Protein 4RI5 (pdb70)

Organism: Homo sapiens (NCBI:txid9606)

Structure (mmCIF, N/CA/C/O backbone):
data_4RI5
#
_entry.id   4RI5
#
_cell.length_a   95.162
_cell.length_b   96.071
_cell.length_c   141.722
_cell.angle_alpha   90.00
_cell.angle_beta   90.00
_cell.angle_gamma   90.00
#
_symmetry.space_group_name_H-M   'C 2 2 21'
#
loop_
_entity.id
_entity.type
_entity.pdbx_description
1 polymer 'Tyrosine-protein phosphatase non-receptor type 3'
2 non-polymer GLYCEROL
3 non-polymer oxido(dioxo)vanadium
4 water water
#
loop_
_atom_site.group_PDB
_atom_site.id
_atom_site.type_symbol
_atom_site.label_atom_id
_atom_site.label_alt_id
_atom_site.label_comp_id
_atom_site.label_asym_id
_atom_site.label_entity_id
_atom_site.label_seq_id
_atom_site.pdbx_PDB_ins_code
_atom_site.Cartn_x
_atom_site.Cartn_y
_atom_site.Cartn_z
_atom_site.occupancy
_atom_site.B_iso_or_equiv
_atom_site.auth_seq_id
_atom_site.auth_comp_id
_atom_site.auth_asym_id
_atom_site.auth_atom_id
_atom_site.pdbx_PDB_model_num
ATOM 1 N N . SER A 1 22 ? -24.788 11.215 -28.251 1.00 41.90 -2 SER A N 1
ATOM 2 C CA . SER A 1 22 ? -23.401 11.536 -28.563 1.00 34.30 -2 SER A CA 1
ATOM 3 C C . SER A 1 22 ? -22.505 11.011 -27.449 1.00 27.67 -2 SER A C 1
ATOM 4 O O . SER A 1 22 ? -22.991 10.729 -26.353 1.00 31.14 -2 SER A O 1
ATOM 11 N N . ASN A 1 23 ? -21.207 10.878 -27.716 1.00 24.10 -1 ASN A N 1
ATOM 12 C CA . ASN A 1 23 ? -20.271 10.414 -26.686 1.00 20.55 -1 ASN A CA 1
ATOM 13 C C . ASN A 1 23 ? -19.882 11.543 -25.733 1.00 21.89 -1 ASN A C 1
ATOM 14 O O . ASN A 1 23 ? -19.569 12.666 -26.157 1.00 24.01 -1 ASN A O 1
ATOM 25 N N . ALA A 1 24 ? -19.874 11.259 -24.432 1.00 17.99 0 ALA A N 1
ATOM 26 C CA . ALA A 1 24 ? -19.487 12.269 -23.453 1.00 18.78 0 ALA A CA 1
ATOM 27 C C . ALA A 1 24 ? -17.984 12.521 -23.468 1.00 17.75 0 ALA A C 1
ATOM 28 O O . ALA A 1 24 ? -17.525 13.599 -23.090 1.00 19.26 0 ALA A O 1
ATOM 35 N N . ASP A 1 25 ? -17.238 11.508 -23.901 1.00 19.03 628 ASP A N 1
ATOM 36 C CA . ASP A 1 25 ? -15.783 11.558 -24.040 1.00 18.89 628 ASP A CA 1
ATOM 37 C C . ASP A 1 25 ? -15.428 10.508 -25.072 1.00 17.84 628 ASP A C 1
ATOM 38 O O . ASP A 1 25 ? -16.249 9.682 -25.452 1.00 19.57 628 ASP A O 1
ATOM 47 N N . THR A 1 26 ? -14.188 10.536 -25.523 1.00 20.19 629 THR A N 1
ATOM 48 C CA . THR A 1 26 ? -13.684 9.453 -26.342 1.00 18.12 629 THR A CA 1
ATOM 49 C C . THR A 1 26 ? -13.525 8.245 -25.431 1.00 18.37 629 THR A C 1
ATOM 50 O O . THR A 1 26 ? -13.489 8.358 -24.205 1.00 17.83 629 THR A O 1
ATOM 61 N N . LEU A 1 27 ? -13.431 7.075 -26.034 1.00 16.49 630 LEU A N 1
ATOM 62 C CA . LEU A 1 27 ? -13.054 5.893 -25.271 1.00 18.36 630 LEU A CA 1
ATOM 63 C C . LEU A 1 27 ? -11.760 6.141 -24.480 1.00 15.59 630 LEU A C 1
ATOM 64 O O . LEU A 1 27 ? -11.696 5.881 -23.284 1.00 15.48 630 LEU A O 1
ATOM 80 N N . GLU A 1 28 ? -10.738 6.691 -25.160 1.00 17.09 631 GLU A N 1
ATOM 81 C CA . GLU A 1 28 ? -9.476 7.009 -24.513 1.00 17.67 631 GLU A CA 1
ATOM 82 C C . GLU A 1 28 ? -9.675 7.865 -23.260 1.00 16.83 631 GLU A C 1
ATOM 83 O O . GLU A 1 28 ? -9.110 7.594 -22.217 1.00 17.91 631 GLU A O 1
ATOM 95 N N . GLY A 1 29 ? -10.500 8.895 -23.374 1.00 17.46 632 GLY A N 1
ATOM 96 C CA . GLY A 1 29 ? -10.749 9.767 -22.248 1.00 17.26 632 GLY A CA 1
ATOM 97 C C . GLY A 1 29 ? -11.476 9.060 -21.109 1.00 16.11 632 GLY A C 1
ATOM 98 O O . GLY A 1 29 ? -11.165 9.266 -19.941 1.00 17.08 632 GLY A O 1
ATOM 102 N N . SER A 1 30 ? -12.447 8.210 -21.457 1.00 15.90 633 SER A N 1
ATOM 103 C CA . SER A 1 30 ? -13.181 7.458 -20.434 1.00 16.18 633 SER A CA 1
ATOM 104 C C . SER A 1 30 ? -12.257 6.506 -19.675 1.00 15.06 633 SER A C 1
ATOM 105 O O . SER A 1 30 ? -12.411 6.312 -18.473 1.00 14.55 633 SER A O 1
ATOM 113 N N . MET A 1 31 ? -11.241 5.986 -20.372 1.00 14.77 634 MET A N 1
ATOM 114 C CA . MET A 1 31 ? -10.276 5.104 -19.737 1.00 15.28 634 MET A CA 1
ATOM 115 C C . MET A 1 31 ? -9.282 5.855 -18.842 1.00 15.09 634 MET A C 1
ATOM 116 O O . MET A 1 31 ? -8.918 5.385 -17.769 1.00 15.09 634 MET A O 1
ATOM 130 N N . ALA A 1 32 ? -8.881 7.051 -19.257 1.00 15.78 635 ALA A N 1
ATOM 131 C CA . ALA A 1 32 ? -8.078 7.908 -18.380 1.00 17.66 635 ALA A CA 1
ATOM 132 C C . ALA A 1 32 ? -8.857 8.255 -17.115 1.00 15.40 635 ALA A C 1
ATOM 133 O O . ALA A 1 32 ? -8.334 8.222 -16.022 1.00 16.28 635 ALA A O 1
ATOM 140 N N . GLN A 1 33 ? -10.141 8.555 -17.280 1.00 15.78 636 GLN A N 1
ATOM 141 C CA . GLN A 1 33 ? -10.980 8.873 -16.142 1.00 15.45 636 GLN A CA 1
ATOM 142 C C . GLN A 1 33 ? -11.101 7.688 -15.193 1.00 14.63 636 GLN A C 1
ATOM 143 O O . GLN A 1 33 ? -10.989 7.835 -13.981 1.00 15.62 636 GLN A O 1
ATOM 157 N N . LEU A 1 34 ? -11.324 6.509 -15.756 1.00 14.76 637 LEU A N 1
ATOM 158 C CA . LEU A 1 34 ? -11.465 5.317 -14.940 1.00 14.71 637 LEU A CA 1
ATOM 159 C C . LEU A 1 34 ? -10.184 5.014 -14.161 1.00 15.53 637 LEU A C 1
ATOM 160 O O . LEU A 1 34 ? -10.222 4.734 -12.974 1.00 15.77 637 LEU A O 1
ATOM 176 N N . LYS A 1 35 ? -9.051 5.105 -14.847 1.00 16.51 638 LYS A N 1
ATOM 177 C CA . LYS A 1 35 ? -7.768 4.843 -14.192 1.00 16.56 638 LYS A CA 1
ATOM 178 C C . LYS A 1 35 ? -7.519 5.824 -13.056 1.00 18.07 638 LYS A C 1
ATOM 179 O O . LYS A 1 35 ? -7.136 5.434 -11.956 1.00 19.21 638 LYS A O 1
ATOM 198 N N . LYS A 1 36 ? -7.787 7.096 -13.318 1.00 17.48 639 LYS A N 1
ATOM 199 C CA . LYS A 1 36 ? -7.625 8.127 -12.289 1.00 20.14 639 LYS A CA 1
ATOM 200 C C . LYS A 1 36 ? -8.527 7.862 -11.085 1.00 18.67 639 LYS A C 1
ATOM 201 O O . LYS A 1 36 ? -8.119 8.021 -9.938 1.00 20.49 639 LYS A O 1
ATOM 220 N N . GLY A 1 37 ? -9.768 7.458 -11.349 1.00 17.98 640 GLY A N 1
ATOM 221 C CA . GLY A 1 37 ? -10.727 7.239 -10.285 1.00 19.67 640 GLY A CA 1
ATOM 222 C C . GLY A 1 37 ? -10.480 5.995 -9.457 1.00 18.53 640 GLY A C 1
ATOM 223 O O . GLY A 1 37 ? -10.856 5.912 -8.291 1.00 18.73 640 GLY A O 1
ATOM 227 N N . LEU A 1 38 ? -9.839 5.010 -10.072 1.00 18.74 641 LEU A N 1
ATOM 228 C CA . LEU A 1 38 ? -9.416 3.819 -9.346 1.00 19.02 641 LEU A CA 1
ATOM 229 C C . LEU A 1 38 ? -8.273 4.156 -8.396 1.00 22.13 641 LEU A C 1
ATOM 230 O O . LEU A 1 38 ? -8.205 3.635 -7.284 1.00 22.94 641 LEU A O 1
ATOM 246 N N . GLU A 1 39 ? -7.385 5.026 -8.846 1.00 20.55 642 GLU A N 1
ATOM 247 C CA . GLU A 1 39 ? -6.238 5.440 -8.031 1.00 24.66 642 GLU A CA 1
ATOM 248 C C . GLU A 1 39 ? -6.670 6.345 -6.879 1.00 26.47 642 GLU A C 1
ATOM 249 O O . GLU A 1 39 ? -6.162 6.226 -5.763 1.00 30.00 642 GLU A O 1
ATOM 261 N N . SER A 1 40 ? -7.625 7.231 -7.127 1.00 22.79 643 SER A N 1
ATOM 262 C CA . SER A 1 40 ? -8.038 8.189 -6.103 1.00 21.35 643 SER A CA 1
ATOM 263 C C . SER A 1 40 ? -9.069 7.650 -5.128 1.00 26.81 643 SER A C 1
ATOM 264 O O . SER A 1 40 ? -9.289 8.239 -4.071 1.00 29.20 643 SER A O 1
ATOM 272 N N . GLY A 1 41 ? -9.738 6.566 -5.504 1.00 23.53 644 GLY A N 1
ATOM 273 C CA . GLY A 1 41 ? -10.816 6.015 -4.707 1.00 23.72 644 GLY A CA 1
ATOM 274 C C . GLY A 1 41 ? -12.218 6.491 -5.063 1.00 20.01 644 GLY A C 1
ATOM 275 O O . GLY A 1 41 ? -13.183 5.950 -4.552 1.00 19.86 644 GLY A O 1
ATOM 279 N N . THR A 1 42 ? -12.353 7.474 -5.949 1.00 19.24 645 THR A N 1
ATOM 280 C CA . THR A 1 42 ? -13.676 8.015 -6.232 1.00 19.18 645 THR A CA 1
ATOM 281 C C . THR A 1 42 ? -14.575 7.027 -6.974 1.00 18.72 645 THR A C 1
ATOM 282 O O . THR A 1 42 ? -15.788 7.035 -6.793 1.00 20.71 645 THR A O 1
ATOM 293 N N . VAL A 1 43 ? -13.984 6.190 -7.821 1.00 17.37 646 VAL A N 1
ATOM 294 C CA . VAL A 1 43 ? -14.769 5.189 -8.550 1.00 17.22 646 VAL A CA 1
ATOM 295 C C . VAL A 1 43 ? -15.478 4.241 -7.585 1.00 17.11 646 VAL A C 1
ATOM 296 O O . VAL A 1 43 ? -16.680 3.984 -7.736 1.00 15.99 646 VAL A O 1
ATOM 309 N N . LEU A 1 44 ? -14.785 3.762 -6.555 1.00 16.80 647 LEU A N 1
ATOM 310 C CA . LEU A 1 44 ? -15.446 2.895 -5.593 1.00 17.21 647 LEU A CA 1
ATOM 311 C C . LEU A 1 44 ? -16.446 3.621 -4.706 1.00 17.65 647 LEU A C 1
ATOM 312 O O . LEU A 1 44 ? -17.463 3.065 -4.347 1.00 18.29 647 LEU A O 1
ATOM 328 N N . ILE A 1 45 ? -16.159 4.873 -4.368 1.00 17.69 648 ILE A N 1
ATOM 329 C CA A ILE A 1 45 ? -17.103 5.664 -3.591 0.78 18.60 648 ILE A CA 1
ATOM 330 C CA B ILE A 1 45 ? -17.102 5.708 -3.612 0.22 18.68 648 ILE A CA 1
ATOM 331 C C . ILE A 1 45 ? -18.432 5.793 -4.340 1.00 17.99 648 ILE A C 1
ATOM 332 O O . ILE A 1 45 ? -19.494 5.600 -3.760 1.00 18.72 648 ILE A O 1
ATOM 363 N N . GLN A 1 46 ? -18.363 6.099 -5.630 1.00 17.23 649 GLN A N 1
ATOM 364 C CA . GLN A 1 46 ? -19.572 6.240 -6.427 1.00 17.33 649 GLN A CA 1
ATOM 365 C C . GLN A 1 46 ? -20.345 4.923 -6.524 1.00 15.44 649 GLN A C 1
ATOM 366 O O . GLN A 1 46 ? -21.571 4.904 -6.445 1.00 17.41 649 GLN A O 1
ATOM 380 N N . PHE A 1 47 ? -19.622 3.810 -6.649 1.00 14.32 650 PHE A N 1
ATOM 381 C CA . PHE A 1 47 ? -20.260 2.517 -6.689 1.00 15.22 650 PHE A CA 1
ATOM 382 C C . PHE A 1 47 ? -21.036 2.280 -5.408 1.00 14.61 650 PHE A C 1
ATOM 383 O O . PHE A 1 47 ? -22.184 1.847 -5.436 1.00 16.09 650 PHE A O 1
ATOM 400 N N . GLU A 1 48 ? -20.419 2.559 -4.264 1.00 16.11 651 GLU A N 1
ATOM 401 C CA A GLU A 1 48 ? -21.007 2.321 -2.959 0.55 19.97 651 GLU A CA 1
ATOM 402 C CA B GLU A 1 48 ? -21.113 2.244 -3.020 0.45 20.03 651 GLU A CA 1
ATOM 403 C C . GLU A 1 48 ? -22.285 3.204 -2.767 1.00 19.10 651 GLU A C 1
ATOM 404 O O . GLU A 1 48 ? -23.237 2.833 -2.060 1.00 22.27 651 GLU A O 1
ATOM 427 N N . GLN A 1 49 ? -22.309 4.361 -3.424 1.00 19.17 652 GLN A N 1
ATOM 428 C CA . GLN A 1 49 ? -23.447 5.295 -3.394 1.00 21.31 652 GLN A CA 1
ATOM 429 C C . GLN A 1 49 ? -24.630 4.886 -4.284 1.00 22.25 652 GLN A C 1
ATOM 430 O O . GLN A 1 49 ? -25.755 5.350 -4.071 1.00 23.79 652 GLN A O 1
ATOM 444 N N . LEU A 1 50 ? -24.386 4.053 -5.305 1.00 17.44 653 LEU A N 1
ATOM 445 C CA . LEU A 1 50 ? -25.412 3.728 -6.296 1.00 18.11 653 LEU A CA 1
ATOM 446 C C . LEU A 1 50 ? -26.514 2.902 -5.665 1.00 17.43 653 LEU A C 1
ATOM 447 O O . LEU A 1 50 ? -26.249 2.004 -4.859 1.00 18.92 653 LEU A O 1
ATOM 463 N N . TYR A 1 51 ? -27.764 3.171 -6.031 1.00 16.41 654 TYR A N 1
ATOM 464 C CA . TYR A 1 51 ? -28.848 2.355 -5.526 1.00 16.79 654 TYR A CA 1
ATOM 465 C C . TYR A 1 51 ? -28.670 0.878 -5.864 1.00 16.53 654 TYR A C 1
ATOM 466 O O . TYR A 1 51 ? -28.125 0.521 -6.899 1.00 16.35 654 TYR A O 1
ATOM 484 N N . ARG A 1 52 ? -29.153 0.042 -4.968 1.00 17.27 655 ARG A N 1
ATOM 485 C CA . ARG A 1 52 ? -29.125 -1.393 -5.163 1.00 18.57 655 ARG A CA 1
ATOM 486 C C . ARG A 1 52 ? -30.361 -1.871 -5.914 1.00 16.28 655 ARG A C 1
ATOM 487 O O . ARG A 1 52 ? -30.279 -2.740 -6.773 1.00 16.49 655 ARG A O 1
ATOM 508 N N . LYS A 1 53 ? -31.495 -1.261 -5.602 1.00 16.53 656 LYS A N 1
ATOM 509 C CA . LYS A 1 53 ? -32.780 -1.590 -6.220 1.00 16.68 656 LYS A CA 1
ATOM 510 C C . LYS A 1 53 ? -33.319 -0.306 -6.787 1.00 18.60 656 LYS A C 1
ATOM 511 O O . LYS A 1 53 ? -33.237 0.739 -6.131 1.00 19.01 656 LYS A O 1
ATOM 530 N N . LYS A 1 54 ? -33.867 -0.354 -7.991 1.00 16.39 657 LYS A N 1
ATOM 531 C CA . LYS A 1 54 ? -34.442 0.840 -8.589 1.00 18.33 657 LYS A CA 1
ATOM 532 C C . LYS A 1 54 ? -35.735 1.172 -7.857 1.00 18.63 657 LYS A C 1
ATOM 533 O O . LYS A 1 54 ? -36.630 0.345 -7.827 1.00 19.30 657 LYS A O 1
ATOM 552 N N A PRO A 1 55 ? -35.930 2.354 -7.345 0.35 21.17 658 PRO A N 1
ATOM 553 N N B PRO A 1 55 ? -35.784 2.435 -7.367 0.65 20.18 658 PRO A N 1
ATOM 554 C CA A PRO A 1 55 ? -37.040 2.644 -6.425 0.35 21.73 658 PRO A CA 1
ATOM 555 C CA B PRO A 1 55 ? -36.988 3.086 -6.876 0.65 21.58 658 PRO A CA 1
ATOM 556 C C A PRO A 1 55 ? -38.548 2.169 -6.664 0.35 25.67 658 PRO A C 1
ATOM 557 C C B PRO A 1 55 ? -38.030 3.131 -7.957 0.65 20.10 658 PRO A C 1
ATOM 558 O O A PRO A 1 55 ? -39.199 1.551 -5.865 0.35 32.72 658 PRO A O 1
ATOM 559 O O B PRO A 1 55 ? -37.836 3.458 -9.114 0.65 25.31 658 PRO A O 1
ATOM 580 N N . GLY A 1 56 ? -39.170 2.655 -7.649 1.00 28.23 659 GLY A N 1
ATOM 581 C CA . GLY A 1 56 ? -40.334 2.576 -8.423 1.00 23.72 659 GLY A CA 1
ATOM 582 C C . GLY A 1 56 ? -40.529 1.329 -9.216 1.00 21.84 659 GLY A C 1
ATOM 583 O O . GLY A 1 56 ? -41.370 1.406 -10.058 1.00 20.83 659 GLY A O 1
ATOM 587 N N . LEU A 1 57 ? -39.779 0.226 -8.982 1.00 17.26 660 LEU A N 1
ATOM 588 C CA . LEU A 1 57 ? -40.174 -0.995 -9.605 1.00 17.42 660 LEU A CA 1
ATOM 589 C C . LEU A 1 57 ? -40.719 -1.933 -8.563 1.00 16.54 660 LEU A C 1
ATOM 590 O O . LEU A 1 57 ? -40.073 -2.196 -7.590 1.00 17.42 660 LEU A O 1
ATOM 606 N N . ALA A 1 58 ? -41.937 -2.384 -8.793 1.00 17.68 661 ALA A N 1
ATOM 607 C CA . ALA A 1 58 ? -42.614 -3.246 -7.847 1.00 18.55 661 ALA A CA 1
ATOM 608 C C . ALA A 1 58 ? -41.983 -4.633 -7.795 1.00 15.87 661 ALA A C 1
ATOM 609 O O . ALA A 1 58 ? -41.549 -5.168 -8.819 1.00 16.73 661 ALA A O 1
ATOM 616 N N . ILE A 1 59 ? -41.945 -5.201 -6.595 1.00 17.17 662 ILE A N 1
ATOM 617 C CA . ILE A 1 59 ? -41.563 -6.578 -6.358 1.00 17.09 662 ILE A CA 1
ATOM 618 C C . ILE A 1 59 ? -42.717 -7.168 -5.533 1.00 17.09 662 ILE A C 1
ATOM 619 O O . ILE A 1 59 ? -42.784 -6.973 -4.306 1.00 18.29 662 ILE A O 1
ATOM 635 N N . THR A 1 60 ? -43.634 -7.849 -6.212 1.00 16.43 663 THR A N 1
ATOM 636 C CA . THR A 1 60 ? -44.826 -8.425 -5.554 1.00 16.42 663 THR A CA 1
ATOM 637 C C . THR A 1 60 ? -44.972 -9.914 -5.807 1.00 17.16 663 THR A C 1
ATOM 638 O O . THR A 1 60 ? -45.129 -10.690 -4.860 1.00 17.73 663 THR A O 1
ATOM 649 N N . PHE A 1 61 ? -44.897 -10.358 -7.056 1.00 15.37 664 PHE A N 1
ATOM 650 C CA . PHE A 1 61 ? -45.073 -11.773 -7.326 1.00 15.27 664 PHE A CA 1
ATOM 651 C C . PHE A 1 61 ? -44.084 -12.634 -6.563 1.00 16.26 664 PHE A C 1
ATOM 652 O O . PHE A 1 61 ? -44.436 -13.690 -6.080 1.00 15.71 664 PHE A O 1
ATOM 669 N N . ALA A 1 62 ? -42.838 -12.177 -6.484 1.00 14.68 665 ALA A N 1
ATOM 670 C CA . ALA A 1 62 ? -41.790 -12.922 -5.819 1.00 15.31 665 ALA A CA 1
ATOM 671 C C . ALA A 1 62 ? -42.076 -13.179 -4.342 1.00 14.76 665 ALA A C 1
ATOM 672 O O . ALA A 1 62 ? -41.515 -14.105 -3.790 1.00 15.57 665 ALA A O 1
ATOM 679 N N . LYS A 1 63 ? -42.915 -12.347 -3.737 1.00 15.18 666 LYS A N 1
ATOM 680 C CA . LYS A 1 63 ? -43.229 -12.450 -2.319 1.00 15.37 666 LYS A CA 1
ATOM 681 C C . LYS A 1 63 ? -44.582 -13.109 -2.047 1.00 16.40 666 LYS A C 1
ATOM 682 O O . LYS A 1 63 ? -44.990 -13.226 -0.875 1.00 17.35 666 LYS A O 1
ATOM 701 N N . LEU A 1 64 ? -45.298 -13.528 -3.074 1.00 15.22 667 LEU A N 1
ATOM 702 C CA . LEU A 1 64 ? -46.566 -14.217 -2.821 1.00 16.23 667 LEU A CA 1
ATOM 703 C C . LEU A 1 64 ? -46.303 -15.476 -2.036 1.00 17.41 667 LEU A C 1
ATOM 704 O O . LEU A 1 64 ? -45.302 -16.133 -2.242 1.00 15.81 667 LEU A O 1
ATOM 720 N N . PRO A 1 65 ? -47.246 -15.853 -1.150 1.00 17.13 668 PRO A N 1
ATOM 721 C CA . PRO A 1 65 ? -47.008 -17.034 -0.317 1.00 18.45 668 PRO A CA 1
ATOM 722 C C . PRO A 1 65 ? -46.598 -18.280 -1.099 1.00 16.48 668 PRO A C 1
ATOM 723 O O . PRO A 1 65 ? -45.673 -18.977 -0.685 1.00 20.22 668 PRO A O 1
ATOM 734 N N . GLN A 1 66 ? -47.214 -18.522 -2.252 1.00 17.42 669 GLN A N 1
ATOM 735 C CA . GLN A 1 66 ? -46.921 -19.723 -3.001 1.00 17.83 669 GLN A CA 1
ATOM 736 C C . GLN A 1 66 ? -45.580 -19.649 -3.756 1.00 19.67 669 GLN A C 1
ATOM 737 O O . GLN A 1 66 ? -45.119 -20.645 -4.287 1.00 20.34 669 GLN A O 1
ATOM 751 N N . ASN A 1 67 ? -44.958 -18.475 -3.770 1.00 16.85 670 ASN A N 1
ATOM 752 C CA . ASN A 1 67 ? -43.676 -18.320 -4.462 1.00 15.30 670 ASN A CA 1
ATOM 753 C C . ASN A 1 67 ? -42.461 -18.212 -3.544 1.00 16.59 670 ASN A C 1
ATOM 754 O O . ASN A 1 67 ? -41.323 -18.305 -4.010 1.00 16.04 670 ASN A O 1
ATOM 765 N N . LEU A 1 68 ? -42.677 -18.053 -2.241 1.00 15.33 671 LEU A N 1
ATOM 766 C CA . LEU A 1 68 ? -41.577 -17.785 -1.322 1.00 15.06 671 LEU A CA 1
ATOM 767 C C . LEU A 1 68 ? -40.541 -18.893 -1.356 1.00 17.41 671 LEU A C 1
ATOM 768 O O . LEU A 1 68 ? -39.335 -18.607 -1.334 1.00 16.98 671 LEU A O 1
ATOM 784 N N . ASP A 1 69 ? -40.967 -20.140 -1.449 1.00 15.85 672 ASP A N 1
ATOM 785 C CA . ASP A 1 69 ? -40.019 -21.243 -1.392 1.00 17.13 672 ASP A CA 1
ATOM 786 C C . ASP A 1 69 ? -39.271 -21.444 -2.704 1.00 17.29 672 ASP A C 1
ATOM 787 O O . ASP A 1 69 ? -38.368 -22.276 -2.780 1.00 19.40 672 ASP A O 1
ATOM 796 N N . LYS A 1 70 ? -39.639 -20.673 -3.714 1.00 15.50 673 LYS A N 1
ATOM 797 C CA . LYS A 1 70 ? -38.964 -20.735 -5.006 1.00 16.37 673 LYS A CA 1
ATOM 798 C C . LYS A 1 70 ? -37.807 -19.739 -5.089 1.00 14.31 673 LYS A C 1
ATOM 799 O O . LYS A 1 70 ? -37.120 -19.684 -6.123 1.00 15.33 673 LYS A O 1
ATOM 818 N N . ASN A 1 71 ? -37.574 -18.974 -4.028 1.00 14.38 674 ASN A N 1
ATOM 819 C CA . ASN A 1 71 ? -36.433 -18.051 -3.945 1.00 14.81 674 ASN A CA 1
ATOM 820 C C . ASN A 1 71 ? -35.357 -18.670 -3.095 1.00 13.81 674 ASN A C 1
ATOM 821 O O . ASN A 1 71 ? -35.605 -19.040 -1.959 1.00 14.53 674 ASN A O 1
ATOM 832 N N . ARG A 1 72 ? -34.138 -18.751 -3.624 1.00 13.93 675 ARG A N 1
ATOM 833 C CA . ARG A 1 72 ? -33.041 -19.332 -2.886 1.00 13.15 675 ARG A CA 1
ATOM 834 C C . ARG A 1 72 ? -32.669 -18.409 -1.729 1.00 14.18 675 ARG A C 1
ATOM 835 O O . ARG A 1 72 ? -32.349 -18.886 -0.636 1.00 14.33 675 ARG A O 1
ATOM 856 N N . TYR A 1 73 ? -32.690 -17.099 -1.968 1.00 12.93 676 TYR A N 1
ATOM 857 C CA . TYR A 1 73 ? -32.356 -16.085 -0.972 1.00 13.79 676 TYR A CA 1
ATOM 858 C C . TYR A 1 73 ? -33.542 -15.175 -0.819 1.00 14.33 676 TYR A C 1
ATOM 859 O O . TYR A 1 73 ? -34.075 -14.657 -1.811 1.00 14.82 676 TYR A O 1
ATOM 877 N N . LYS A 1 74 ? -33.941 -14.975 0.433 1.00 13.86 677 LYS A N 1
ATOM 878 C CA . LYS A 1 74 ? -35.191 -14.318 0.710 1.00 15.22 677 LYS A CA 1
ATOM 879 C C . LYS A 1 74 ? -35.309 -12.936 0.086 1.00 13.99 677 LYS A C 1
ATOM 880 O O . LYS A 1 74 ? -36.410 -12.533 -0.321 1.00 16.37 677 LYS A O 1
ATOM 899 N N . ASP A 1 75 ? -34.203 -12.205 0.026 1.00 14.21 678 ASP A N 1
ATOM 900 C CA . ASP A 1 75 ? -34.256 -10.819 -0.436 1.00 17.99 678 ASP A CA 1
ATOM 901 C C . ASP A 1 75 ? -33.594 -10.579 -1.801 1.00 17.03 678 ASP A C 1
ATOM 902 O O . ASP A 1 75 ? -33.359 -9.430 -2.159 1.00 20.04 678 ASP A O 1
ATOM 911 N N . VAL A 1 76 ? -33.273 -11.641 -2.530 1.00 13.31 679 VAL A N 1
ATOM 912 C CA . VAL A 1 76 ? -32.775 -11.511 -3.903 1.00 12.58 679 VAL A CA 1
ATOM 913 C C . VAL A 1 76 ? -33.924 -11.931 -4.807 1.00 12.17 679 VAL A C 1
ATOM 914 O O . VAL A 1 76 ? -34.143 -13.111 -5.052 1.00 14.06 679 VAL A O 1
ATOM 927 N N . LEU A 1 77 ? -34.644 -10.927 -5.295 1.00 12.25 680 LEU A N 1
ATOM 928 C CA . LEU A 1 77 ? -35.935 -11.123 -5.929 1.00 12.33 680 LEU A CA 1
ATOM 929 C C . LEU A 1 77 ? -36.048 -10.353 -7.245 1.00 12.80 680 LEU A C 1
ATOM 930 O O . LEU A 1 77 ? -35.542 -9.233 -7.345 1.00 14.04 680 LEU A O 1
ATOM 946 N N . PRO A 1 78 ? -36.747 -10.921 -8.227 1.00 12.10 681 PRO A N 1
ATOM 947 C CA . PRO A 1 78 ? -36.935 -10.204 -9.496 1.00 12.99 681 PRO A CA 1
ATOM 948 C C . PRO A 1 78 ? -37.997 -9.123 -9.391 1.00 13.75 681 PRO A C 1
ATOM 949 O O . PRO A 1 78 ? -38.982 -9.251 -8.638 1.00 14.15 681 PRO A O 1
ATOM 960 N N . TYR A 1 79 ? -37.820 -8.052 -10.148 1.00 13.56 682 TYR A N 1
ATOM 961 C CA . TYR A 1 79 ? -38.871 -7.084 -10.359 1.00 14.47 682 TYR A CA 1
ATOM 962 C C . TYR A 1 79 ? -40.031 -7.727 -11.114 1.00 14.60 682 TYR A C 1
ATOM 963 O O . TYR A 1 79 ? -39.835 -8.583 -11.983 1.00 14.63 682 TYR A O 1
ATOM 981 N N . ASP A 1 80 ? -41.246 -7.257 -10.816 1.00 15.32 683 ASP A N 1
ATOM 982 C CA . ASP A 1 80 ? -42.423 -7.720 -11.543 1.00 14.82 683 ASP A CA 1
ATOM 983 C C . ASP A 1 80 ? -42.290 -7.516 -13.054 1.00 15.84 683 ASP A C 1
ATOM 984 O O . ASP A 1 80 ? -42.620 -8.400 -13.834 1.00 17.18 683 ASP A O 1
ATOM 993 N N . THR A 1 81 ? -41.804 -6.353 -13.450 1.00 15.90 684 THR A N 1
ATOM 994 C CA . THR A 1 81 ? -41.847 -6.012 -14.856 1.00 16.82 684 THR A CA 1
ATOM 995 C C . THR A 1 81 ? -40.891 -6.818 -15.713 1.00 18.33 684 THR A C 1
ATOM 996 O O . THR A 1 81 ? -41.180 -7.046 -16.886 1.00 20.21 684 THR A O 1
ATOM 1007 N N . THR A 1 82 ? -39.741 -7.224 -15.176 1.00 16.44 685 THR A N 1
ATOM 1008 C CA . THR A 1 82 ? -38.740 -7.903 -15.983 1.00 16.22 685 THR A CA 1
ATOM 1009 C C . THR A 1 82 ? -38.562 -9.369 -15.629 1.00 15.12 685 THR A C 1
ATOM 1010 O O . THR A 1 82 ? -37.633 -10.031 -16.099 1.00 14.80 685 THR A O 1
ATOM 1021 N N . ARG A 1 83 ? -39.430 -9.913 -14.774 1.00 15.41 686 ARG A N 1
ATOM 1022 C CA . ARG A 1 83 ? -39.301 -11.312 -14.432 1.00 14.63 686 ARG A CA 1
ATOM 1023 C C . ARG A 1 83 ? -39.650 -12.213 -15.612 1.00 14.90 686 ARG A C 1
ATOM 1024 O O . ARG A 1 83 ? -40.485 -11.854 -16.456 1.00 16.61 686 ARG A O 1
ATOM 1045 N N . VAL A 1 84 ? -39.042 -13.383 -15.658 1.00 14.97 687 VAL A N 1
ATOM 1046 C CA . VAL A 1 84 ? -39.348 -14.365 -16.687 1.00 16.01 687 VAL A CA 1
ATOM 1047 C C . VAL A 1 84 ? -40.629 -15.094 -16.299 1.00 16.90 687 VAL A C 1
ATOM 1048 O O . VAL A 1 84 ? -40.761 -15.569 -15.182 1.00 18.14 687 VAL A O 1
ATOM 1061 N N . LEU A 1 85 ? -41.571 -15.174 -17.233 1.00 17.95 688 LEU A N 1
ATOM 1062 C CA . LEU A 1 85 ? -42.847 -15.842 -16.969 1.00 19.69 688 LEU A CA 1
ATOM 1063 C C . LEU A 1 85 ? -42.829 -17.275 -17.447 1.00 21.91 688 LEU A C 1
ATOM 1064 O O . LEU A 1 85 ? -42.401 -17.554 -18.561 1.00 23.11 688 LEU A O 1
ATOM 1080 N N . LEU A 1 86 ? -43.300 -18.179 -16.598 1.00 21.94 689 LEU A N 1
ATOM 1081 C CA . LEU A 1 86 ? -43.554 -19.552 -16.978 1.00 22.54 689 LEU A CA 1
ATOM 1082 C C . LEU A 1 86 ? -44.989 -19.610 -17.480 1.00 26.90 689 LEU A C 1
ATOM 1083 O O . LEU A 1 86 ? -45.831 -18.818 -17.065 1.00 28.44 689 LEU A O 1
ATOM 1099 N N . GLN A 1 87 ? -45.269 -20.539 -18.377 1.00 31.49 690 GLN A N 1
ATOM 1100 C CA . GLN A 1 87 ? -46.619 -20.655 -18.900 1.00 37.13 690 GLN A CA 1
ATOM 1101 C C . GLN A 1 87 ? -47.523 -21.339 -17.887 1.00 37.40 690 GLN A C 1
ATOM 1102 O O . GLN A 1 87 ? -47.074 -22.122 -17.047 1.00 41.18 690 GLN A O 1
ATOM 1116 N N . GLY A 1 88 ? -48.805 -21.012 -17.958 1.00 46.02 691 GLY A N 1
ATOM 1117 C CA . GLY A 1 88 ? -49.805 -21.751 -17.224 1.00 49.55 691 GLY A CA 1
ATOM 1118 C C . GLY A 1 88 ? -49.995 -21.312 -15.792 1.00 50.68 691 GLY A C 1
ATOM 1119 O O . GLY A 1 88 ? -50.115 -20.118 -15.502 1.00 51.36 691 GLY A O 1
ATOM 1123 N N . ASN A 1 89 ? -50.015 -22.295 -14.898 1.00 48.52 692 ASN A N 1
ATOM 1124 C CA . ASN A 1 89 ? -50.548 -22.093 -13.562 1.00 55.65 692 ASN A CA 1
ATOM 1125 C C . ASN A 1 89 ? -49.605 -21.230 -12.734 1.00 47.14 692 ASN A C 1
ATOM 1126 O O . ASN A 1 89 ? -49.740 -20.007 -12.719 1.00 49.57 692 ASN A O 1
ATOM 1137 N N . GLU A 1 90 ? -48.647 -21.861 -12.067 1.00 48.44 693 GLU A N 1
ATOM 1138 C CA . GLU A 1 90 ? -47.626 -21.137 -11.344 1.00 42.40 693 GLU A CA 1
ATOM 1139 C C . GLU A 1 90 ? -46.682 -20.482 -12.358 1.00 28.14 693 GLU A C 1
ATOM 1140 O O . GLU A 1 90 ? -45.843 -21.165 -12.936 1.00 29.13 693 GLU A O 1
ATOM 1152 N N . ASP A 1 91 ? -46.824 -19.180 -12.589 1.00 23.95 694 ASP A N 1
ATOM 1153 C CA . ASP A 1 91 ? -45.982 -18.531 -13.600 1.00 23.26 694 ASP A CA 1
ATOM 1154 C C . ASP A 1 91 ? -44.582 -18.145 -13.092 1.00 20.98 694 ASP A C 1
ATOM 1155 O O . ASP A 1 91 ? -43.830 -17.519 -13.837 1.00 21.52 694 ASP A O 1
ATOM 1164 N N . TYR A 1 92 ? -44.222 -18.523 -11.864 1.00 20.83 695 TYR A N 1
ATOM 1165 C CA . TYR A 1 92 ? -43.072 -17.886 -11.186 1.00 18.43 695 TYR A CA 1
ATOM 1166 C C . TYR A 1 92 ? -41.768 -18.669 -11.197 1.00 15.55 695 TYR A C 1
ATOM 1167 O O . TYR A 1 92 ? -41.669 -19.847 -10.801 1.00 17.92 695 TYR A O 1
ATOM 1185 N N . ILE A 1 93 ? -40.729 -17.953 -11.641 1.00 16.15 696 ILE A N 1
ATOM 1186 C CA . ILE A 1 93 ? -39.347 -18.368 -11.439 1.00 14.92 696 ILE A CA 1
ATOM 1187 C C . ILE A 1 93 ? -38.518 -17.149 -11.069 1.00 13.00 696 ILE A C 1
ATOM 1188 O O . ILE A 1 93 ? -38.815 -16.027 -11.486 1.00 14.02 696 ILE A O 1
ATOM 1204 N N . ASN A 1 94 ? -37.532 -17.354 -10.202 1.00 13.13 697 ASN A N 1
ATOM 1205 C CA . ASN A 1 94 ? -36.637 -16.266 -9.830 1.00 14.11 697 ASN A CA 1
ATOM 1206 C C . ASN A 1 94 ? -35.598 -16.093 -10.941 1.00 13.52 697 ASN A C 1
ATOM 1207 O O . ASN A 1 94 ? -34.520 -16.695 -10.896 1.00 13.19 697 ASN A O 1
ATOM 1218 N N . ALA A 1 95 ? -35.977 -15.298 -11.933 1.00 12.74 698 ALA A N 1
ATOM 1219 C CA . ALA A 1 95 ? -35.172 -15.072 -13.134 1.00 11.97 698 ALA A CA 1
ATOM 1220 C C . ALA A 1 95 ? -35.635 -13.777 -13.715 1.00 12.59 698 ALA A C 1
ATOM 1221 O O . ALA A 1 95 ? -36.837 -13.436 -13.659 1.00 13.88 698 ALA A O 1
ATOM 1228 N N . SER A 1 96 ? -34.715 -13.059 -14.354 1.00 12.66 699 SER A N 1
ATOM 1229 C CA . SER A 1 96 ? -34.986 -11.747 -14.901 1.00 13.55 699 SER A CA 1
ATOM 1230 C C . SER A 1 96 ? -34.401 -11.608 -16.297 1.00 13.18 699 SER A C 1
ATOM 1231 O O . SER A 1 96 ? -33.285 -12.070 -16.544 1.00 13.37 699 SER A O 1
ATOM 1239 N N . TYR A 1 97 ? -35.132 -10.944 -17.183 1.00 12.81 700 TYR A N 1
ATOM 1240 C CA . TYR A 1 97 ? -34.553 -10.495 -18.442 1.00 12.84 700 TYR A CA 1
ATOM 1241 C C . TYR A 1 97 ? -33.618 -9.326 -18.174 1.00 14.02 700 TYR A C 1
ATOM 1242 O O . TYR A 1 97 ? -34.000 -8.340 -17.540 1.00 14.15 700 TYR A O 1
ATOM 1260 N N . VAL A 1 98 ? -32.384 -9.417 -18.681 1.00 12.81 701 VAL A N 1
ATOM 1261 C CA . VAL A 1 98 ? -31.438 -8.318 -18.594 1.00 12.97 701 VAL A CA 1
ATOM 1262 C C . VAL A 1 98 ? -30.859 -8.108 -19.982 1.00 13.33 701 VAL A C 1
ATOM 1263 O O . VAL A 1 98 ? -30.161 -8.994 -20.488 1.00 14.42 701 VAL A O 1
ATOM 1276 N N . ASN A 1 99 ? -31.154 -6.963 -20.564 1.00 13.71 702 ASN A N 1
ATOM 1277 C CA . ASN A 1 99 ? -30.737 -6.646 -21.929 1.00 14.33 702 ASN A CA 1
ATOM 1278 C C . ASN A 1 99 ? -29.863 -5.431 -21.908 1.00 14.26 702 ASN A C 1
ATOM 1279 O O . ASN A 1 99 ? -30.249 -4.419 -21.369 1.00 16.07 702 ASN A O 1
ATOM 1290 N N . MET A 1 100 ? -28.664 -5.545 -22.497 1.00 14.12 703 MET A N 1
ATOM 1291 C CA . MET A 1 100 ? -27.711 -4.445 -22.513 1.00 14.94 703 MET A CA 1
ATOM 1292 C C . MET A 1 100 ? -27.592 -3.868 -23.920 1.00 16.23 703 MET A C 1
ATOM 1293 O O . MET A 1 100 ? -27.193 -4.560 -24.849 1.00 16.14 703 MET A O 1
ATOM 1307 N N . GLU A 1 101 ? -27.896 -2.587 -24.045 1.00 17.79 704 GLU A N 1
ATOM 1308 C CA . GLU A 1 101 ? -27.921 -1.927 -25.346 1.00 20.16 704 GLU A CA 1
ATOM 1309 C C . GLU A 1 101 ? -26.569 -1.290 -25.611 1.00 23.97 704 GLU A C 1
ATOM 1310 O O . GLU A 1 101 ? -26.003 -0.644 -24.724 1.00 24.23 704 GLU A O 1
ATOM 1322 N N . ILE A 1 102 ? -26.046 -1.473 -26.825 1.00 22.32 705 ILE A N 1
ATOM 1323 C CA . ILE A 1 102 ? -24.801 -0.812 -27.215 1.00 23.10 705 ILE A CA 1
ATOM 1324 C C . ILE A 1 102 ? -25.170 0.316 -28.184 1.00 32.26 705 ILE A C 1
ATOM 1325 O O . ILE A 1 102 ? -25.697 0.051 -29.288 1.00 24.83 705 ILE A O 1
ATOM 1341 N N . PRO A 1 103 ? -24.889 1.573 -27.769 1.00 40.71 706 PRO A N 1
ATOM 1342 C CA . PRO A 1 103 ? -25.473 2.786 -28.367 1.00 41.76 706 PRO A CA 1
ATOM 1343 C C . PRO A 1 103 ? -25.239 2.955 -29.861 1.00 36.77 706 PRO A C 1
ATOM 1344 O O . PRO A 1 103 ? -24.099 3.124 -30.304 1.00 48.41 706 PRO A O 1
ATOM 1355 N N . ALA A 1 104 ? -26.331 2.898 -30.619 1.00 35.65 707 ALA A N 1
ATOM 1356 C CA . ALA A 1 104 ? -26.314 3.144 -32.058 1.00 40.10 707 ALA A CA 1
ATOM 1357 C C . ALA A 1 104 ? -25.318 2.245 -32.785 1.00 40.44 707 ALA A C 1
ATOM 1358 O O . ALA A 1 104 ? -24.906 2.539 -33.909 1.00 40.07 707 ALA A O 1
ATOM 1365 N N . ALA A 1 105 ? -24.923 1.161 -32.124 1.00 34.67 708 ALA A N 1
ATOM 1366 C CA . ALA A 1 105 ? -24.282 0.040 -32.791 1.00 28.80 708 ALA A CA 1
ATOM 1367 C C . ALA A 1 105 ? -25.354 -0.926 -33.282 1.00 28.53 708 ALA A C 1
ATOM 1368 O O . ALA A 1 105 ? -25.038 -1.972 -33.858 1.00 36.75 708 ALA A O 1
ATOM 1375 N N . ASN A 1 106 ? -26.618 -0.564 -33.069 1.00 30.59 709 ASN A N 1
ATOM 1376 C CA . ASN A 1 106 ? -27.746 -1.426 -33.406 1.00 32.79 709 ASN A CA 1
ATOM 1377 C C . ASN A 1 106 ? -27.546 -2.814 -32.820 1.00 37.44 709 ASN A C 1
ATOM 1378 O O . ASN A 1 106 ? -27.676 -3.829 -33.511 1.00 33.86 709 ASN A O 1
ATOM 1389 N N . LEU A 1 107 ? -27.214 -2.844 -31.533 1.00 26.86 710 LEU A N 1
ATOM 1390 C CA . LEU A 1 107 ? -26.833 -4.079 -30.867 1.00 25.63 710 LEU A CA 1
ATOM 1391 C C . LEU A 1 107 ? -27.436 -4.107 -29.467 1.00 18.27 710 LEU A C 1
ATOM 1392 O O . LEU A 1 107 ? -27.304 -3.148 -28.726 1.00 19.49 710 LEU A O 1
ATOM 1408 N N . VAL A 1 108 ? -28.129 -5.195 -29.159 1.00 18.56 711 VAL A N 1
ATOM 1409 C CA . VAL A 1 108 ? -28.585 -5.476 -27.792 1.00 17.95 711 VAL A CA 1
ATOM 1410 C C . VAL A 1 108 ? -28.111 -6.871 -27.432 1.00 17.58 711 VAL A C 1
ATOM 1411 O O . VAL A 1 108 ? -28.356 -7.838 -28.153 1.00 20.59 711 VAL A O 1
ATOM 1424 N N . ASN A 1 109 ? -27.396 -6.982 -26.314 1.00 15.62 712 ASN A N 1
ATOM 1425 C CA . ASN A 1 109 ? -27.003 -8.284 -25.804 1.00 17.23 712 ASN A CA 1
ATOM 1426 C C . ASN A 1 109 ? -28.021 -8.744 -24.768 1.00 14.28 712 ASN A C 1
ATOM 1427 O O . ASN A 1 109 ? -28.175 -8.101 -23.719 1.00 15.50 712 ASN A O 1
ATOM 1438 N N . LYS A 1 110 ? -28.677 -9.859 -25.047 1.00 14.83 713 LYS A N 1
ATOM 1439 C CA . LYS A 1 110 ? -29.753 -10.345 -24.198 1.00 14.67 713 LYS A CA 1
ATOM 1440 C C . LYS A 1 110 ? -29.229 -11.397 -23.230 1.00 14.15 713 LYS A C 1
ATOM 1441 O O . LYS A 1 110 ? -28.438 -12.281 -23.588 1.00 14.09 713 LYS A O 1
ATOM 1460 N N . TYR A 1 111 ? -29.733 -11.333 -21.988 1.00 13.30 714 TYR A N 1
ATOM 1461 C CA . TYR A 1 111 ? -29.436 -12.322 -20.962 1.00 13.76 714 TYR A CA 1
ATOM 1462 C C . TYR A 1 111 ? -30.712 -12.680 -20.217 1.00 12.38 714 TYR A C 1
ATOM 1463 O O . TYR A 1 111 ? -31.647 -11.884 -20.165 1.00 13.51 714 TYR A O 1
ATOM 1481 N N . ILE A 1 112 ? -30.704 -13.859 -19.641 1.00 12.59 715 ILE A N 1
ATOM 1482 C CA . ILE A 1 112 ? -31.600 -14.184 -18.545 1.00 12.46 715 ILE A CA 1
ATOM 1483 C C . ILE A 1 112 ? -30.700 -14.438 -17.350 1.00 13.41 715 ILE A C 1
ATOM 1484 O O . ILE A 1 112 ? -29.858 -15.339 -17.392 1.00 13.76 715 ILE A O 1
ATOM 1500 N N . ALA A 1 113 ? -30.868 -13.640 -16.294 1.00 12.08 716 ALA A N 1
ATOM 1501 C CA . ALA A 1 113 ? -30.086 -13.777 -15.084 1.00 12.22 716 ALA A CA 1
ATOM 1502 C C . ALA A 1 113 ? -30.955 -14.474 -14.050 1.00 12.21 716 ALA A C 1
ATOM 1503 O O . ALA A 1 113 ? -32.078 -14.021 -13.773 1.00 13.86 716 ALA A O 1
ATOM 1510 N N . THR A 1 114 ? -30.464 -15.552 -13.482 1.00 12.60 717 THR A N 1
ATOM 1511 C CA . THR A 1 114 ? -31.271 -16.325 -12.555 1.00 12.68 717 THR A CA 1
ATOM 1512 C C . THR A 1 114 ? -30.413 -16.881 -11.436 1.00 14.60 717 THR A C 1
ATOM 1513 O O . THR A 1 114 ? -29.182 -16.847 -11.487 1.00 13.23 717 THR A O 1
ATOM 1524 N N . GLN A 1 115 ? -31.081 -17.374 -10.396 1.00 13.69 718 GLN A N 1
ATOM 1525 C CA . GLN A 1 115 ? -30.436 -18.020 -9.282 1.00 12.92 718 GLN A CA 1
ATOM 1526 C C . GLN A 1 115 ? -30.060 -19.450 -9.624 1.00 13.74 718 GLN A C 1
ATOM 1527 O O . GLN A 1 115 ? -30.526 -20.007 -10.607 1.00 14.08 718 GLN A O 1
ATOM 1541 N N . GLY A 1 116 ? -29.212 -20.050 -8.805 1.00 12.81 719 GLY A N 1
ATOM 1542 C CA . GLY A 1 116 ? -28.964 -21.477 -8.910 1.00 13.98 719 GLY A CA 1
ATOM 1543 C C . GLY A 1 116 ? -30.226 -22.228 -8.515 1.00 14.75 719 GLY A C 1
ATOM 1544 O O . GLY A 1 116 ? -30.739 -22.029 -7.407 1.00 14.67 719 GLY A O 1
ATOM 1548 N N . PRO A 1 117 ? -30.739 -23.088 -9.394 1.00 14.55 720 PRO A N 1
ATOM 1549 C CA . PRO A 1 117 ? -31.987 -23.784 -9.061 1.00 17.11 720 PRO A CA 1
ATOM 1550 C C . PRO A 1 117 ? -31.938 -24.561 -7.756 1.00 17.86 720 PRO A C 1
ATOM 1551 O O . PRO A 1 117 ? -30.899 -25.042 -7.317 1.00 16.72 720 PRO A O 1
ATOM 1562 N N . LEU A 1 118 ? -33.106 -24.645 -7.120 1.00 18.53 721 LEU A N 1
ATOM 1563 C CA . LEU A 1 118 ? -33.322 -25.431 -5.921 1.00 18.91 721 LEU A CA 1
ATOM 1564 C C . LEU A 1 118 ? -33.785 -26.795 -6.393 1.00 19.61 721 LEU A C 1
ATOM 1565 O O . LEU A 1 118 ? -34.180 -26.926 -7.531 1.00 18.96 721 LEU A O 1
ATOM 1581 N N . PRO A 1 119 ? -33.770 -27.808 -5.504 1.00 21.86 722 PRO A N 1
ATOM 1582 C CA . PRO A 1 119 ? -34.219 -29.124 -5.961 1.00 21.30 722 PRO A CA 1
ATOM 1583 C C . PRO A 1 119 ? -35.598 -29.073 -6.628 1.00 22.50 722 PRO A C 1
ATOM 1584 O O . PRO A 1 119 ? -35.814 -29.690 -7.670 1.00 25.11 722 PRO A O 1
ATOM 1595 N N . HIS A 1 120 ? -36.515 -28.298 -6.060 1.00 21.30 723 HIS A N 1
ATOM 1596 C CA . HIS A 1 120 ? -37.874 -28.242 -6.574 1.00 23.45 723 HIS A CA 1
ATOM 1597 C C . HIS A 1 120 ? -38.129 -27.157 -7.628 1.00 24.14 723 HIS A C 1
ATOM 1598 O O . HIS A 1 120 ? -39.267 -26.974 -8.063 1.00 25.03 723 HIS A O 1
ATOM 1613 N N . THR A 1 121 ? -37.089 -26.433 -8.060 1.00 21.02 724 THR A N 1
ATOM 1614 C CA . THR A 1 121 ? -37.264 -25.484 -9.168 1.00 20.56 724 THR A CA 1
ATOM 1615 C C . THR A 1 121 ? -36.524 -25.882 -10.447 1.00 19.26 724 THR A C 1
ATOM 1616 O O . THR A 1 121 ? -36.562 -25.153 -11.421 1.00 20.27 724 THR A O 1
ATOM 1627 N N . CYS A 1 122 ? -35.901 -27.056 -10.440 1.00 21.78 725 CYS A N 1
ATOM 1628 C CA . CYS A 1 122 ? -35.204 -27.554 -11.621 1.00 20.41 725 CYS A CA 1
ATOM 1629 C C . CYS A 1 122 ? -36.133 -27.680 -12.818 1.00 22.36 725 CYS A C 1
ATOM 1630 O O . CYS A 1 122 ? -35.754 -27.357 -13.951 1.00 22.95 725 CYS A O 1
ATOM 1638 N N . ALA A 1 123 ? -37.354 -28.165 -12.583 1.00 22.74 726 ALA A N 1
ATOM 1639 C CA . ALA A 1 123 ? -38.329 -28.286 -13.657 1.00 26.51 726 ALA A CA 1
ATOM 1640 C C . ALA A 1 123 ? -38.655 -26.942 -14.310 1.00 21.40 726 ALA A C 1
ATOM 1641 O O . ALA A 1 123 ? -38.794 -26.852 -15.527 1.00 24.86 726 ALA A O 1
ATOM 1648 N N . GLN A 1 124 ? -38.756 -25.892 -13.495 1.00 23.17 727 GLN A N 1
ATOM 1649 C CA . GLN A 1 124 ? -39.044 -24.571 -14.023 1.00 21.73 727 GLN A CA 1
ATOM 1650 C C . GLN A 1 124 ? -37.837 -23.996 -14.778 1.00 20.12 727 GLN A C 1
ATOM 1651 O O . GLN A 1 124 ? -38.005 -23.340 -15.796 1.00 19.43 727 GLN A O 1
ATOM 1665 N N . PHE A 1 125 ? -36.646 -24.237 -14.244 1.00 18.14 728 PHE A N 1
ATOM 1666 C CA . PHE A 1 125 ? -35.407 -23.840 -14.922 1.00 19.04 728 PHE A CA 1
ATOM 1667 C C . PHE A 1 125 ? -35.354 -24.439 -16.337 1.00 19.58 728 PHE A C 1
ATOM 1668 O O . PHE A 1 125 ? -35.173 -23.726 -17.320 1.00 18.79 728 PHE A O 1
ATOM 1685 N N . TRP A 1 126 ? -35.546 -25.750 -16.438 1.00 19.72 729 TRP A N 1
ATOM 1686 C CA . TRP A 1 126 ? -35.476 -26.400 -17.739 1.00 20.15 729 TRP A CA 1
ATOM 1687 C C . TRP A 1 126 ? -36.623 -25.963 -18.655 1.00 20.85 729 TRP A C 1
ATOM 1688 O O . TRP A 1 126 ? -36.461 -25.885 -19.867 1.00 21.92 729 TRP A O 1
ATOM 1709 N N . GLN A 1 127 ? -37.776 -25.632 -18.072 1.00 21.50 730 GLN A N 1
ATOM 1710 C CA . GLN A 1 127 ? -38.882 -25.118 -18.868 1.00 22.02 730 GLN A CA 1
ATOM 1711 C C . GLN A 1 127 ? -38.517 -23.809 -19.574 1.00 23.41 730 GLN A C 1
ATOM 1712 O O . GLN A 1 127 ? -38.869 -23.603 -20.733 1.00 24.64 730 GLN A O 1
ATOM 1726 N N . VAL A 1 128 ? -37.804 -22.924 -18.877 1.00 21.47 731 VAL A N 1
ATOM 1727 C CA . VAL A 1 128 ? -37.361 -21.667 -19.469 1.00 21.32 731 VAL A CA 1
ATOM 1728 C C . VAL A 1 128 ? -36.398 -21.960 -20.627 1.00 23.11 731 VAL A C 1
ATOM 1729 O O . VAL A 1 128 ? -36.530 -21.377 -21.710 1.00 23.34 731 VAL A O 1
ATOM 1742 N N . VAL A 1 129 ? -35.453 -22.866 -20.387 1.00 21.47 732 VAL A N 1
ATOM 1743 C CA . VAL A 1 129 ? -34.466 -23.249 -21.401 1.00 19.72 732 VAL A CA 1
ATOM 1744 C C . VAL A 1 129 ? -35.193 -23.800 -22.633 1.00 21.45 732 VAL A C 1
ATOM 1745 O O . VAL A 1 129 ? -34.882 -23.425 -23.765 1.00 21.90 732 VAL A O 1
ATOM 1758 N N . TRP A 1 130 ? -36.159 -24.680 -22.396 1.00 22.32 733 TRP A N 1
ATOM 1759 C CA . TRP A 1 130 ? -36.901 -25.306 -23.486 1.00 24.03 733 TRP A CA 1
ATOM 1760 C C . TRP A 1 130 ? -37.764 -24.317 -24.243 1.00 27.67 733 TRP A C 1
ATOM 1761 O O . TRP A 1 130 ? -37.709 -24.231 -25.469 1.00 27.23 733 TRP A O 1
ATOM 1782 N N . ASP A 1 131 ? -38.589 -23.582 -23.515 1.00 27.84 734 ASP A N 1
ATOM 1783 C CA . ASP A 1 131 ? -39.557 -22.709 -24.159 1.00 32.45 734 ASP A CA 1
ATOM 1784 C C . ASP A 1 131 ? -38.887 -21.640 -24.993 1.00 30.55 734 ASP A C 1
ATOM 1785 O O . ASP A 1 131 ? -39.426 -21.223 -26.016 1.00 32.13 734 ASP A O 1
ATOM 1794 N N . GLN A 1 132 ? -37.695 -21.214 -24.587 1.00 25.16 735 GLN A N 1
ATOM 1795 C CA . GLN A 1 132 ? -36.984 -20.189 -25.332 1.00 23.00 735 GLN A CA 1
ATOM 1796 C C . GLN A 1 132 ? -35.830 -20.765 -26.174 1.00 21.52 735 GLN A C 1
ATOM 1797 O O . GLN A 1 132 ? -35.122 -20.021 -26.845 1.00 25.71 735 GLN A O 1
ATOM 1811 N N . LYS A 1 133 ? -35.699 -22.089 -26.158 1.00 22.49 736 LYS A N 1
ATOM 1812 C CA . LYS A 1 133 ? -34.660 -22.804 -26.910 1.00 21.95 736 LYS A CA 1
ATOM 1813 C C . LYS A 1 133 ? -33.294 -22.165 -26.706 1.00 23.77 736 LYS A C 1
ATOM 1814 O O . LYS A 1 133 ? -32.567 -21.872 -27.649 1.00 26.24 736 LYS A O 1
ATOM 1833 N N . LEU A 1 134 ? -32.953 -21.971 -25.435 1.00 21.79 737 LEU A N 1
ATOM 1834 C CA . LEU A 1 134 ? -31.681 -21.352 -25.062 1.00 23.28 737 LEU A CA 1
ATOM 1835 C C . LEU A 1 134 ? -30.577 -22.376 -25.287 1.00 18.93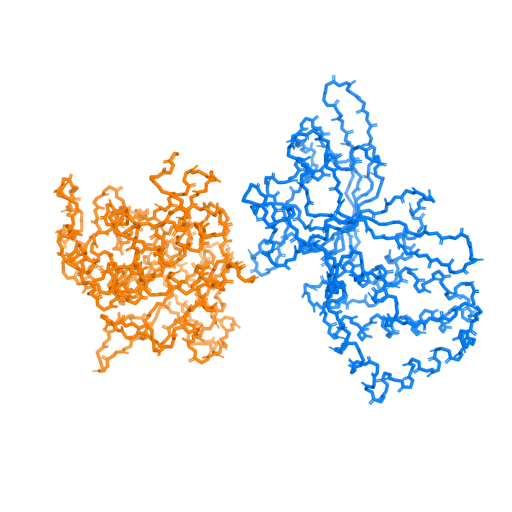 737 LEU A C 1
ATOM 1836 O O . LEU A 1 134 ? -30.630 -23.496 -24.781 1.00 23.10 737 LEU A O 1
ATOM 1852 N N . SER A 1 135 ? -29.562 -21.972 -26.038 1.00 20.20 738 SER A N 1
ATOM 1853 C CA A SER A 1 135 ? -28.497 -22.898 -26.412 0.44 20.46 738 SER A CA 1
ATOM 1854 C CA B SER A 1 135 ? -28.485 -22.864 -26.440 0.56 20.48 738 SER A CA 1
ATOM 1855 C C . SER A 1 135 ? -27.232 -22.734 -25.577 1.00 18.51 738 SER A C 1
ATOM 1856 O O . SER A 1 135 ? -26.301 -23.536 -25.706 1.00 17.76 738 SER A O 1
ATOM 1871 N N . LEU A 1 136 ? -27.206 -21.726 -24.695 1.00 17.56 739 LEU A N 1
ATOM 1872 C CA . LEU A 1 136 ? -26.050 -21.509 -23.816 1.00 16.00 739 LEU A CA 1
ATOM 1873 C C . LEU A 1 136 ? -26.447 -21.167 -22.381 1.00 14.19 739 LEU A C 1
ATOM 1874 O O . LEU A 1 136 ? -27.203 -20.217 -22.148 1.00 15.44 739 LEU A O 1
ATOM 1890 N N . ILE A 1 137 ? -25.925 -21.957 -21.459 1.00 14.07 740 ILE A N 1
ATOM 1891 C CA . ILE A 1 137 ? -26.054 -21.697 -20.028 1.00 12.95 740 ILE A CA 1
ATOM 1892 C C . ILE A 1 137 ? -24.654 -21.432 -19.495 1.00 13.52 740 ILE A C 1
ATOM 1893 O O . ILE A 1 137 ? -23.738 -22.231 -19.724 1.00 14.32 740 ILE A O 1
ATOM 1909 N N . VAL A 1 138 ? -24.493 -20.320 -18.777 1.00 13.58 741 VAL A N 1
ATOM 1910 C CA . VAL A 1 138 ? -23.231 -19.977 -18.123 1.00 12.89 741 VAL A CA 1
ATOM 1911 C C . VAL A 1 138 ? -23.460 -19.993 -16.606 1.00 13.31 741 VAL A C 1
ATOM 1912 O O . VAL A 1 138 ? -24.229 -19.167 -16.081 1.00 13.53 741 VAL A O 1
ATOM 1925 N N . MET A 1 139 ? -22.847 -20.949 -15.944 1.00 12.00 742 MET A N 1
ATOM 1926 C CA . MET A 1 139 ? -22.948 -21.143 -14.509 1.00 12.06 742 MET A CA 1
ATOM 1927 C C . MET A 1 139 ? -21.665 -20.685 -13.860 1.00 14.07 742 MET A C 1
ATOM 1928 O O . MET A 1 139 ? -20.606 -21.182 -14.208 1.00 15.62 742 MET A O 1
ATOM 1942 N N A LEU A 1 140 ? -21.780 -19.719 -12.955 0.47 12.96 743 LEU A N 1
ATOM 1943 N N B LEU A 1 140 ? -21.719 -19.792 -12.877 0.53 12.75 743 LEU A N 1
ATOM 1944 C CA A LEU A 1 140 ? -20.645 -19.077 -12.310 0.47 11.75 743 LEU A CA 1
ATOM 1945 C CA B LEU A 1 140 ? -20.502 -19.164 -12.350 0.53 11.98 743 LEU A CA 1
ATOM 1946 C C A LEU A 1 140 ? -20.616 -19.410 -10.819 0.47 11.89 743 LEU A C 1
ATOM 1947 C C B LEU A 1 140 ? -20.166 -19.576 -10.931 0.53 11.49 743 LEU A C 1
ATOM 1948 O O A LEU A 1 140 ? -20.495 -18.517 -9.977 0.47 15.20 743 LEU A O 1
ATOM 1949 O O B LEU A 1 140 ? -19.398 -18.901 -10.244 0.53 10.78 743 LEU A O 1
ATOM 1980 N N . THR A 1 141 ? -20.729 -20.695 -10.497 1.00 13.25 744 THR A N 1
ATOM 1981 C CA . THR A 1 141 ? -20.545 -21.183 -9.140 1.00 12.65 744 THR A CA 1
ATOM 1982 C C . THR A 1 141 ? -20.203 -22.663 -9.159 1.00 13.33 744 THR A C 1
ATOM 1983 O O . THR A 1 141 ? -20.603 -23.379 -10.077 1.00 14.01 744 THR A O 1
ATOM 1994 N N . THR A 1 142 ? -19.525 -23.112 -8.113 1.00 13.56 745 THR A N 1
ATOM 1995 C CA . THR A 1 142 ? -19.474 -24.530 -7.799 1.00 15.07 745 THR A CA 1
ATOM 1996 C C . THR A 1 142 ? -20.790 -24.924 -7.113 1.00 14.59 745 THR A C 1
ATOM 1997 O O . THR A 1 142 ? -21.581 -24.062 -6.678 1.00 15.33 745 THR A O 1
ATOM 2008 N N . LEU A 1 143 ? -21.061 -26.221 -7.047 1.00 15.80 746 LEU A N 1
ATOM 2009 C CA . LEU A 1 143 ? -22.305 -26.686 -6.436 1.00 16.34 746 LEU A CA 1
ATOM 2010 C C . LEU A 1 143 ? -22.335 -26.406 -4.934 1.00 17.44 746 LEU A C 1
ATOM 2011 O O . LEU A 1 143 ? -23.401 -26.126 -4.374 1.00 16.98 746 LEU A O 1
ATOM 2027 N N . THR A 1 144 ? -21.172 -26.457 -4.304 1.00 16.04 747 THR A N 1
ATOM 2028 C CA . THR A 1 144 ? -21.026 -26.192 -2.876 1.00 16.67 747 THR A CA 1
ATOM 2029 C C . THR A 1 144 ? -19.812 -25.308 -2.613 1.00 17.24 747 THR A C 1
ATOM 2030 O O . THR A 1 144 ? -18.872 -25.277 -3.414 1.00 18.37 747 THR A O 1
ATOM 2041 N N . GLU A 1 145 ? -19.872 -24.561 -1.510 1.00 19.77 748 GLU A N 1
ATOM 2042 C CA A GLU A 1 145 ? -18.737 -23.828 -0.963 0.53 21.51 748 GLU A CA 1
ATOM 2043 C CA B GLU A 1 145 ? -18.732 -23.824 -0.970 0.47 21.53 748 GLU A CA 1
ATOM 2044 C C . GLU A 1 145 ? -18.718 -24.025 0.541 1.00 26.27 748 GLU A C 1
ATOM 2045 O O . GLU A 1 145 ? -19.711 -23.753 1.213 1.00 25.37 748 GLU A O 1
ATOM 2066 N N . ARG A 1 146 ? -17.595 -24.492 1.072 1.00 27.19 749 ARG A N 1
ATOM 2067 C CA . ARG A 1 146 ? -17.497 -24.784 2.513 1.00 29.45 749 ARG A CA 1
ATOM 2068 C C . ARG A 1 146 ? -18.636 -25.695 2.982 1.00 28.99 749 ARG A C 1
ATOM 2069 O O . ARG A 1 146 ? -19.210 -25.493 4.053 1.00 29.80 749 ARG A O 1
ATOM 2090 N N . GLY A 1 147 ? -18.958 -26.700 2.180 0.63 20.05 750 GLY A N 1
ATOM 2091 C CA . GLY A 1 147 ? -19.973 -27.680 2.524 0.63 19.16 750 GLY A CA 1
ATOM 2092 C C . GLY A 1 147 ? -21.409 -27.229 2.358 0.63 20.54 750 GLY A C 1
ATOM 2093 O O . GLY A 1 147 ? -22.336 -28.039 2.447 0.63 23.80 750 GLY A O 1
ATOM 2097 N N . ARG A 1 148 ? -21.599 -25.936 2.109 1.00 21.81 751 ARG A N 1
ATOM 2098 C CA . ARG A 1 148 ? -22.932 -25.388 1.967 1.00 23.42 751 ARG A CA 1
ATOM 2099 C C . ARG A 1 148 ? -23.308 -25.406 0.501 1.00 19.10 751 ARG A C 1
ATOM 2100 O O . ARG A 1 148 ? -22.530 -24.989 -0.368 1.00 19.59 751 ARG A O 1
ATOM 2121 N N . THR A 1 149 ? -24.485 -25.923 0.212 1.00 20.84 752 THR A N 1
ATOM 2122 C CA . THR A 1 149 ? -24.980 -25.995 -1.138 1.00 19.19 752 THR A CA 1
ATOM 2123 C C . THR A 1 149 ? -25.316 -24.596 -1.663 1.00 19.78 752 THR A C 1
ATOM 2124 O O . THR A 1 149 ? -25.991 -23.796 -1.006 1.00 22.34 752 THR A O 1
ATOM 2135 N N . LYS A 1 150 ? -24.823 -24.304 -2.835 1.00 16.19 753 LYS A N 1
ATOM 2136 C CA . LYS A 1 150 ? -25.035 -23.039 -3.520 1.00 16.01 753 LYS A CA 1
ATOM 2137 C C . LYS A 1 150 ? -25.920 -23.194 -4.749 1.00 14.62 753 LYS A C 1
ATOM 2138 O O . LYS A 1 150 ? -26.514 -22.254 -5.185 1.00 15.13 753 LYS A O 1
ATOM 2157 N N . CYS A 1 151 ? -26.018 -24.403 -5.289 1.00 15.63 754 CYS A N 1
ATOM 2158 C CA . CYS A 1 151 ? -26.839 -24.667 -6.446 1.00 14.60 754 CYS A CA 1
ATOM 2159 C C . CYS A 1 151 ? -27.125 -26.165 -6.456 1.00 15.91 754 CYS A C 1
ATOM 2160 O O . CYS A 1 151 ? -26.254 -26.965 -6.138 1.00 17.95 754 CYS A O 1
ATOM 2168 N N . HIS A 1 152 ? -28.341 -26.538 -6.811 1.00 16.24 755 HIS A N 1
ATOM 2169 C CA . HIS A 1 152 ? -28.652 -27.950 -6.971 1.00 18.43 755 HIS A CA 1
ATOM 2170 C C . HIS A 1 152 ? -28.069 -28.437 -8.281 1.00 18.18 755 HIS A C 1
ATOM 2171 O O . HIS A 1 152 ? -28.044 -27.694 -9.249 1.00 19.74 755 HIS A O 1
ATOM 2186 N N . GLN A 1 153 ? -27.611 -29.686 -8.339 1.00 19.33 756 GLN A N 1
ATOM 2187 C CA . GLN A 1 153 ? -27.122 -30.206 -9.607 1.00 19.71 756 GLN A CA 1
ATOM 2188 C C . GLN A 1 153 ? -28.312 -30.596 -10.482 1.00 21.04 756 GLN A C 1
ATOM 2189 O O . GLN A 1 153 ? -28.913 -31.661 -10.307 1.00 23.18 756 GLN A O 1
ATOM 2203 N N . TYR A 1 154 ? -28.630 -29.738 -11.441 1.00 19.29 757 TYR A N 1
ATOM 2204 C CA . TYR A 1 154 ? -29.829 -29.861 -12.256 1.00 21.05 757 TYR A CA 1
ATOM 2205 C C . TYR A 1 154 ? -29.581 -30.597 -13.574 1.00 19.23 757 TYR A C 1
ATOM 2206 O O . TYR A 1 154 ? -30.455 -30.645 -14.441 1.00 21.98 757 TYR A O 1
ATOM 2224 N N . TRP A 1 155 ? -28.385 -31.156 -13.708 1.00 19.52 758 TRP A N 1
ATOM 2225 C CA . TRP A 1 155 ? -28.008 -31.991 -14.854 1.00 20.88 758 TRP A CA 1
ATOM 2226 C C . TRP A 1 155 ? -27.461 -33.318 -14.321 1.00 22.37 758 TRP A C 1
ATOM 2227 O O . TRP A 1 155 ? -26.943 -33.376 -13.217 1.00 23.16 758 TRP A O 1
ATOM 2248 N N . PRO A 1 156 ? -27.576 -34.402 -15.113 1.00 27.15 759 PRO A N 1
ATOM 2249 C CA . PRO A 1 156 ? -27.047 -35.685 -14.648 1.00 29.57 759 PRO A CA 1
ATOM 2250 C C . PRO A 1 156 ? -25.573 -35.856 -14.982 1.00 24.43 759 PRO A C 1
ATOM 2251 O O . PRO A 1 156 ? -25.116 -35.338 -16.004 1.00 26.10 759 PRO A O 1
ATOM 2262 N N . ASP A 1 157 ? -24.844 -36.564 -14.129 1.00 27.03 760 ASP A N 1
ATOM 2263 C CA . ASP A 1 157 ? -23.514 -37.035 -14.469 1.00 32.27 760 ASP A CA 1
ATOM 2264 C C . ASP A 1 157 ? -23.675 -38.011 -15.629 1.00 39.42 760 ASP A C 1
ATOM 2265 O O . ASP A 1 157 ? -24.579 -38.841 -15.605 1.00 37.56 760 ASP A O 1
ATOM 2274 N N . PRO A 1 158 ? -22.824 -37.908 -16.659 1.00 34.83 761 PRO A N 1
ATOM 2275 C CA . PRO A 1 158 ? -22.896 -38.958 -17.684 1.00 39.88 761 PRO A CA 1
ATOM 2276 C C . PRO A 1 158 ? -22.511 -40.328 -17.107 1.00 36.76 761 PRO A C 1
ATOM 2277 O O . PRO A 1 158 ? -21.665 -40.390 -16.216 1.00 36.37 761 PRO A O 1
ATOM 2288 N N . PRO A 1 159 ? -23.129 -41.418 -17.593 1.00 45.74 762 PRO A N 1
ATOM 2289 C CA . PRO A 1 159 ? -24.150 -41.522 -18.642 1.00 42.58 762 PRO A CA 1
ATOM 2290 C C . PRO A 1 159 ? -25.574 -41.471 -18.091 1.00 48.64 762 PRO A C 1
ATOM 2291 O O . PRO A 1 159 ? -26.519 -41.833 -18.800 1.00 45.15 762 PRO A O 1
ATOM 2302 N N . ASP A 1 160 ? -25.727 -41.028 -16.845 1.00 45.82 763 ASP A N 1
ATOM 2303 C CA . ASP A 1 160 ? -27.034 -41.028 -16.205 1.00 39.14 763 ASP A CA 1
ATOM 2304 C C . ASP A 1 160 ? -27.988 -40.112 -16.938 1.00 40.96 763 ASP A C 1
ATOM 2305 O O . ASP A 1 160 ? -27.577 -39.242 -17.709 1.00 39.15 763 ASP A O 1
ATOM 2314 N N . VAL A 1 161 ? -29.272 -40.324 -16.698 1.00 45.50 764 VAL A N 1
ATOM 2315 C CA . VAL A 1 161 ? -30.306 -39.486 -17.270 1.00 42.58 764 VAL A CA 1
ATOM 2316 C C . VAL A 1 161 ? -31.107 -38.881 -16.123 1.00 43.24 764 VAL A C 1
ATOM 2317 O O . VAL A 1 161 ? -31.193 -39.462 -15.039 1.00 52.72 764 VAL A O 1
ATOM 2330 N N . MET A 1 162 ? -31.665 -37.699 -16.365 1.00 44.56 765 MET A N 1
ATOM 2331 C CA . MET A 1 162 ? -32.426 -36.969 -15.363 1.00 43.82 765 MET A CA 1
ATOM 2332 C C . MET A 1 162 ? -33.760 -36.605 -15.967 1.00 34.18 765 MET A C 1
ATOM 2333 O O . MET A 1 162 ? -33.836 -36.298 -17.153 1.00 37.30 765 MET A O 1
ATOM 2347 N N . ASN A 1 163 ? -34.808 -36.634 -15.153 1.00 41.42 766 ASN A N 1
ATOM 2348 C CA . ASN A 1 163 ? -36.127 -36.187 -15.588 1.00 37.63 766 ASN A CA 1
ATOM 2349 C C . ASN A 1 163 ? -36.612 -35.013 -14.736 1.00 35.98 766 ASN A C 1
ATOM 2350 O O . ASN A 1 163 ? -36.767 -35.141 -13.527 1.00 38.37 766 ASN A O 1
ATOM 2361 N N . HIS A 1 164 ? -36.819 -33.868 -15.379 1.00 32.62 767 HIS A N 1
ATOM 2362 C CA . HIS A 1 164 ? -37.296 -32.661 -14.703 1.00 34.11 767 HIS A CA 1
ATOM 2363 C C . HIS A 1 164 ? -38.498 -32.103 -15.448 1.00 35.50 767 HIS A C 1
ATOM 2364 O O . HIS A 1 164 ? -38.379 -31.665 -16.587 1.00 35.93 767 HIS A O 1
ATOM 2379 N N . GLY A 1 165 ? -39.657 -32.132 -14.797 1.00 43.07 768 GLY A N 1
ATOM 2380 C CA . GLY A 1 165 ? -40.872 -31.548 -15.341 1.00 48.60 768 GLY A CA 1
ATOM 2381 C C . GLY A 1 165 ? -41.177 -31.908 -16.784 1.00 40.82 768 GLY A C 1
ATOM 2382 O O . GLY A 1 165 ? -41.444 -31.032 -17.603 1.00 47.13 768 GLY A O 1
ATOM 2386 N N . GLY A 1 166 ? -41.136 -33.197 -17.100 1.00 43.36 769 GLY A N 1
ATOM 2387 C CA . GLY A 1 166 ? -41.479 -33.655 -18.434 1.00 52.24 769 GLY A CA 1
ATOM 2388 C C . GLY A 1 166 ? -40.358 -33.472 -19.441 1.00 51.44 769 GLY A C 1
ATOM 2389 O O . GLY A 1 166 ? -40.567 -33.626 -20.650 1.00 43.46 769 GLY A O 1
ATOM 2393 N N . PHE A 1 167 ? -39.168 -33.133 -18.951 1.00 42.34 770 PHE A N 1
ATOM 2394 C CA . PHE A 1 167 ? -37.993 -33.066 -19.812 1.00 38.51 770 PHE A CA 1
ATOM 2395 C C . PHE A 1 167 ? -37.029 -34.177 -19.447 1.00 39.48 770 PHE A C 1
ATOM 2396 O O . PHE A 1 167 ? -36.876 -34.531 -18.281 1.00 45.49 770 PHE A O 1
ATOM 2413 N N . HIS A 1 168 ? -36.397 -34.724 -20.474 1.00 38.74 771 HIS A N 1
ATOM 2414 C CA . HIS A 1 168 ? -35.423 -35.790 -20.343 1.00 40.95 771 HIS A CA 1
ATOM 2415 C C . HIS A 1 168 ? -34.055 -35.150 -20.620 1.00 33.62 771 HIS A C 1
ATOM 2416 O O . HIS A 1 168 ? -33.832 -34.636 -21.708 1.00 35.33 771 HIS A O 1
ATOM 2431 N N . ILE A 1 169 ? -33.172 -35.151 -19.623 1.00 33.80 772 ILE A N 1
ATOM 2432 C CA . ILE A 1 169 ? -31.852 -34.514 -19.749 1.00 33.05 772 ILE A CA 1
ATOM 2433 C C . ILE A 1 169 ? -30.730 -35.543 -19.725 1.00 27.13 772 ILE A C 1
ATOM 2434 O O . ILE A 1 169 ? -30.660 -36.370 -18.823 1.00 32.25 772 ILE A O 1
ATOM 2450 N N . GLN A 1 170 ? -29.837 -35.470 -20.706 1.00 29.17 773 GLN A N 1
ATOM 2451 C CA . GLN A 1 170 ? -28.624 -36.273 -20.681 1.00 27.56 773 GLN A CA 1
ATOM 2452 C C . GLN A 1 170 ? -27.410 -35.430 -21.032 1.00 30.75 773 GLN A C 1
ATOM 2453 O O . GLN A 1 170 ? -27.470 -34.546 -21.883 1.00 32.29 773 GLN A O 1
ATOM 2467 N N . CYS A 1 171 ? -26.309 -35.728 -20.358 1.00 27.19 774 CYS A N 1
ATOM 2468 C CA . CYS A 1 171 ? -25.053 -35.038 -20.586 1.00 27.98 774 CYS A CA 1
ATOM 2469 C C . CYS A 1 171 ? -24.238 -35.832 -21.603 1.00 28.86 774 CYS A C 1
ATOM 2470 O O . CYS A 1 171 ? -23.756 -36.921 -21.294 1.00 33.38 774 CYS A O 1
ATOM 2478 N N . GLN A 1 172 ? -24.078 -35.275 -22.799 1.00 25.32 775 GLN A N 1
ATOM 2479 C CA . GLN A 1 172 ? -23.410 -35.970 -23.910 1.00 28.54 775 GLN A CA 1
ATOM 2480 C C . GLN A 1 172 ? -21.892 -35.935 -23.822 1.00 38.87 775 GLN A C 1
ATOM 2481 O O . GLN A 1 172 ? -21.200 -36.825 -24.340 1.00 33.29 775 GLN A O 1
ATOM 2495 N N . SER A 1 173 ? -21.367 -34.882 -23.209 1.00 26.56 776 SER A N 1
ATOM 2496 C CA . SER A 1 173 ? -19.933 -34.729 -23.091 1.00 25.86 776 SER A CA 1
ATOM 2497 C C . SER A 1 173 ? -19.625 -33.843 -21.904 1.00 26.08 776 SER A C 1
ATOM 2498 O O . SER A 1 173 ? -20.444 -33.031 -21.502 1.00 23.28 776 SER A O 1
ATOM 2506 N N . GLU A 1 174 ? -18.440 -34.038 -21.352 1.00 23.55 777 GLU A N 1
ATOM 2507 C CA . GLU A 1 174 ? -17.963 -33.312 -20.183 1.00 22.31 777 GLU A CA 1
ATOM 2508 C C . GLU A 1 174 ? -16.451 -33.204 -20.326 1.00 25.59 777 GLU A C 1
ATOM 2509 O O . GLU A 1 174 ? -15.749 -34.218 -20.363 1.00 27.36 777 GLU A O 1
ATOM 2521 N N . ASP A 1 175 ? -15.964 -31.974 -20.439 1.00 20.43 778 ASP A N 1
ATOM 2522 C CA A ASP A 1 175 ? -14.541 -31.716 -20.592 0.52 21.15 778 ASP A CA 1
ATOM 2523 C CA B ASP A 1 175 ? -14.544 -31.696 -20.622 0.48 21.14 778 ASP A CA 1
ATOM 2524 C C . ASP A 1 175 ? -14.128 -30.551 -19.709 1.00 18.59 778 ASP A C 1
ATOM 2525 O O . ASP A 1 175 ? -14.803 -29.515 -19.658 1.00 19.43 778 ASP A O 1
ATOM 2542 N N . CYS A 1 176 ? -13.019 -30.723 -19.021 1.00 15.55 779 CYS A N 1
ATOM 2543 C CA . CYS A 1 176 ? -12.540 -29.740 -18.061 1.00 15.43 779 CYS A CA 1
ATOM 2544 C C . CYS A 1 176 ? -11.341 -28.959 -18.558 1.00 16.40 779 CYS A C 1
ATOM 2545 O O . CYS A 1 176 ? -10.484 -29.451 -19.322 1.00 16.24 779 CYS A O 1
ATOM 2553 N N . THR A 1 177 ? -11.282 -27.716 -18.101 1.00 14.34 780 THR A N 1
ATOM 2554 C CA . THR A 1 177 ? -10.115 -26.867 -18.224 1.00 14.00 780 THR A CA 1
ATOM 2555 C C . THR A 1 177 ? -9.771 -26.348 -16.842 1.00 14.14 780 THR A C 1
ATOM 2556 O O . THR A 1 177 ? -10.487 -26.602 -15.886 1.00 14.48 780 THR A O 1
ATOM 2567 N N . ILE A 1 178 ? -8.689 -25.602 -16.703 1.00 13.46 781 ILE A N 1
ATOM 2568 C CA . ILE A 1 178 ? -8.282 -25.160 -15.389 1.00 14.34 781 ILE A CA 1
ATOM 2569 C C . ILE A 1 178 ? -9.376 -24.379 -14.651 1.00 14.23 781 ILE A C 1
ATOM 2570 O O . ILE A 1 178 ? -9.553 -24.567 -13.449 1.00 14.53 781 ILE A O 1
ATOM 2586 N N . ALA A 1 179 ? -10.120 -23.526 -15.347 1.00 13.52 782 ALA A N 1
ATOM 2587 C CA . ALA A 1 179 ? -11.103 -22.662 -14.680 1.00 13.54 782 ALA A CA 1
ATOM 2588 C C . ALA A 1 179 ? -12.564 -23.034 -14.894 1.00 13.56 782 ALA A C 1
ATOM 2589 O O . ALA A 1 179 ? -13.439 -22.489 -14.190 1.00 13.66 782 ALA A O 1
ATOM 2596 N N . TYR A 1 180 ? -12.873 -23.895 -15.854 1.00 13.07 783 TYR A N 1
ATOM 2597 C CA . TYR A 1 180 ? -14.278 -24.183 -16.162 1.00 14.62 783 TYR A CA 1
ATOM 2598 C C . TYR A 1 180 ? -14.477 -25.564 -16.768 1.00 14.56 783 TYR A C 1
ATOM 2599 O O . TYR A 1 180 ? -13.550 -26.159 -17.333 1.00 15.58 783 TYR A O 1
ATOM 2617 N N . VAL A 1 181 ? -15.703 -26.062 -16.644 1.00 14.34 784 VAL A N 1
ATOM 2618 C CA . VAL A 1 181 ? -16.122 -27.343 -17.208 1.00 15.33 784 VAL A CA 1
ATOM 2619 C C . VAL A 1 181 ? -17.092 -27.051 -18.326 1.00 16.10 784 VAL A C 1
ATOM 2620 O O . VAL A 1 181 ? -17.969 -26.195 -18.194 1.00 15.92 784 VAL A O 1
ATOM 2633 N N . SER A 1 182 ? -16.931 -27.747 -19.449 1.00 17.30 785 SER A N 1
ATOM 2634 C CA A SER A 1 182 ? -17.817 -27.597 -20.605 0.47 17.36 785 SER A CA 1
ATOM 2635 C CA B SER A 1 182 ? -17.812 -27.586 -20.595 0.53 17.37 785 SER A CA 1
ATOM 2636 C C . SER A 1 182 ? -18.597 -28.871 -20.801 1.00 17.89 785 SER A C 1
ATOM 2637 O O . SER A 1 182 ? -18.015 -29.953 -20.905 1.00 19.00 785 SER A O 1
ATOM 2652 N N . ARG A 1 183 ? -19.913 -28.747 -20.853 1.00 17.57 786 ARG A N 1
ATOM 2653 C CA . ARG A 1 183 ? -20.786 -29.889 -21.021 1.00 18.92 786 ARG A CA 1
ATOM 2654 C C . ARG A 1 183 ? -21.776 -29.628 -22.141 1.00 19.08 786 ARG A C 1
ATOM 2655 O O . ARG A 1 183 ? -22.252 -28.520 -22.331 1.00 21.08 786 ARG A O 1
ATOM 2676 N N . GLU A 1 184 ? -22.041 -30.657 -22.937 1.00 18.83 787 GLU A N 1
ATOM 2677 C CA A GLU A 1 184 ? -23.109 -30.620 -23.923 0.64 19.67 787 GLU A CA 1
ATOM 2678 C CA B GLU A 1 184 ? -23.108 -30.610 -23.918 0.36 19.76 787 GLU A CA 1
ATOM 2679 C C . GLU A 1 184 ? -24.284 -31.406 -23.377 1.00 18.06 787 GLU A C 1
ATOM 2680 O O . GLU A 1 184 ? -24.127 -32.552 -22.976 1.00 23.89 787 GLU A O 1
ATOM 2703 N N . MET A 1 185 ? -25.446 -30.767 -23.356 1.00 19.65 788 MET A N 1
ATOM 2704 C CA A MET A 1 185 ? -26.629 -31.412 -22.810 0.61 22.38 788 MET A CA 1
ATOM 2705 C CA B MET A 1 185 ? -26.668 -31.332 -22.783 0.39 22.34 788 MET A CA 1
ATOM 2706 C C . MET A 1 185 ? -27.688 -31.564 -23.885 1.00 22.76 788 MET A C 1
ATOM 2707 O O . MET A 1 185 ? -27.911 -30.674 -24.704 1.00 22.29 788 MET A O 1
ATOM 2733 N N . LEU A 1 186 ? -28.303 -32.744 -23.883 1.00 27.36 789 LEU A N 1
ATOM 2734 C CA . LEU A 1 186 ? -29.407 -33.045 -24.784 1.00 29.37 789 LEU A CA 1
ATOM 2735 C C . LEU A 1 186 ? -30.695 -33.031 -23.961 1.00 24.39 789 LEU A C 1
ATOM 2736 O O . LEU A 1 186 ? -30.826 -33.764 -22.976 1.00 30.15 789 LEU A O 1
ATOM 2752 N N . VAL A 1 187 ? -31.616 -32.156 -24.348 1.00 29.39 790 VAL A N 1
ATOM 2753 C CA . VAL A 1 187 ? -32.895 -32.022 -23.672 1.00 27.87 790 VAL A CA 1
ATOM 2754 C C . VAL A 1 187 ? -33.978 -32.572 -24.593 1.00 28.20 790 VAL A C 1
ATOM 2755 O O . VAL A 1 187 ? -34.139 -32.101 -25.720 1.00 30.12 790 VAL A O 1
ATOM 2768 N N . THR A 1 188 ? -34.711 -33.564 -24.099 1.00 38.01 791 THR A N 1
ATOM 2769 C CA . THR A 1 188 ? -35.777 -34.183 -24.875 1.00 39.08 791 THR A CA 1
ATOM 2770 C C . THR A 1 188 ? -37.120 -33.961 -24.185 1.00 37.09 791 THR A C 1
ATOM 2771 O O . THR A 1 188 ? -37.293 -34.279 -23.003 1.00 38.33 791 THR A O 1
ATOM 2782 N N . ASN A 1 189 ? -38.053 -33.375 -24.924 1.00 39.73 792 ASN A N 1
ATOM 2783 C CA . ASN A 1 189 ? -39.439 -33.315 -24.481 1.00 44.25 792 ASN A CA 1
ATOM 2784 C C . ASN A 1 189 ? -40.020 -34.722 -24.544 1.00 46.86 792 ASN A C 1
ATOM 2785 O O . ASN A 1 189 ? -40.199 -35.282 -25.625 1.00 43.81 792 ASN A O 1
ATOM 2796 N N . THR A 1 190 ? -40.302 -35.291 -23.379 1.00 45.32 793 THR A N 1
ATOM 2797 C CA . THR A 1 190 ? -40.677 -36.695 -23.293 1.00 56.40 793 THR A CA 1
ATOM 2798 C C . THR A 1 190 ? -41.941 -37.002 -24.100 1.00 54.39 793 THR A C 1
ATOM 2799 O O . THR A 1 190 ? -42.015 -38.031 -24.771 1.00 60.99 793 THR A O 1
ATOM 2810 N N . GLN A 1 191 ? -42.917 -36.099 -24.059 1.00 52.97 794 GLN A N 1
ATOM 2811 C CA . GLN A 1 191 ? -44.180 -36.318 -24.762 1.00 60.32 794 GLN A CA 1
ATOM 2812 C C . GLN A 1 191 ? -43.979 -36.452 -26.269 1.00 57.27 794 GLN A C 1
ATOM 2813 O O . GLN A 1 191 ? -44.425 -37.426 -26.873 1.00 64.41 794 GLN A O 1
ATOM 2827 N N . THR A 1 192 ? -43.292 -35.481 -26.864 1.00 52.68 795 THR A N 1
ATOM 2828 C CA . THR A 1 192 ? -43.202 -35.376 -28.321 1.00 46.39 795 THR A CA 1
ATOM 2829 C C . THR A 1 192 ? -41.891 -35.888 -28.913 1.00 55.57 795 THR A C 1
ATOM 2830 O O . THR A 1 192 ? -41.805 -36.142 -30.120 1.00 47.78 795 THR A O 1
ATOM 2841 N N . GLY A 1 193 ? -40.869 -36.022 -28.073 1.00 48.13 796 GLY A N 1
ATOM 2842 C CA . GLY A 1 193 ? -39.582 -36.521 -28.520 1.00 46.74 796 GLY A CA 1
ATOM 2843 C C . GLY A 1 193 ? -38.755 -35.487 -29.263 1.00 40.72 796 GLY A C 1
ATOM 2844 O O . GLY A 1 193 ? -37.749 -35.824 -29.884 1.00 48.62 796 GLY A O 1
ATOM 2848 N N . GLU A 1 194 ? -39.176 -34.227 -29.214 1.00 45.41 797 GLU A N 1
ATOM 2849 C CA . GLU A 1 194 ? -38.392 -33.151 -29.816 1.00 43.60 797 GLU A CA 1
ATOM 2850 C C . GLU A 1 194 ? -37.113 -32.988 -29.001 1.00 31.90 797 GLU A C 1
ATOM 2851 O O . GLU A 1 194 ? -37.125 -33.165 -27.776 1.00 36.99 797 GLU A O 1
ATOM 2863 N N . GLU A 1 195 ? -36.020 -32.667 -29.687 1.00 35.67 798 GLU A N 1
ATOM 2864 C CA . GLU A 1 195 ? -34.704 -32.580 -29.051 1.00 35.95 798 GLU A CA 1
ATOM 2865 C C . GLU A 1 195 ? -34.120 -31.181 -29.171 1.00 33.41 798 GLU A C 1
ATOM 2866 O O . GLU A 1 195 ? -34.343 -30.480 -30.157 1.00 32.40 798 GLU A O 1
ATOM 2878 N N . HIS A 1 196 ? -33.374 -30.780 -28.144 1.00 28.94 799 HIS A N 1
ATOM 2879 C CA . HIS A 1 196 ? -32.736 -29.469 -28.109 1.00 27.83 799 HIS A CA 1
ATOM 2880 C C . HIS A 1 196 ? -31.389 -29.609 -27.404 1.00 20.74 799 HIS A C 1
ATOM 2881 O O . HIS A 1 196 ? -31.310 -30.232 -26.360 1.00 23.61 799 HIS A O 1
ATOM 2896 N N . THR A 1 197 ? -30.337 -29.067 -28.024 1.00 24.36 800 THR A N 1
ATOM 2897 C CA . THR A 1 197 ? -28.972 -29.168 -27.490 1.00 21.39 800 THR A CA 1
ATOM 2898 C C . THR A 1 197 ? -28.583 -27.860 -26.802 1.00 21.41 800 THR A C 1
ATOM 2899 O O . THR A 1 197 ? -28.835 -26.775 -27.315 1.00 21.97 800 THR A O 1
ATOM 2910 N N . VAL A 1 198 ? -27.964 -27.992 -25.633 1.00 20.61 801 VAL A N 1
ATOM 2911 C CA . VAL A 1 198 ? -27.517 -26.837 -24.869 1.00 19.61 801 VAL A CA 1
ATOM 2912 C C . VAL A 1 198 ? -26.054 -27.034 -24.495 1.00 17.15 801 VAL A C 1
ATOM 2913 O O . VAL A 1 198 ? -25.665 -28.090 -24.002 1.00 20.59 801 VAL A O 1
ATOM 2926 N N . THR A 1 199 ? -25.268 -25.988 -24.720 1.00 16.84 802 THR A N 1
ATOM 2927 C CA . THR A 1 199 ? -23.914 -25.903 -24.182 1.00 16.48 802 THR A CA 1
ATOM 2928 C C . THR A 1 199 ? -23.969 -25.293 -22.782 1.00 14.24 802 THR A C 1
ATOM 2929 O O . THR A 1 199 ? -24.572 -24.243 -22.588 1.00 15.82 802 THR A O 1
ATOM 2940 N N . HIS A 1 200 ? -23.353 -25.980 -21.849 1.00 14.93 803 HIS A N 1
ATOM 2941 C CA . HIS A 1 200 ? -23.351 -25.596 -20.444 1.00 14.56 803 HIS A CA 1
ATOM 2942 C C . HIS A 1 200 ? -21.897 -25.375 -20.027 1.00 15.38 803 HIS A C 1
ATOM 2943 O O . HIS A 1 200 ? -21.074 -26.294 -20.114 1.00 15.24 803 HIS A O 1
ATOM 2958 N N . LEU A 1 201 ? -21.579 -24.163 -19.584 1.00 13.78 804 LEU A N 1
ATOM 2959 C CA . LEU A 1 201 ? -20.252 -23.824 -19.100 1.00 14.02 804 LEU A CA 1
ATOM 2960 C C . LEU A 1 201 ? -20.306 -23.492 -17.628 1.00 13.28 804 LEU A C 1
ATOM 2961 O O . LEU A 1 201 ? -21.061 -22.594 -17.212 1.00 15.76 804 LEU A O 1
ATOM 2977 N N . GLN A 1 202 ? -19.525 -24.201 -16.835 1.00 13.33 805 GLN A N 1
ATOM 2978 C CA . GLN A 1 202 ? -19.497 -24.009 -15.398 1.00 12.71 805 GLN A CA 1
ATOM 2979 C C . GLN A 1 202 ? -18.117 -23.487 -14.990 1.00 14.29 805 GLN A C 1
ATOM 2980 O O . GLN A 1 202 ? -17.124 -24.241 -15.026 1.00 14.36 805 GLN A O 1
ATOM 2994 N N . TYR A 1 203 ? -18.047 -22.219 -14.590 1.00 12.46 806 TYR A N 1
ATOM 2995 C CA . TYR A 1 203 ? -16.807 -21.583 -14.161 1.00 12.48 806 TYR A CA 1
ATOM 2996 C C . TYR A 1 203 ? -16.644 -21.869 -12.691 1.00 12.75 806 TYR A C 1
ATOM 2997 O O . TYR A 1 203 ? -17.478 -21.449 -11.878 1.00 13.88 806 TYR A O 1
ATOM 3015 N N . VAL A 1 204 ? -15.596 -22.594 -12.328 1.00 12.95 807 VAL A N 1
ATOM 3016 C CA . VAL A 1 204 ? -15.439 -23.124 -10.974 1.00 13.94 807 VAL A CA 1
ATOM 3017 C C . VAL A 1 204 ? -14.416 -22.373 -10.153 1.00 13.87 807 VAL A C 1
ATOM 3018 O O . VAL A 1 204 ? -14.272 -22.653 -8.952 1.00 15.91 807 VAL A O 1
ATOM 3031 N N . ALA A 1 205 ? -13.721 -21.413 -10.747 1.00 13.24 808 ALA A N 1
ATOM 3032 C CA . ALA A 1 205 ? -12.602 -20.737 -10.104 1.00 14.55 808 ALA A CA 1
ATOM 3033 C C . ALA A 1 205 ? -12.958 -19.291 -9.760 1.00 13.31 808 ALA A C 1
ATOM 3034 O O . ALA A 1 205 ? -12.226 -18.369 -10.070 1.00 14.92 808 ALA A O 1
ATOM 3041 N N . TRP A 1 206 ? -14.114 -19.094 -9.130 1.00 14.21 809 TRP A N 1
ATOM 3042 C CA . TRP A 1 206 ? -14.632 -17.762 -8.835 1.00 13.42 809 TRP A CA 1
ATOM 3043 C C . TRP A 1 206 ? -15.554 -17.835 -7.604 1.00 14.22 809 TRP A C 1
ATOM 3044 O O . TRP A 1 206 ? -16.725 -18.209 -7.721 1.00 14.81 809 TRP A O 1
ATOM 3065 N N . PRO A 1 207 ? -15.032 -17.503 -6.422 1.00 14.08 810 PRO A N 1
ATOM 3066 C CA . PRO A 1 207 ? -15.835 -17.671 -5.206 1.00 14.67 810 PRO A CA 1
ATOM 3067 C C . PRO A 1 207 ? -16.941 -16.650 -5.030 1.00 13.19 810 PRO A C 1
ATOM 3068 O O . PRO A 1 207 ? -16.873 -15.514 -5.498 1.00 13.90 810 PRO A O 1
ATOM 3079 N N . GLU A 1 208 ? -17.962 -17.065 -4.287 1.00 15.31 811 GLU A N 1
ATOM 3080 C CA . GLU A 1 208 ? -19.090 -16.207 -3.964 1.00 14.77 811 GLU A CA 1
ATOM 3081 C C . GLU A 1 208 ? -18.609 -14.913 -3.301 1.00 15.45 811 GLU A C 1
ATOM 3082 O O . GLU A 1 208 ? -17.747 -14.953 -2.417 1.00 15.31 811 GLU A O 1
ATOM 3094 N N . HIS A 1 209 ? -19.171 -13.785 -3.724 1.00 13.56 812 HIS A N 1
ATOM 3095 C CA . HIS A 1 209 ? -18.865 -12.451 -3.205 1.00 14.73 812 HIS A CA 1
ATOM 3096 C C . HIS A 1 209 ? -17.462 -11.981 -3.526 1.00 16.71 812 HIS A C 1
ATOM 3097 O O . HIS A 1 209 ? -17.052 -10.914 -3.079 1.00 19.93 812 HIS A O 1
ATOM 3112 N N . GLY A 1 210 ? -16.743 -12.736 -4.344 1.00 13.52 813 GLY A N 1
ATOM 3113 C CA . GLY A 1 210 ? -15.365 -12.423 -4.652 1.00 14.60 813 GLY A CA 1
ATOM 3114 C C . GLY A 1 210 ? -15.116 -12.280 -6.132 1.00 14.58 813 GLY A C 1
ATOM 3115 O O . GLY A 1 210 ? -16.029 -12.069 -6.937 1.00 14.18 813 GLY A O 1
ATOM 3119 N N . VAL A 1 211 ? -13.849 -12.422 -6.478 1.00 14.73 814 VAL A N 1
ATOM 3120 C CA . VAL A 1 211 ? -13.360 -12.139 -7.821 1.00 13.42 814 VAL A CA 1
ATOM 3121 C C . VAL A 1 211 ? -12.795 -13.421 -8.415 1.00 13.74 814 VAL A C 1
ATOM 3122 O O . VAL A 1 211 ? -12.485 -14.365 -7.701 1.00 14.08 814 VAL A O 1
ATOM 3135 N N . PRO A 1 212 ? -12.670 -13.484 -9.739 1.00 14.04 815 PRO A N 1
ATOM 3136 C CA . PRO A 1 212 ? -12.049 -14.670 -10.327 1.00 13.96 815 PRO A CA 1
ATOM 3137 C C . PRO A 1 212 ? -10.658 -14.918 -9.770 1.00 14.52 815 PRO A C 1
ATOM 3138 O O . PRO A 1 212 ? -9.897 -13.975 -9.553 1.00 15.39 815 PRO A O 1
ATOM 3149 N N . ASP A 1 213 ? -10.348 -16.179 -9.530 1.00 15.32 816 ASP A N 1
ATOM 3150 C CA . ASP A 1 213 ? -9.029 -16.551 -9.026 1.00 16.86 816 ASP A CA 1
ATOM 3151 C C . ASP A 1 213 ? -7.892 -16.120 -9.972 1.00 16.73 816 ASP A C 1
ATOM 3152 O O . ASP A 1 213 ? -6.781 -15.808 -9.518 1.00 18.18 816 ASP A O 1
ATOM 3161 N N . ASP A 1 214 ? -8.166 -16.069 -11.271 1.00 14.88 817 ASP A N 1
ATOM 3162 C CA . ASP A 1 214 ? -7.155 -15.705 -12.260 1.00 16.16 817 ASP A CA 1
ATOM 3163 C C . ASP A 1 214 ? -7.818 -14.825 -13.317 1.00 15.49 817 ASP A C 1
ATOM 3164 O O . ASP A 1 214 ? -8.736 -15.268 -14.023 1.00 15.81 817 ASP A O 1
ATOM 3173 N N . SER A 1 215 ? -7.355 -13.588 -13.431 1.00 16.17 818 SER A N 1
ATOM 3174 C CA A SER A 1 215 ? -7.969 -12.629 -14.338 0.39 17.32 818 SER A CA 1
ATOM 3175 C CA B SER A 1 215 ? -7.944 -12.614 -14.342 0.33 17.31 818 SER A CA 1
ATOM 3176 C CA C SER A 1 215 ? -7.954 -12.618 -14.349 0.28 17.32 818 SER A CA 1
ATOM 3177 C C . SER A 1 215 ? -7.832 -13.050 -15.796 1.00 15.75 818 SER A C 1
ATOM 3178 O O . SER A 1 215 ? -8.752 -12.842 -16.592 1.00 14.73 818 SER A O 1
ATOM 3200 N N . SER A 1 216 ? -6.702 -13.658 -16.154 1.00 15.42 819 SER A N 1
ATOM 3201 C CA . SER A 1 216 ? -6.521 -14.077 -17.538 1.00 14.44 819 SER A CA 1
ATOM 3202 C C . SER A 1 216 ? -7.463 -15.217 -17.906 1.00 13.98 819 SER A C 1
ATOM 3203 O O . SER A 1 216 ? -8.022 -15.237 -19.000 1.00 14.76 819 SER A O 1
ATOM 3211 N N . ASP A 1 217 ? -7.653 -16.165 -16.992 1.00 14.06 820 ASP A N 1
ATOM 3212 C CA . ASP A 1 217 ? -8.599 -17.241 -17.223 1.00 13.92 820 ASP A CA 1
ATOM 3213 C C . ASP A 1 217 ? -10.010 -16.693 -17.382 1.00 13.32 820 ASP A C 1
ATOM 3214 O O . ASP A 1 217 ? -10.779 -17.185 -18.197 1.00 13.12 820 ASP A O 1
ATOM 3223 N N . PHE A 1 218 ? -10.353 -15.685 -16.599 1.00 13.01 821 PHE A N 1
ATOM 3224 C CA . PHE A 1 218 ? -11.668 -15.051 -16.709 1.00 12.69 821 PHE A CA 1
ATOM 3225 C C . PHE A 1 218 ? -11.857 -14.394 -18.055 1.00 13.04 821 PHE A C 1
ATOM 3226 O O . PHE A 1 218 ? -12.883 -14.581 -18.677 1.00 13.13 821 PHE A O 1
ATOM 3243 N N . LEU A 1 219 ? -10.876 -13.633 -18.495 1.00 13.43 822 LEU A N 1
ATOM 3244 C CA . LEU A 1 219 ? -11.016 -12.956 -19.775 1.00 13.48 822 LEU A CA 1
ATOM 3245 C C . LEU A 1 219 ? -11.096 -13.934 -20.944 1.00 14.22 822 LEU A C 1
ATOM 3246 O O . LEU A 1 219 ? -11.878 -13.728 -21.855 1.00 13.71 822 LEU A O 1
ATOM 3262 N N . GLU A 1 220 ? -10.286 -14.990 -20.913 1.00 14.04 823 GLU A N 1
ATOM 3263 C CA . GLU A 1 220 ? -10.419 -16.013 -21.949 1.00 13.32 823 GLU A CA 1
ATOM 3264 C C . GLU A 1 220 ? -11.829 -16.602 -21.967 1.00 13.30 823 GLU A C 1
ATOM 3265 O O . GLU A 1 220 ? -12.415 -16.854 -23.019 1.00 13.05 823 GLU A O 1
ATOM 3277 N N . PHE A 1 221 ? -12.366 -16.832 -20.776 1.00 12.89 824 PHE A N 1
ATOM 3278 C CA . PHE A 1 221 ? -13.708 -17.396 -20.655 1.00 12.93 824 PHE A CA 1
ATOM 3279 C C . PHE A 1 221 ? -14.750 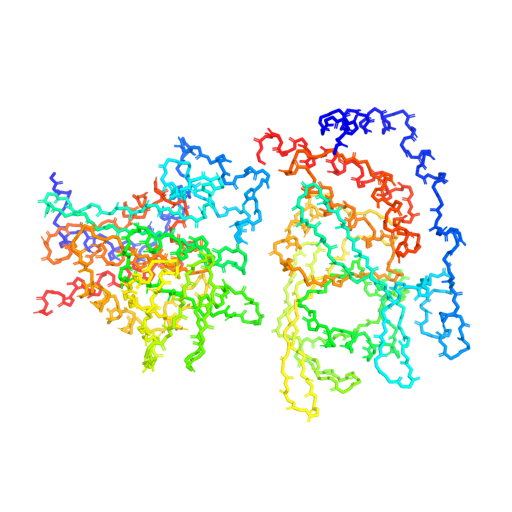-16.451 -21.222 1.00 11.96 824 PHE A C 1
ATOM 3280 O O . PHE A 1 221 ? -15.679 -16.883 -21.917 1.00 12.51 824 PHE A O 1
ATOM 3297 N N . VAL A 1 222 ? -14.659 -15.161 -20.901 1.00 13.00 825 VAL A N 1
ATOM 3298 C CA . VAL A 1 222 ? -15.639 -14.227 -21.436 1.00 12.37 825 VAL A CA 1
ATOM 3299 C C . VAL A 1 222 ? -15.526 -14.186 -22.963 1.00 12.67 825 VAL A C 1
ATOM 3300 O O . VAL A 1 222 ? -16.532 -14.095 -23.652 1.00 12.54 825 VAL A O 1
ATOM 3313 N N . ASN A 1 223 ? -14.307 -14.201 -23.491 1.00 12.94 826 ASN A N 1
ATOM 3314 C CA A ASN A 1 223 ? -14.134 -14.268 -24.940 0.02 14.15 826 ASN A CA 1
ATOM 3315 C CA B ASN A 1 223 ? -14.143 -14.269 -24.947 0.98 14.05 826 ASN A CA 1
ATOM 3316 C C . ASN A 1 223 ? -14.842 -15.493 -25.516 1.00 13.72 826 ASN A C 1
ATOM 3317 O O . ASN A 1 223 ? -15.478 -15.432 -26.576 1.00 13.30 826 ASN A O 1
ATOM 3338 N N . TYR A 1 224 ? -14.725 -16.614 -24.819 1.00 12.45 827 TYR A N 1
ATOM 3339 C CA . TYR A 1 224 ? -15.371 -17.835 -25.255 1.00 12.60 827 TYR A CA 1
ATOM 3340 C C . TYR A 1 224 ? -16.875 -17.711 -25.246 1.00 13.10 827 TYR A C 1
ATOM 3341 O O . TYR A 1 224 ? -17.555 -18.097 -26.191 1.00 13.43 827 TYR A O 1
ATOM 3359 N N . VAL A 1 225 ? -17.418 -17.143 -24.171 1.00 12.66 828 VAL A N 1
ATOM 3360 C CA . VAL A 1 225 ? -18.857 -16.887 -24.132 1.00 11.80 828 VAL A CA 1
ATOM 3361 C C . VAL A 1 225 ? -19.288 -16.025 -25.324 1.00 13.11 828 VAL A C 1
ATOM 3362 O O . VAL A 1 225 ? -20.318 -16.280 -25.970 1.00 12.99 828 VAL A O 1
ATOM 3375 N N . ARG A 1 226 ? -18.550 -14.944 -25.562 1.00 12.52 829 ARG A N 1
ATOM 3376 C CA . ARG A 1 226 ? -18.888 -14.080 -26.693 1.00 12.63 829 ARG A CA 1
ATOM 3377 C C . ARG A 1 226 ? -18.910 -14.860 -28.011 1.00 13.23 829 ARG A C 1
ATOM 3378 O O . ARG A 1 226 ? -19.762 -14.612 -28.872 1.00 14.31 829 ARG A O 1
ATOM 3399 N N . SER A 1 227 ? -18.020 -15.837 -28.141 1.00 13.55 830 SER A N 1
ATOM 3400 C CA . SER A 1 227 ? -17.938 -16.597 -29.384 1.00 12.89 830 SER A CA 1
ATOM 3401 C C . SER A 1 227 ? -19.146 -17.496 -29.574 1.00 15.17 830 SER A C 1
ATOM 3402 O O . SER A 1 227 ? -19.441 -17.920 -30.699 1.00 15.97 830 SER A O 1
ATOM 3410 N N . LEU A 1 228 ? -19.866 -17.788 -28.500 1.00 14.35 831 LEU A N 1
ATOM 3411 C CA . LEU A 1 228 ? -21.024 -18.667 -28.554 1.00 14.37 831 LEU A CA 1
ATOM 3412 C C . LEU A 1 228 ? -22.346 -17.930 -28.588 1.00 15.03 831 LEU A C 1
ATOM 3413 O O . LEU A 1 228 ? -23.377 -18.547 -28.850 1.00 17.88 831 LEU A O 1
ATOM 3429 N N . ARG A 1 229 ? -22.335 -16.621 -28.356 1.00 15.03 832 ARG A N 1
ATOM 3430 C CA . ARG A 1 229 ? -23.545 -15.833 -28.411 1.00 16.68 832 ARG A CA 1
ATOM 3431 C C . ARG A 1 229 ? -24.097 -15.813 -29.820 1.00 17.41 832 ARG A C 1
ATOM 3432 O O . ARG A 1 229 ? -23.343 -15.674 -30.788 1.00 18.04 832 ARG A O 1
ATOM 3453 N N . VAL A 1 230 ? -25.408 -15.962 -29.927 1.00 18.41 833 VAL A N 1
ATOM 3454 C CA . VAL A 1 230 ? -26.102 -15.806 -31.209 1.00 19.55 833 VAL A CA 1
ATOM 3455 C C . VAL A 1 230 ? -27.038 -14.605 -31.096 1.00 25.99 833 VAL A C 1
ATOM 3456 O O . VAL A 1 230 ? -27.751 -14.472 -30.106 1.00 23.40 833 VAL A O 1
ATOM 3469 N N . ASP A 1 231 ? -27.032 -13.727 -32.099 1.00 29.51 834 ASP A N 1
ATOM 3470 C CA . ASP A 1 231 ? -27.816 -12.491 -32.025 1.00 35.17 834 ASP A CA 1
ATOM 3471 C C . ASP A 1 231 ? -29.283 -12.784 -31.700 1.00 30.48 834 ASP A C 1
ATOM 3472 O O . ASP A 1 231 ? -29.856 -13.751 -32.192 1.00 32.80 834 ASP A O 1
ATOM 3481 N N . SER A 1 232 ? -29.858 -11.967 -30.824 1.00 34.78 835 SER A N 1
ATOM 3482 C CA . SER A 1 232 ? -31.272 -12.062 -30.475 1.00 31.28 835 SER A CA 1
ATOM 3483 C C . SER A 1 232 ? -31.647 -13.297 -29.647 1.00 30.19 835 SER A C 1
ATOM 3484 O O . SER A 1 232 ? -32.818 -13.485 -29.350 1.00 35.75 835 SER A O 1
ATOM 3492 N N . GLU A 1 233 ? -30.681 -14.134 -29.270 1.00 24.27 836 GLU A N 1
ATOM 3493 C CA . GLU A 1 233 ? -30.960 -15.245 -28.368 1.00 22.86 836 GLU A CA 1
ATOM 3494 C C . GLU A 1 233 ? -30.336 -14.905 -27.007 1.00 20.39 836 GLU A C 1
ATOM 3495 O O . GLU A 1 233 ? -29.141 -14.562 -26.955 1.00 19.06 836 GLU A O 1
ATOM 3507 N N . PRO A 1 234 ? -31.117 -14.974 -25.914 1.00 18.02 837 PRO A N 1
ATOM 3508 C CA . PRO A 1 234 ? -30.505 -14.650 -24.624 1.00 16.50 837 PRO A CA 1
ATOM 3509 C C . PRO A 1 234 ? -29.571 -15.728 -24.152 1.00 16.85 837 PRO A C 1
ATOM 3510 O O . PRO A 1 234 ? -29.810 -16.918 -24.365 1.00 18.74 837 PRO A O 1
ATOM 3521 N N . VAL A 1 235 ? -28.497 -15.297 -23.505 1.00 14.42 838 VAL A N 1
ATOM 3522 C CA . VAL A 1 235 ? -27.617 -16.198 -22.804 1.00 14.56 838 VAL A CA 1
ATOM 3523 C C . VAL A 1 235 ? -28.145 -16.296 -21.367 1.00 13.12 838 VAL A C 1
ATOM 3524 O O . VAL A 1 235 ? -28.379 -15.264 -20.735 1.00 14.57 838 VAL A O 1
ATOM 3537 N N . LEU A 1 236 ? -28.333 -17.515 -20.873 1.00 13.46 839 LEU A N 1
ATOM 3538 C CA . LEU A 1 236 ? -28.754 -17.690 -19.493 1.00 12.28 839 LEU A CA 1
ATOM 3539 C C . LEU A 1 236 ? -27.497 -17.700 -18.633 1.00 13.86 839 LEU A C 1
ATOM 3540 O O . LEU A 1 236 ? -26.583 -18.501 -18.856 1.00 14.41 839 LEU A O 1
ATOM 3556 N N . VAL A 1 237 ? -27.467 -16.819 -17.637 1.00 12.55 840 VAL A N 1
ATOM 3557 C CA A VAL A 1 237 ? -26.344 -16.706 -16.714 0.34 12.57 840 VAL A CA 1
ATOM 3558 C CA B VAL A 1 237 ? -26.339 -16.714 -16.716 0.66 12.55 840 VAL A CA 1
ATOM 3559 C C . VAL A 1 237 ? -26.841 -16.882 -15.281 1.00 11.50 840 VAL A C 1
ATOM 3560 O O . VAL A 1 237 ? -27.863 -16.297 -14.904 1.00 13.00 840 VAL A O 1
ATOM 3585 N N . HIS A 1 238 ? -26.147 -17.677 -14.498 1.00 12.10 841 HIS A N 1
ATOM 3586 C CA . HIS A 1 238 ? -26.498 -17.824 -13.103 1.00 11.54 841 HIS A CA 1
ATOM 3587 C C . HIS A 1 238 ? -25.306 -18.106 -12.267 1.00 12.24 841 HIS A C 1
ATOM 3588 O O . HIS A 1 238 ? -24.278 -18.570 -12.745 1.00 13.80 841 HIS A O 1
ATOM 3603 N N . CYS A 1 239 ? -25.454 -17.819 -10.989 1.00 12.88 842 CYS A N 1
ATOM 3604 C CA . CYS A 1 239 ? -24.498 -18.228 -9.982 1.00 14.13 842 CYS A CA 1
ATOM 3605 C C . CYS A 1 239 ? -25.340 -18.853 -8.886 1.00 12.76 842 CYS A C 1
ATOM 3606 O O . CYS A 1 239 ? -26.148 -19.736 -9.198 1.00 14.38 842 CYS A O 1
ATOM 3613 N N . SER A 1 240 ? -25.152 -18.455 -7.631 1.00 13.64 843 SER A N 1
ATOM 3614 C CA . SER A 1 240 ? -26.043 -18.938 -6.577 1.00 12.87 843 SER A CA 1
ATOM 3615 C C . SER A 1 240 ? -27.259 -18.020 -6.470 1.00 12.37 843 SER A C 1
ATOM 3616 O O . SER A 1 240 ? -28.399 -18.485 -6.594 1.00 14.31 843 SER A O 1
ATOM 3624 N N . ALA A 1 241 ? -27.018 -16.730 -6.273 1.00 12.43 844 ALA A N 1
ATOM 3625 C CA . ALA A 1 241 ? -28.100 -15.743 -6.185 1.00 13.43 844 ALA A CA 1
ATOM 3626 C C . ALA A 1 241 ? -28.489 -15.127 -7.521 1.00 13.03 844 ALA A C 1
ATOM 3627 O O . ALA A 1 241 ? -29.578 -14.579 -7.655 1.00 13.93 844 ALA A O 1
ATOM 3634 N N . GLY A 1 242 ? -27.604 -15.199 -8.503 1.00 13.33 845 GLY A N 1
ATOM 3635 C CA . GLY A 1 242 ? -27.865 -14.625 -9.803 1.00 12.73 845 GLY A CA 1
ATOM 3636 C C . GLY A 1 242 ? -27.600 -13.147 -9.924 1.00 11.99 845 GLY A C 1
ATOM 3637 O O . GLY A 1 242 ? -28.157 -12.540 -10.845 1.00 13.92 845 GLY A O 1
ATOM 3641 N N . ILE A 1 243 ? -26.767 -12.556 -9.081 1.00 11.42 846 ILE A N 1
ATOM 3642 C CA . ILE A 1 243 ? -26.544 -11.112 -9.127 1.00 11.83 846 ILE A CA 1
ATOM 3643 C C . ILE A 1 243 ? -25.073 -10.675 -9.106 1.00 11.86 846 ILE A C 1
ATOM 3644 O O . ILE A 1 243 ? -24.719 -9.761 -9.833 1.00 11.90 846 ILE A O 1
ATOM 3660 N N . GLY A 1 244 ? -24.225 -11.295 -8.297 1.00 11.10 847 GLY A N 1
ATOM 3661 C CA . GLY A 1 244 ? -22.880 -10.756 -8.131 1.00 12.25 847 GLY A CA 1
ATOM 3662 C C . GLY A 1 244 ? -21.943 -11.130 -9.276 1.00 10.59 847 GLY A C 1
ATOM 3663 O O . GLY A 1 244 ? -21.542 -10.279 -10.082 1.00 11.99 847 GLY A O 1
ATOM 3667 N N . ARG A 1 245 ? -21.598 -12.411 -9.341 1.00 11.94 848 ARG A N 1
ATOM 3668 C CA . ARG A 1 245 ? -20.750 -12.928 -10.410 1.00 11.58 848 ARG A CA 1
ATOM 3669 C C . ARG A 1 245 ? -21.432 -12.722 -11.761 1.00 11.75 848 ARG A C 1
ATOM 3670 O O . ARG A 1 245 ? -20.796 -12.347 -12.751 1.00 11.53 848 ARG A O 1
ATOM 3691 N N . THR A 1 246 ? -22.742 -12.933 -11.826 1.00 11.52 849 THR A N 1
ATOM 3692 C CA A THR A 1 246 ? -23.513 -12.692 -13.021 0.36 12.39 849 THR A CA 1
ATOM 3693 C CA B THR A 1 246 ? -23.461 -12.676 -13.077 0.64 12.35 849 THR A CA 1
ATOM 3694 C C . THR A 1 246 ? -23.321 -11.235 -13.495 1.00 11.78 849 THR A C 1
ATOM 3695 O O . THR A 1 246 ? -23.069 -10.966 -14.676 1.00 12.48 849 THR A O 1
ATOM 3716 N N . GLY A 1 247 ? -23.451 -10.277 -12.571 1.00 11.78 850 GLY A N 1
ATOM 3717 C CA . GLY A 1 247 ? -23.286 -8.894 -12.918 1.00 11.19 850 GLY A CA 1
ATOM 3718 C C . GLY A 1 247 ? -21.887 -8.576 -13.433 1.00 11.30 850 GLY A C 1
ATOM 3719 O O . GLY A 1 247 ? -21.743 -7.776 -14.362 1.00 11.55 850 GLY A O 1
ATOM 3723 N N . VAL A 1 248 ? -20.861 -9.179 -12.847 1.00 10.81 851 VAL A N 1
ATOM 3724 C CA . VAL A 1 248 ? -19.510 -8.954 -13.346 1.00 11.55 851 VAL A CA 1
ATOM 3725 C C . VAL A 1 248 ? -19.358 -9.433 -14.792 1.00 10.97 851 VAL A C 1
ATOM 3726 O O . VAL A 1 248 ? -18.750 -8.745 -15.623 1.00 11.66 851 VAL A O 1
ATOM 3739 N N . LEU A 1 249 ? -19.871 -10.629 -15.080 1.00 11.51 852 LEU A N 1
ATOM 3740 C CA A LEU A 1 249 ? -19.813 -11.179 -16.431 0.42 11.46 852 LEU A CA 1
ATOM 3741 C CA B LEU A 1 249 ? -19.782 -11.164 -16.435 0.58 11.46 852 LEU A CA 1
ATOM 3742 C C . LEU A 1 249 ? -20.504 -10.257 -17.423 1.00 11.04 852 LEU A C 1
ATOM 3743 O O . LEU A 1 249 ? -19.959 -9.954 -18.492 1.00 11.57 852 LEU A O 1
ATOM 3774 N N . VAL A 1 250 ? -21.717 -9.828 -17.099 1.00 11.71 853 VAL A N 1
ATOM 3775 C CA . VAL A 1 250 ? -22.474 -8.965 -17.992 1.00 11.82 853 VAL A CA 1
ATOM 3776 C C . VAL A 1 250 ? -21.732 -7.648 -18.213 1.00 11.60 853 VAL A C 1
ATOM 3777 O O . VAL A 1 250 ? -21.643 -7.163 -19.357 1.00 11.96 853 VAL A O 1
ATOM 3790 N N . THR A 1 251 ? -21.166 -7.061 -17.164 1.00 10.96 854 THR A N 1
ATOM 3791 C CA . THR A 1 251 ? -20.415 -5.818 -17.288 1.00 11.66 854 THR A CA 1
ATOM 3792 C C . THR A 1 251 ? -19.215 -6.006 -18.223 1.00 11.91 854 THR A C 1
ATOM 3793 O O . THR A 1 251 ? -18.973 -5.172 -19.105 1.00 12.03 854 THR A O 1
ATOM 3804 N N . MET A 1 252 ? -18.504 -7.116 -18.074 1.00 11.94 855 MET A N 1
ATOM 3805 C CA . MET A 1 252 ? -17.318 -7.353 -18.879 1.00 11.43 855 MET A CA 1
ATOM 3806 C C . MET A 1 252 ? -17.655 -7.579 -20.342 1.00 12.46 855 MET A C 1
ATOM 3807 O O . MET A 1 252 ? -16.992 -7.032 -21.218 1.00 12.62 855 MET A O 1
ATOM 3821 N N . GLU A 1 253 ? -18.684 -8.349 -20.642 1.00 11.23 856 GLU A N 1
ATOM 3822 C CA . GLU A 1 253 ? -19.057 -8.554 -22.021 1.00 11.38 856 GLU A CA 1
ATOM 3823 C C . GLU A 1 253 ? -19.462 -7.223 -22.648 1.00 11.44 856 GLU A C 1
ATOM 3824 O O . GLU A 1 253 ? -19.108 -6.923 -23.803 1.00 12.30 856 GLU A O 1
ATOM 3836 N N . THR A 1 254 ? -20.233 -6.413 -21.920 1.00 11.70 857 THR A N 1
ATOM 3837 C CA . THR A 1 254 ? -20.646 -5.120 -22.413 1.00 11.45 857 THR A CA 1
ATOM 3838 C C . THR A 1 254 ? -19.428 -4.268 -22.739 1.00 11.55 857 THR A C 1
ATOM 3839 O O . THR A 1 254 ? -19.337 -3.677 -23.831 1.00 12.21 857 THR A O 1
ATOM 3850 N N . ALA A 1 255 ? -18.487 -4.196 -21.817 1.00 11.90 858 ALA A N 1
ATOM 3851 C CA . ALA A 1 255 ? -17.283 -3.413 -22.020 1.00 12.67 858 ALA A CA 1
ATOM 3852 C C . ALA A 1 255 ? -16.486 -3.900 -23.232 1.00 12.48 858 ALA A C 1
ATOM 3853 O O . ALA A 1 255 ? -15.938 -3.076 -23.973 1.00 13.35 858 ALA A O 1
ATOM 3860 N N . MET A 1 256 ? -16.402 -5.211 -23.443 1.00 11.96 859 MET A N 1
ATOM 3861 C CA . MET A 1 256 ? -15.678 -5.703 -24.615 1.00 12.22 859 MET A CA 1
ATOM 3862 C C . MET A 1 256 ? -16.323 -5.249 -25.903 1.00 12.77 859 MET A C 1
ATOM 3863 O O . MET A 1 256 ? -15.625 -4.945 -26.861 1.00 13.94 859 MET A O 1
ATOM 3877 N N . CYS A 1 257 ? -17.644 -5.227 -25.962 1.00 11.81 860 CYS A N 1
ATOM 3878 C CA . CYS A 1 257 ? -18.333 -4.742 -27.135 1.00 12.29 860 CYS A CA 1
ATOM 3879 C C . CYS A 1 257 ? -18.060 -3.268 -27.362 1.00 12.52 860 CYS A C 1
ATOM 3880 O O . CYS A 1 257 ? -17.916 -2.838 -28.511 1.00 14.26 860 CYS A O 1
ATOM 3888 N N . LEU A 1 258 ? -18.001 -2.487 -26.292 1.00 13.12 861 LEU A N 1
ATOM 3889 C CA . LEU A 1 258 ? -17.741 -1.056 -26.398 1.00 12.96 861 LEU A CA 1
ATOM 3890 C C . LEU A 1 258 ? -16.318 -0.764 -26.858 1.00 13.63 861 LEU A C 1
ATOM 3891 O O . LEU A 1 258 ? -16.101 0.085 -27.726 1.00 14.12 861 LEU A O 1
ATOM 3907 N N . THR A 1 259 ? -15.346 -1.460 -26.291 1.00 12.51 862 THR A N 1
ATOM 3908 C CA A THR A 1 259 ? -13.964 -1.126 -26.605 0.46 13.54 862 THR A CA 1
ATOM 3909 C CA B THR A 1 259 ? -13.918 -1.262 -26.580 0.54 13.14 862 THR A CA 1
ATOM 3910 C C . THR A 1 259 ? -13.657 -1.422 -28.079 1.00 14.53 862 THR A C 1
ATOM 3911 O O . THR A 1 259 ? -13.012 -0.610 -28.727 1.00 15.51 862 THR A O 1
ATOM 3932 N N . GLU A 1 260 ? -14.173 -2.517 -28.596 1.00 13.24 863 GLU A N 1
ATOM 3933 C CA . GLU A 1 260 ? -14.074 -2.935 -29.999 1.00 16.88 863 GLU A CA 1
ATOM 3934 C C . GLU A 1 260 ? -14.615 -1.909 -30.960 1.00 14.96 863 GLU A C 1
ATOM 3935 O O . GLU A 1 260 ? -14.259 -1.890 -32.150 1.00 15.11 863 GLU A O 1
ATOM 3947 N N . ARG A 1 261 ? -15.554 -1.101 -30.474 1.00 14.57 864 ARG A N 1
ATOM 3948 C CA . ARG A 1 261 ? -16.296 -0.136 -31.256 1.00 14.25 864 ARG A CA 1
ATOM 3949 C C . ARG A 1 261 ? -15.814 1.290 -30.983 1.00 15.41 864 ARG A C 1
ATOM 3950 O O . ARG A 1 261 ? -16.399 2.243 -31.502 1.00 16.90 864 ARG A O 1
ATOM 3971 N N . ASN A 1 262 ? -14.763 1.451 -30.199 1.00 15.58 865 ASN A N 1
ATOM 3972 C CA . ASN A 1 262 ? -14.272 2.780 -29.859 1.00 14.48 865 ASN A CA 1
ATOM 3973 C C . ASN A 1 262 ? -15.336 3.661 -29.197 1.00 15.89 865 ASN A C 1
ATOM 3974 O O . ASN A 1 262 ? -15.408 4.869 -29.467 1.00 17.17 865 ASN A O 1
ATOM 3985 N N . LEU A 1 263 ? -16.148 3.058 -28.333 1.00 14.85 866 LEU A N 1
ATOM 3986 C CA . LEU A 1 263 ? -17.188 3.765 -27.595 1.00 14.90 866 LEU A CA 1
ATOM 3987 C C . LEU A 1 263 ? -16.777 3.889 -26.132 1.00 14.45 866 LEU A C 1
ATOM 3988 O O . LEU A 1 263 ? -16.167 2.984 -25.572 1.00 14.86 866 LEU A O 1
ATOM 4004 N N . PRO A 1 264 ? -17.082 5.034 -25.502 1.00 14.40 867 PRO A N 1
ATOM 4005 C CA . PRO A 1 264 ? -16.658 5.209 -24.112 1.00 15.64 867 PRO A CA 1
ATOM 4006 C C . PRO A 1 264 ? -17.375 4.292 -23.128 1.00 13.89 867 PRO A C 1
ATOM 4007 O O . PRO A 1 264 ? -18.505 3.865 -23.354 1.00 15.08 867 PRO A O 1
ATOM 4018 N N . ILE A 1 265 ? -16.660 3.965 -22.064 1.00 13.48 868 ILE A N 1
ATOM 4019 C CA . ILE A 1 265 ? -17.128 2.986 -21.081 1.00 12.85 868 ILE A CA 1
ATOM 4020 C C . ILE A 1 265 ? -17.213 3.633 -19.725 1.00 13.27 868 ILE A C 1
ATOM 4021 O O . ILE A 1 265 ? -16.224 4.131 -19.212 1.00 13.79 868 ILE A O 1
ATOM 4037 N N . TYR A 1 266 ? -18.416 3.614 -19.156 1.00 12.89 869 TYR A N 1
ATOM 4038 C CA . TYR A 1 266 ? -18.681 4.156 -17.816 1.00 12.38 869 TYR A CA 1
ATOM 4039 C C . TYR A 1 266 ? -19.257 3.020 -16.981 1.00 11.76 869 TYR A C 1
ATOM 4040 O O . TYR A 1 266 ? -20.461 2.753 -17.026 1.00 12.66 869 TYR A O 1
ATOM 4058 N N . PRO A 1 267 ? -18.394 2.283 -16.268 1.00 12.41 870 PRO A N 1
ATOM 4059 C CA . PRO A 1 267 ? -18.881 1.107 -15.551 1.00 13.28 870 PRO A CA 1
ATOM 4060 C C . PRO A 1 267 ? -20.047 1.385 -14.593 1.00 12.75 870 PRO A C 1
ATOM 4061 O O . PRO A 1 267 ? -20.898 0.519 -14.418 1.00 13.37 870 PRO A O 1
ATOM 4072 N N . LEU A 1 268 ? -20.101 2.561 -13.986 1.00 12.34 871 LEU A N 1
ATOM 4073 C CA . LEU A 1 268 ? -21.180 2.843 -13.035 1.00 12.48 871 LEU A CA 1
ATOM 4074 C C . LEU A 1 268 ? -22.526 2.880 -13.737 1.00 13.08 871 LEU A C 1
ATOM 4075 O O . LEU A 1 268 ? -23.546 2.431 -13.192 1.00 13.36 871 LEU A O 1
ATOM 4091 N N . ASP A 1 269 ? -22.521 3.350 -14.976 1.00 12.57 872 ASP A N 1
ATOM 4092 C CA . ASP A 1 269 ? -23.731 3.394 -15.778 1.00 12.68 872 ASP A CA 1
ATOM 4093 C C . ASP A 1 269 ? -24.127 2.042 -16.298 1.00 12.50 872 ASP A C 1
ATOM 4094 O O . ASP A 1 269 ? -25.318 1.725 -16.406 1.00 14.07 872 ASP A O 1
ATOM 4103 N N . ILE A 1 270 ? -23.145 1.205 -16.610 1.00 11.56 873 ILE A N 1
ATOM 4104 C CA . ILE A 1 270 ? -23.433 -0.172 -16.986 1.00 13.19 873 ILE A CA 1
ATOM 4105 C C . ILE A 1 270 ? -24.091 -0.892 -15.796 1.00 12.59 873 ILE A C 1
ATOM 4106 O O . ILE A 1 270 ? -25.100 -1.590 -15.983 1.00 12.92 873 ILE A O 1
ATOM 4122 N N . VAL A 1 271 ? -23.553 -0.716 -14.602 1.00 12.07 874 VAL A N 1
ATOM 4123 C CA . VAL A 1 271 ? -24.130 -1.343 -13.420 1.00 12.77 874 VAL A CA 1
ATOM 4124 C C . VAL A 1 271 ? -25.543 -0.829 -13.146 1.00 11.84 874 VAL A C 1
ATOM 4125 O O . VAL A 1 271 ? -26.447 -1.629 -12.880 1.00 12.44 874 VAL A O 1
ATOM 4138 N N . ARG A 1 272 ? -25.753 0.475 -13.256 1.00 12.14 875 ARG A N 1
ATOM 4139 C CA . ARG A 1 272 ? -27.097 1.020 -13.071 1.00 13.08 875 ARG A CA 1
ATOM 4140 C C . ARG A 1 272 ? -28.077 0.404 -14.073 1.00 13.91 875 ARG A C 1
ATOM 4141 O O . ARG A 1 272 ? -29.201 0.013 -13.721 1.00 13.65 875 ARG A O 1
ATOM 4162 N N . LYS A 1 273 ? -27.662 0.292 -15.326 1.00 13.37 876 LYS A N 1
ATOM 4163 C CA . LYS A 1 273 ? -28.556 -0.211 -16.342 1.00 13.68 876 LYS A CA 1
ATOM 4164 C C . LYS A 1 273 ? -28.907 -1.683 -16.097 1.00 13.55 876 LYS A C 1
ATOM 4165 O O . LYS A 1 273 ? -30.018 -2.119 -16.406 1.00 14.64 876 LYS A O 1
ATOM 4184 N N . MET A 1 274 ? -27.979 -2.458 -15.552 1.00 13.30 877 MET A N 1
ATOM 4185 C CA . MET A 1 274 ? -28.288 -3.825 -15.113 1.00 13.62 877 MET A CA 1
ATOM 4186 C C . MET A 1 274 ? -29.253 -3.829 -13.931 1.00 12.30 877 MET A C 1
ATOM 4187 O O . MET A 1 274 ? -30.215 -4.603 -13.901 1.00 13.10 877 MET A O 1
ATOM 4201 N N . ARG A 1 275 ? -28.983 -2.973 -12.960 1.00 12.90 878 ARG A N 1
ATOM 4202 C CA . ARG A 1 275 ? -29.770 -2.946 -11.742 1.00 11.86 878 ARG A CA 1
ATOM 4203 C C . ARG A 1 275 ? -31.195 -2.488 -11.987 1.00 13.19 878 ARG A C 1
ATOM 4204 O O . ARG A 1 275 ? -32.071 -2.821 -11.184 1.00 13.94 878 ARG A O 1
ATOM 4225 N N . ASP A 1 276 ? -31.449 -1.765 -13.064 1.00 13.76 879 ASP A N 1
ATOM 4226 C CA . ASP A 1 276 ? -32.806 -1.371 -13.412 1.00 14.73 879 ASP A CA 1
ATOM 4227 C C . ASP A 1 276 ? -33.574 -2.567 -13.938 1.00 13.04 879 ASP A C 1
ATOM 4228 O O . ASP A 1 276 ? -34.782 -2.472 -14.142 1.00 14.69 879 ASP A O 1
ATOM 4237 N N . GLN A 1 277 ? -32.895 -3.682 -14.181 1.00 12.58 880 GLN A N 1
ATOM 4238 C CA . GLN A 1 277 ? -33.502 -4.898 -14.701 1.00 13.02 880 GLN A CA 1
ATOM 4239 C C . GLN A 1 277 ? -33.470 -6.080 -13.726 1.00 13.22 880 GLN A C 1
ATOM 4240 O O . GLN A 1 277 ? -34.384 -6.899 -13.717 1.00 13.37 880 GLN A O 1
ATOM 4254 N N . ARG A 1 278 ? -32.424 -6.166 -12.906 1.00 13.05 881 ARG A N 1
ATOM 4255 C CA . ARG A 1 278 ? -32.396 -7.097 -11.774 1.00 12.10 881 ARG A CA 1
ATOM 4256 C C . ARG A 1 278 ? -31.602 -6.456 -10.680 1.00 12.53 881 ARG A C 1
ATOM 4257 O O . ARG A 1 278 ? -30.433 -6.113 -10.875 1.00 13.27 881 ARG A O 1
ATOM 4278 N N . ALA A 1 279 ? -32.216 -6.257 -9.518 1.00 12.57 882 ALA A N 1
ATOM 4279 C CA . ALA A 1 279 ? -31.588 -5.515 -8.449 1.00 14.06 882 ALA A CA 1
ATOM 4280 C C . ALA A 1 279 ? -30.289 -6.145 -7.977 1.00 11.66 882 ALA A C 1
ATOM 4281 O O . ALA A 1 279 ? -30.151 -7.356 -8.005 1.00 13.85 882 ALA A O 1
ATOM 4288 N N . MET A 1 280 ? -29.368 -5.292 -7.562 1.00 11.90 883 MET A N 1
ATOM 4289 C CA . MET A 1 280 ? -28.151 -5.668 -6.839 1.00 11.76 883 MET A CA 1
ATOM 4290 C C . MET A 1 280 ? -27.067 -6.308 -7.689 1.00 12.26 883 MET A C 1
ATOM 4291 O O . MET A 1 280 ? -26.065 -6.774 -7.145 1.00 13.77 883 MET A O 1
ATOM 4305 N N . MET A 1 281 ? -27.201 -6.309 -8.997 1.00 12.32 884 MET A N 1
ATOM 4306 C CA A MET A 1 281 ? -26.167 -6.924 -9.811 0.64 12.20 884 MET A CA 1
ATOM 4307 C CA B MET A 1 281 ? -26.165 -6.852 -9.885 0.36 12.22 884 MET A CA 1
ATOM 4308 C C . MET A 1 281 ? -24.826 -6.185 -9.592 1.00 11.93 884 MET A C 1
ATOM 4309 O O . MET A 1 281 ? -24.754 -4.952 -9.507 1.00 12.68 884 MET A O 1
ATOM 4336 N N . VAL A 1 282 ? -23.772 -7.000 -9.497 1.00 11.79 885 VAL A N 1
ATOM 4337 C CA . VAL A 1 282 ? -22.430 -6.648 -8.975 1.00 12.13 885 VAL A CA 1
ATOM 4338 C C . VAL A 1 282 ? -22.569 -6.338 -7.477 1.00 13.29 885 VAL A C 1
ATOM 4339 O O . VAL A 1 282 ? -22.993 -5.256 -7.085 1.00 14.05 885 VAL A O 1
ATOM 4352 N N . GLN A 1 283 ? -22.298 -7.323 -6.648 1.00 13.36 886 GLN A N 1
ATOM 4353 C CA . GLN A 1 283 ? -22.659 -7.211 -5.253 1.00 12.58 886 GLN A CA 1
ATOM 4354 C C . GLN A 1 283 ? -21.653 -6.468 -4.418 1.00 15.19 886 GLN A C 1
ATOM 4355 O O . GLN A 1 283 ? -22.045 -5.776 -3.480 1.00 17.85 886 GLN A O 1
ATOM 4369 N N . THR A 1 284 ? -20.371 -6.635 -4.665 1.00 13.68 887 THR A N 1
ATOM 4370 C CA . THR A 1 284 ? -19.375 -6.128 -3.729 1.00 15.05 887 THR A CA 1
ATOM 4371 C C . THR A 1 284 ? -18.409 -5.160 -4.368 1.00 14.34 887 THR A C 1
ATOM 4372 O O . THR A 1 284 ? -18.191 -5.149 -5.585 1.00 13.17 887 THR A O 1
ATOM 4383 N N . SER A 1 285 ? -17.789 -4.350 -3.525 1.00 13.75 888 SER A N 1
ATOM 4384 C CA A SER A 1 285 ? -16.751 -3.432 -3.966 0.18 14.24 888 SER A CA 1
ATOM 4385 C CA B SER A 1 285 ? -16.759 -3.442 -3.974 0.82 14.13 888 SER A CA 1
ATOM 4386 C C . SER A 1 285 ? -15.594 -4.166 -4.647 1.00 13.65 888 SER A C 1
ATOM 4387 O O . SER A 1 285 ? -15.054 -3.681 -5.622 1.00 14.59 888 SER A O 1
ATOM 4402 N N . SER A 1 286 ? -15.205 -5.318 -4.110 1.00 13.83 889 SER A N 1
ATOM 4403 C CA . SER A 1 286 ? -14.116 -6.071 -4.728 1.00 14.31 889 SER A CA 1
ATOM 4404 C C . SER A 1 286 ? -14.487 -6.504 -6.148 1.00 12.45 889 SER A C 1
ATOM 4405 O O . SER A 1 286 ? -13.650 -6.488 -7.044 1.00 13.65 889 SER A O 1
ATOM 4413 N N . GLN A 1 287 ? -15.735 -6.889 -6.344 1.00 11.91 890 GLN A N 1
ATOM 4414 C CA . GLN A 1 287 ? -16.207 -7.271 -7.675 1.00 12.16 890 GLN A CA 1
ATOM 4415 C C . GLN A 1 287 ? -16.167 -6.097 -8.637 1.00 12.37 890 GLN A C 1
ATOM 4416 O O . GLN A 1 287 ? -15.734 -6.228 -9.791 1.00 12.64 890 GLN A O 1
ATOM 4430 N N . TYR A 1 288 ? -16.640 -4.942 -8.190 1.00 13.03 891 TYR A N 1
ATOM 4431 C CA . TYR A 1 288 ? -16.610 -3.767 -9.038 1.00 12.71 891 TYR A CA 1
ATOM 4432 C C . TYR A 1 288 ? -15.182 -3.323 -9.358 1.00 12.63 891 TYR A C 1
ATOM 4433 O O . TYR A 1 288 ? -14.863 -3.023 -10.500 1.00 13.32 891 TYR A O 1
ATOM 4451 N N . LYS A 1 289 ? -14.332 -3.281 -8.349 1.00 13.02 892 LYS A N 1
ATOM 4452 C CA . LYS A 1 289 ? -12.934 -2.921 -8.578 1.00 13.89 892 LYS A CA 1
ATOM 4453 C C . LYS A 1 289 ? -12.289 -3.862 -9.598 1.00 12.88 892 LYS A C 1
ATOM 4454 O O . LYS A 1 289 ? -11.602 -3.429 -10.528 1.00 13.76 892 LYS A O 1
ATOM 4473 N N . PHE A 1 290 ? -12.534 -5.152 -9.431 1.00 13.70 893 PHE A N 1
ATOM 4474 C CA . PHE A 1 290 ? -11.999 -6.147 -10.336 1.00 13.59 893 PHE A CA 1
ATOM 4475 C C . PHE A 1 290 ? -12.424 -5.881 -11.771 1.00 13.33 893 PHE A C 1
ATOM 4476 O O . PHE A 1 290 ? -11.609 -5.901 -12.696 1.00 14.39 893 PHE A O 1
ATOM 4493 N N . VAL A 1 291 ? -13.713 -5.666 -11.982 1.00 13.08 894 VAL A N 1
ATOM 4494 C CA . VAL A 1 291 ? -14.171 -5.545 -13.357 1.00 14.03 894 VAL A CA 1
ATOM 4495 C C . VAL A 1 291 ? -13.651 -4.231 -13.958 1.00 13.33 894 VAL A C 1
ATOM 4496 O O . VAL A 1 291 ? -13.325 -4.184 -15.145 1.00 13.61 894 VAL A O 1
ATOM 4509 N N . CYS A 1 292 ? -13.556 -3.167 -13.168 1.00 12.61 895 CYS A N 1
ATOM 4510 C CA . CYS A 1 292 ? -12.983 -1.924 -13.672 1.00 14.74 895 CYS A CA 1
ATOM 4511 C C . CYS A 1 292 ? -11.521 -2.106 -14.099 1.00 13.70 895 CYS A C 1
ATOM 4512 O O . CYS A 1 292 ? -11.116 -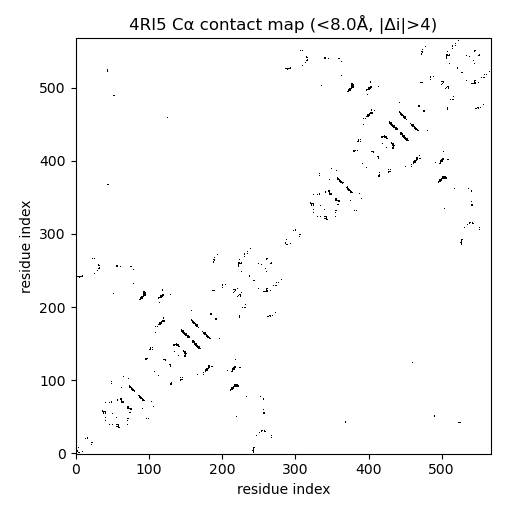1.622 -15.146 1.00 13.78 895 CYS A O 1
ATOM 4520 N N . GLU A 1 293 ? -10.732 -2.792 -13.274 1.00 14.03 896 GLU A N 1
ATOM 4521 C CA . GLU A 1 293 ? -9.351 -3.107 -13.645 1.00 14.67 896 GLU A CA 1
ATOM 4522 C C . GLU A 1 293 ? -9.273 -3.974 -14.901 1.00 14.07 896 GLU A C 1
ATOM 4523 O O . GLU A 1 293 ? -8.426 -3.742 -15.777 1.00 15.13 896 GLU A O 1
ATOM 4535 N N . ALA A 1 294 ? -10.170 -4.947 -15.026 1.00 14.45 897 ALA A N 1
ATOM 4536 C CA . ALA A 1 294 ? -10.188 -5.817 -16.198 1.00 14.01 897 ALA A CA 1
ATOM 4537 C C . ALA A 1 294 ? -10.543 -5.054 -17.468 1.00 15.00 897 ALA A C 1
ATOM 4538 O O . ALA A 1 294 ? -10.034 -5.334 -18.549 1.00 14.60 897 ALA A O 1
ATOM 4545 N N . ILE A 1 295 ? -11.448 -4.099 -17.332 1.00 13.46 898 ILE A N 1
ATOM 4546 C CA . ILE A 1 295 ? -11.809 -3.244 -18.436 1.00 13.64 898 ILE A CA 1
ATOM 4547 C C . ILE A 1 295 ? -10.610 -2.437 -18.933 1.00 12.98 898 ILE A C 1
ATOM 4548 O O . ILE A 1 295 ? -10.354 -2.370 -20.136 1.00 14.38 898 ILE A O 1
ATOM 4564 N N . LEU A 1 296 ? -9.863 -1.847 -18.013 1.00 14.41 899 LEU A N 1
ATOM 4565 C CA . LEU A 1 296 ? -8.655 -1.127 -18.438 1.00 14.99 899 LEU A CA 1
ATO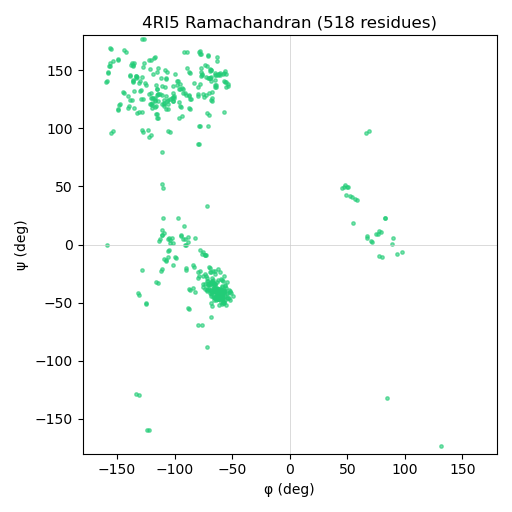M 4566 C C . LEU A 1 296 ? -7.682 -2.045 -19.178 1.00 15.81 899 LEU A C 1
ATOM 4567 O O . LEU A 1 296 ? -7.098 -1.663 -20.189 1.00 16.80 899 LEU A O 1
ATOM 4583 N N . ARG A 1 297 ? -7.514 -3.261 -18.674 1.00 16.31 900 ARG A N 1
ATOM 4584 C CA . ARG A 1 297 ? -6.624 -4.213 -19.330 1.00 16.44 900 ARG A CA 1
ATOM 4585 C C . ARG A 1 297 ? -7.097 -4.555 -20.737 1.00 16.67 900 ARG A C 1
ATOM 4586 O O . ARG A 1 297 ? -6.305 -4.594 -21.690 1.00 17.13 900 ARG A O 1
ATOM 4607 N N . VAL A 1 298 ? -8.374 -4.849 -20.903 1.00 16.01 901 VAL A N 1
ATOM 4608 C CA . VAL A 1 298 ? -8.889 -5.164 -22.226 1.00 17.01 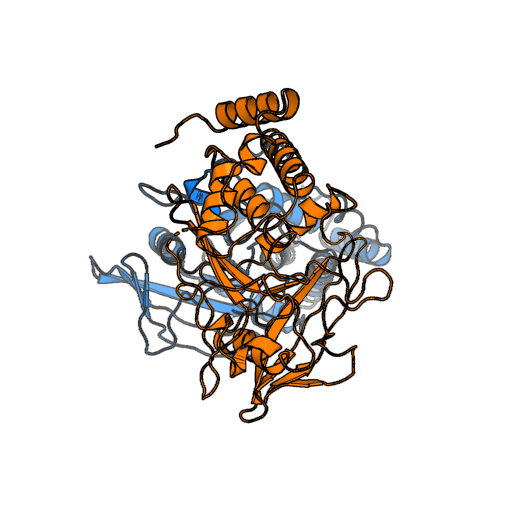901 VAL A CA 1
ATOM 4609 C C . VAL A 1 298 ? -8.749 -3.987 -23.193 1.00 15.77 901 VAL A C 1
ATOM 4610 O O . VAL A 1 298 ? -8.429 -4.173 -24.365 1.00 16.69 901 VAL A O 1
ATOM 4623 N N . TYR A 1 299 ? -8.978 -2.780 -22.691 1.00 14.99 902 TYR A N 1
ATOM 4624 C CA . TYR A 1 299 ? -8.803 -1.579 -23.490 1.00 14.99 902 TYR A CA 1
ATOM 4625 C C . TYR A 1 299 ? -7.355 -1.480 -24.000 1.00 16.73 902 TYR A C 1
ATOM 4626 O O . TYR A 1 299 ? -7.109 -1.288 -25.195 1.00 17.77 902 TYR A O 1
ATOM 4644 N N . GLU A 1 300 ? -6.409 -1.606 -23.093 1.00 16.88 903 GLU A N 1
ATOM 4645 C CA A GLU A 1 300 ? -5.002 -1.441 -23.451 0.54 20.28 903 GLU A CA 1
ATOM 4646 C CA B GLU A 1 300 ? -5.000 -1.449 -23.436 0.46 20.30 903 GLU A CA 1
ATOM 4647 C C . GLU A 1 300 ? -4.552 -2.525 -24.421 1.00 19.80 903 GLU A C 1
ATOM 4648 O O . GLU A 1 300 ? -3.860 -2.245 -25.401 1.00 20.96 903 GLU A O 1
ATOM 4671 N N . GLU A 1 301 ? -4.972 -3.754 -24.192 1.00 18.35 904 GLU A N 1
ATOM 4672 C CA . GLU A 1 301 ? -4.636 -4.850 -25.097 1.00 19.54 904 GLU A CA 1
ATOM 4673 C C . GLU A 1 301 ? -5.258 -4.639 -26.469 1.00 23.41 904 GLU A C 1
ATOM 4674 O O . GLU A 1 301 ? -4.660 -4.975 -27.503 1.00 21.09 904 GLU A O 1
ATOM 4686 N N . GLY A 1 302 ? -6.440 -4.038 -26.508 1.00 20.34 905 GLY A N 1
ATOM 4687 C CA . GLY A 1 302 ? -7.129 -3.823 -27.760 1.00 23.15 905 GLY A CA 1
ATOM 4688 C C . GLY A 1 302 ? -6.398 -2.831 -28.640 1.00 22.53 905 GLY A C 1
ATOM 4689 O O . GLY A 1 302 ? -6.473 -2.921 -29.867 1.00 25.58 905 GLY A O 1
ATOM 4693 N N . LEU A 1 303 ? -5.672 -1.904 -28.032 1.00 21.03 906 LEU A N 1
ATOM 4694 C CA . LEU A 1 303 ? -4.915 -0.925 -28.805 1.00 28.88 906 LEU A CA 1
ATOM 4695 C C . LEU A 1 303 ? -3.722 -1.562 -29.494 1.00 32.00 906 LEU A C 1
ATOM 4696 O O . LEU A 1 303 ? -3.350 -1.162 -30.601 1.00 31.68 906 LEU A O 1
ATOM 4712 N N . VAL A 1 304 ? -3.114 -2.542 -28.833 1.00 24.79 907 VAL A N 1
ATOM 4713 C CA . VAL A 1 304 ? -2.005 -3.281 -29.421 1.00 25.43 907 VAL A CA 1
ATOM 4714 C C . VAL A 1 304 ? -2.534 -4.128 -30.572 1.00 28.31 907 VAL A C 1
ATOM 4715 O O . VAL A 1 304 ? -2.111 -3.937 -31.704 1.00 41.08 907 VAL A O 1
ATOM 4728 N N . GLN A 1 305 ? -3.428 -5.071 -30.242 1.00 34.09 908 GLN A N 1
ATOM 4729 C CA . GLN A 1 305 ? -4.267 -5.867 -31.166 1.00 43.02 908 GLN A CA 1
ATOM 4730 C C . GLN A 1 305 ? -4.686 -7.183 -30.513 1.00 34.80 908 GLN A C 1
ATOM 4731 O O . GLN A 1 305 ? -5.537 -7.219 -29.620 1.00 43.61 908 GLN A O 1
ATOM 4745 N N . SER B 1 22 ? -57.746 -24.194 6.213 1.00 40.69 -2 SER B N 1
ATOM 4746 C CA . SER B 1 22 ? -58.890 -23.380 6.606 1.00 31.50 -2 SER B CA 1
ATOM 4747 C C . SER B 1 22 ? -58.632 -22.598 7.894 1.00 25.76 -2 SER B C 1
ATOM 4748 O O . SER B 1 22 ? -58.496 -23.163 8.990 1.00 31.06 -2 SER B O 1
ATOM 4755 N N . ASN B 1 23 ? -58.563 -21.285 7.746 1.00 20.39 -1 ASN B N 1
ATOM 4756 C CA . ASN B 1 23 ? -58.151 -20.411 8.839 1.00 19.72 -1 ASN B CA 1
ATOM 4757 C C . ASN B 1 23 ? -59.292 -20.082 9.783 1.00 19.30 -1 ASN B C 1
ATOM 4758 O O . ASN B 1 23 ? -60.398 -19.762 9.337 1.00 21.72 -1 ASN B O 1
ATOM 4769 N N . ALA B 1 24 ? -59.026 -20.077 11.089 1.00 17.55 0 ALA B N 1
ATOM 4770 C CA . ALA B 1 24 ? -60.043 -19.709 12.067 1.00 17.72 0 ALA B CA 1
ATOM 4771 C C . ALA B 1 24 ? -60.323 -18.216 12.017 1.00 17.51 0 ALA B C 1
ATOM 4772 O O . ALA B 1 24 ? -61.407 -17.763 12.376 1.00 19.11 0 ALA B O 1
ATOM 4779 N N . ASP B 1 25 ? -59.314 -17.454 11.619 1.00 17.17 628 ASP B N 1
ATOM 4780 C CA . ASP B 1 25 ? -59.408 -15.998 11.500 1.00 17.41 628 ASP B CA 1
ATOM 4781 C C . ASP B 1 25 ? -58.368 -15.613 10.481 1.00 17.70 628 ASP B C 1
ATOM 4782 O O . ASP B 1 25 ? -57.509 -16.407 10.106 1.00 17.97 628 ASP B O 1
ATOM 4791 N N . THR B 1 26 ? -58.414 -14.374 10.029 1.00 17.89 629 THR B N 1
ATOM 4792 C CA . THR B 1 26 ? -57.324 -13.865 9.219 1.00 18.40 629 THR B CA 1
ATOM 4793 C C . THR B 1 26 ? -56.096 -13.673 10.110 1.00 17.88 629 THR B C 1
ATOM 4794 O O . THR B 1 26 ? -56.191 -13.644 11.350 1.00 17.56 629 THR B O 1
ATOM 4805 N N . LEU B 1 27 ? -54.943 -13.547 9.486 1.00 16.27 630 LEU B N 1
ATOM 4806 C CA . LEU B 1 27 ? -53.752 -13.173 10.238 1.00 16.55 630 LEU B CA 1
ATOM 4807 C C . LEU B 1 27 ? -54.009 -11.888 11.021 1.00 16.14 630 LEU B C 1
ATOM 4808 O O . LEU B 1 27 ? -53.724 -11.816 12.223 1.00 15.26 630 LEU B O 1
ATOM 4824 N N . GLU B 1 28 ? -54.604 -10.888 10.359 1.00 17.43 631 GLU B N 1
ATOM 4825 C CA . GLU B 1 28 ? -54.916 -9.626 11.021 1.00 17.00 631 GLU B CA 1
ATOM 4826 C C . GLU B 1 28 ? -55.753 -9.847 12.287 1.00 16.03 631 GLU B C 1
ATOM 4827 O O . GLU B 1 28 ? -55.481 -9.281 13.338 1.00 16.90 631 GLU B O 1
ATOM 4839 N N . GLY B 1 29 ? -56.772 -10.688 12.167 1.00 16.45 632 GLY B N 1
ATOM 4840 C CA . GLY B 1 29 ? -57.644 -10.975 13.281 1.00 17.01 632 GLY B CA 1
ATOM 4841 C C . GLY B 1 29 ? -56.909 -11.681 14.411 1.00 15.07 632 GLY B C 1
ATOM 4842 O O . GLY B 1 29 ? -57.120 -11.376 15.573 1.00 15.65 632 GLY B O 1
ATOM 4846 N N . SER B 1 30 ? -56.025 -12.605 14.054 1.00 16.07 633 SER B N 1
ATOM 4847 C CA . SER B 1 30 ? -55.285 -13.331 15.080 1.00 15.75 633 SER B CA 1
ATOM 4848 C C . SER B 1 30 ? -54.336 -12.411 15.829 1.00 14.21 633 SER B C 1
ATOM 4849 O O . SER B 1 30 ? -54.115 -12.581 17.029 1.00 14.16 633 SER B O 1
ATOM 4857 N N . MET B 1 31 ? -53.810 -11.397 15.133 1.00 14.94 634 MET B N 1
ATOM 4858 C CA . MET B 1 31 ? -52.946 -10.419 15.779 1.00 14.38 634 MET B CA 1
ATOM 4859 C C . MET B 1 31 ? -53.708 -9.446 16.684 1.00 14.18 634 MET B C 1
ATOM 4860 O O . MET B 1 31 ? -53.236 -9.081 17.740 1.00 15.84 634 MET B O 1
ATOM 4874 N N . ALA B 1 32 ? -54.902 -9.034 16.271 1.00 16.16 635 ALA B N 1
ATOM 4875 C CA . ALA B 1 32 ? -55.757 -8.257 17.155 1.00 16.47 635 ALA B CA 1
ATOM 4876 C C . ALA B 1 32 ? -56.102 -9.036 18.424 1.00 15.26 635 ALA B C 1
ATOM 4877 O O . ALA B 1 32 ? -56.069 -8.506 19.517 1.00 16.38 635 ALA B O 1
ATOM 4884 N N . GLN B 1 33 ? -56.399 -10.329 18.263 1.00 15.42 636 GLN B N 1
ATOM 4885 C CA . GLN B 1 33 ? -56.700 -11.168 19.394 1.00 15.37 636 GLN B CA 1
ATOM 4886 C C . GLN B 1 33 ? -55.491 -11.272 20.331 1.00 14.00 636 GLN B C 1
ATOM 4887 O O . GLN B 1 33 ? -55.616 -11.169 21.533 1.00 15.36 636 GLN B O 1
ATOM 4901 N N . LEU B 1 34 ? -54.314 -11.488 19.759 1.00 14.40 637 LEU B N 1
ATOM 4902 C CA . LEU B 1 34 ? -53.097 -11.615 20.553 1.00 15.37 637 LEU B CA 1
ATOM 4903 C C . LEU B 1 34 ? -52.810 -10.326 21.341 1.00 14.89 637 LEU B C 1
ATOM 4904 O O . LEU B 1 34 ? -52.522 -10.363 22.523 1.00 15.83 637 LEU B O 1
ATOM 4920 N N . LYS B 1 35 ? -52.898 -9.194 20.649 1.00 15.74 638 LYS B N 1
ATOM 4921 C CA . LYS B 1 35 ? -52.662 -7.901 21.292 1.00 17.15 638 LYS B CA 1
ATOM 4922 C C . LYS B 1 35 ? -53.654 -7.677 22.448 1.00 18.44 638 LYS B C 1
ATOM 4923 O O . LYS B 1 35 ? -53.262 -7.294 23.537 1.00 18.72 638 LYS B O 1
ATOM 4942 N N . LYS B 1 36 ? -54.929 -7.952 22.201 1.00 17.21 639 LYS B N 1
ATOM 4943 C CA . LYS B 1 36 ? -55.958 -7.786 23.228 1.00 17.26 639 LYS B CA 1
ATOM 4944 C C . LYS B 1 36 ? -55.676 -8.668 24.440 1.00 19.35 639 LYS B C 1
ATOM 4945 O O . LYS B 1 36 ? -55.820 -8.245 25.583 1.00 20.96 639 LYS B O 1
ATOM 4964 N N . GLY B 1 37 ? -55.250 -9.901 24.188 1.00 16.80 640 GLY B N 1
ATOM 4965 C CA . GLY B 1 37 ? -55.000 -10.855 25.250 1.00 18.41 640 GLY B CA 1
ATOM 4966 C C . GLY B 1 37 ? -53.719 -10.610 26.035 1.00 17.25 640 GLY B C 1
ATOM 4967 O O . GLY B 1 37 ? -53.616 -10.978 27.199 1.00 17.64 640 GLY B O 1
ATOM 4971 N N . LEU B 1 38 ? -52.737 -9.986 25.396 1.00 17.89 641 LEU B N 1
ATOM 4972 C CA . LEU B 1 38 ? -51.555 -9.511 26.094 1.00 18.31 641 LEU B CA 1
ATOM 4973 C C . LEU B 1 38 ? -51.918 -8.362 27.024 1.00 19.00 641 LEU B C 1
ATOM 4974 O O . LEU B 1 38 ? -51.393 -8.270 28.133 1.00 21.79 641 LEU B O 1
ATOM 4990 N N . GLU B 1 39 ? -52.800 -7.483 26.576 1.00 21.12 642 GLU B N 1
ATOM 4991 C CA . GLU B 1 39 ? -53.228 -6.355 27.409 1.00 24.34 642 GLU B CA 1
ATOM 4992 C C . GLU B 1 39 ? -54.085 -6.817 28.588 1.00 25.66 642 GLU B C 1
ATOM 4993 O O . GLU B 1 39 ? -53.901 -6.343 29.712 1.00 28.14 642 GLU B O 1
ATOM 5005 N N . SER B 1 40 ? -54.996 -7.751 28.351 1.00 21.00 643 SER B N 1
ATOM 5006 C CA . SER B 1 40 ? -55.929 -8.190 29.387 1.00 21.94 643 SER B CA 1
ATOM 5007 C C . SER B 1 40 ? -55.323 -9.183 30.370 1.00 26.90 643 SER B C 1
ATOM 5008 O O . SER B 1 40 ? -55.806 -9.339 31.496 1.00 27.27 643 SER B O 1
ATOM 5016 N N . GLY B 1 41 ? -54.282 -9.886 29.939 1.00 23.20 644 GLY B N 1
ATOM 5017 C CA . GLY B 1 41 ? -53.683 -10.925 30.753 1.00 23.88 644 GLY B CA 1
ATOM 5018 C C . GLY B 1 41 ? -54.158 -12.339 30.422 1.00 19.45 644 GLY B C 1
ATOM 5019 O O . GLY B 1 41 ? -53.600 -13.312 30.935 1.00 19.45 644 GLY B O 1
ATOM 5023 N N . THR B 1 42 ? -55.144 -12.479 29.541 1.00 18.93 645 THR B N 1
ATOM 5024 C CA . THR B 1 42 ? -55.673 -13.804 29.258 1.00 19.28 645 THR B CA 1
ATOM 5025 C C . THR B 1 42 ? -54.690 -14.702 28.513 1.00 18.73 645 THR B C 1
ATOM 5026 O O . THR B 1 42 ? -54.715 -15.913 28.697 1.00 19.35 645 THR B O 1
ATOM 5037 N N . VAL B 1 43 ? -53.853 -14.120 27.661 1.00 17.01 646 VAL B N 1
ATOM 5038 C CA . VAL B 1 43 ? -52.864 -14.887 26.906 1.00 16.89 646 VAL B CA 1
ATOM 5039 C C . VAL B 1 43 ? -51.905 -15.611 27.856 1.00 15.96 646 VAL B C 1
ATOM 5040 O O . VAL B 1 43 ? -51.652 -16.818 27.711 1.00 15.94 646 VAL B O 1
ATOM 5053 N N . LEU B 1 44 ? -51.437 -14.927 28.890 1.00 16.52 647 LEU B N 1
ATOM 5054 C CA A LEU B 1 44 ? -50.526 -15.562 29.830 0.64 17.11 647 LEU B CA 1
ATOM 5055 C CA B LEU B 1 44 ? -50.526 -15.553 29.842 0.36 17.17 647 LEU B CA 1
ATOM 5056 C C . LEU B 1 44 ? -51.236 -16.564 30.724 1.00 16.08 647 LEU B C 1
ATOM 5057 O O . LEU B 1 44 ? -50.673 -17.595 31.078 1.00 17.42 647 LEU B O 1
ATOM 5088 N N . ILE B 1 45 ? -52.484 -16.268 31.078 1.00 18.09 648 ILE B N 1
ATOM 5089 C CA . ILE B 1 45 ? -53.280 -17.198 31.874 1.00 19.42 648 ILE B CA 1
ATOM 5090 C C . ILE B 1 45 ? -53.413 -18.531 31.146 1.00 18.21 648 ILE B C 1
ATOM 5091 O O . ILE B 1 45 ? -53.190 -19.593 31.723 1.00 17.87 648 ILE B O 1
ATOM 5107 N N . GLN B 1 46 ? -53.727 -18.466 29.854 1.00 17.44 649 GLN B N 1
ATOM 5108 C CA . GLN B 1 46 ? -53.897 -19.673 29.076 1.00 16.19 649 GLN B CA 1
ATOM 5109 C C . GLN B 1 46 ? -52.570 -20.431 28.953 1.00 15.45 649 GLN B C 1
ATOM 5110 O O . GLN B 1 46 ? -52.551 -21.656 29.016 1.00 16.79 649 GLN B O 1
ATOM 5124 N N . PHE B 1 47 ? -51.455 -19.716 28.808 1.00 14.87 650 PHE B N 1
ATOM 5125 C CA . PHE B 1 47 ? -50.162 -20.373 28.752 1.00 14.48 650 PHE B CA 1
ATOM 5126 C C . PHE B 1 47 ? -49.896 -21.133 30.041 1.00 15.37 650 PHE B C 1
ATOM 5127 O O . PHE B 1 47 ? -49.432 -22.261 30.023 1.00 15.70 650 PHE B O 1
ATOM 5144 N N . GLU B 1 48 ? -50.176 -20.490 31.177 1.00 17.00 651 GLU B N 1
ATOM 5145 C CA . GLU B 1 48 ? -49.911 -21.090 32.477 1.00 21.35 651 GLU B CA 1
ATOM 5146 C C . GLU B 1 48 ? -50.794 -22.347 32.688 1.00 17.90 651 GLU B C 1
ATOM 5147 O O . GLU B 1 48 ? -50.364 -23.295 33.374 1.00 21.93 651 GLU B O 1
ATOM 5159 N N . GLN B 1 49 ? -51.935 -22.424 32.019 1.00 17.65 652 GLN B N 1
ATOM 5160 C CA . GLN B 1 49 ? -52.815 -23.595 32.100 1.00 22.33 652 GLN B CA 1
ATOM 5161 C C . GLN B 1 49 ? -52.431 -24.760 31.181 1.00 22.07 652 GLN B C 1
ATOM 5162 O O . GLN B 1 49 ? -52.865 -25.892 31.403 1.00 22.95 652 GLN B O 1
ATOM 5176 N N . LEU B 1 50 ? -51.637 -24.500 30.143 1.00 17.91 653 LEU B N 1
ATOM 5177 C CA . LEU B 1 50 ? -51.316 -25.537 29.171 1.00 16.39 653 LEU B CA 1
ATOM 5178 C C . LEU B 1 50 ? -50.511 -26.642 29.822 1.00 17.09 653 LEU B C 1
ATOM 5179 O O . LEU B 1 50 ? -49.635 -26.377 30.636 1.00 18.05 653 LEU B O 1
ATOM 5195 N N . TYR B 1 51 ? -50.769 -27.889 29.447 1.00 15.45 654 TYR B N 1
ATOM 5196 C CA . TYR B 1 51 ? -49.948 -28.972 29.950 1.00 16.23 654 TYR B CA 1
ATOM 5197 C C . TYR B 1 51 ? -48.477 -28.774 29.605 1.00 16.98 654 TYR B C 1
ATOM 5198 O O . TYR B 1 51 ? -48.121 -28.242 28.554 1.00 16.80 654 TYR B O 1
ATOM 5216 N N . ARG B 1 52 ? -47.634 -29.236 30.499 1.00 16.12 655 ARG B N 1
ATOM 5217 C CA . ARG B 1 52 ? -46.195 -29.190 30.293 1.00 19.89 655 ARG B CA 1
ATOM 5218 C C . ARG B 1 52 ? -45.714 -30.416 29.534 1.00 16.63 655 ARG B C 1
ATOM 5219 O O . ARG B 1 52 ? -44.834 -30.324 28.674 1.00 16.86 655 ARG B O 1
ATOM 5240 N N . LYS B 1 53 ? -46.286 -31.572 29.857 1.00 16.67 656 LYS B N 1
ATOM 5241 C CA . LYS B 1 53 ? -45.941 -32.818 29.182 1.00 15.95 656 LYS B CA 1
ATOM 5242 C C . LYS B 1 53 ? -47.213 -33.418 28.675 1.00 17.33 656 LYS B C 1
ATOM 5243 O O . LYS B 1 53 ? -48.232 -33.362 29.359 1.00 18.29 656 LYS B O 1
ATOM 5262 N N . LYS B 1 54 ? -47.175 -33.966 27.469 1.00 16.03 657 LYS B N 1
ATOM 5263 C CA . LYS B 1 54 ? -48.374 -34.553 26.887 1.00 18.09 657 LYS B CA 1
ATOM 5264 C C . LYS B 1 54 ? -48.703 -35.863 27.623 1.00 16.75 657 LYS B C 1
ATOM 5265 O O . LYS B 1 54 ? -47.861 -36.747 27.663 1.00 18.29 657 LYS B O 1
ATOM 5284 N N B PRO B 1 55 ? -49.970 -35.903 28.126 0.60 19.93 658 PRO B N 1
ATOM 5285 N N C PRO B 1 55 ? -49.870 -36.046 28.254 0.40 21.10 658 PRO B N 1
ATOM 5286 C CA B PRO B 1 55 ? -50.668 -37.107 28.533 0.60 19.72 658 PRO B CA 1
ATOM 5287 C CA C PRO B 1 55 ? -50.038 -37.161 29.242 0.40 20.47 658 PRO B CA 1
ATOM 5288 C C B PRO B 1 55 ? -50.714 -38.042 27.372 0.60 18.11 658 PRO B C 1
ATOM 5289 C C C PRO B 1 55 ? -49.702 -38.678 28.905 0.40 21.87 658 PRO B C 1
ATOM 5290 O O B PRO B 1 55 ? -51.225 -37.845 26.278 0.60 27.20 658 PRO B O 1
ATOM 5291 O O C PRO B 1 55 ? -49.182 -39.419 29.738 0.40 31.82 658 PRO B O 1
ATOM 5312 N N . GLY B 1 56 ? -50.015 -39.080 27.685 1.00 22.70 659 GLY B N 1
ATOM 5313 C CA . GLY B 1 56 ? -50.091 -40.408 27.121 1.00 22.31 659 GLY B CA 1
ATOM 5314 C C . GLY B 1 56 ? -48.874 -40.742 26.286 1.00 19.52 659 GLY B C 1
ATOM 5315 O O . GLY B 1 56 ? -48.889 -41.711 25.540 1.00 20.69 659 GLY B O 1
ATOM 5320 N N . LEU B 1 57 ? -47.815 -39.933 26.387 1.00 16.57 660 LEU B N 1
ATOM 5321 C CA . LEU B 1 57 ? -46.552 -40.280 25.780 1.00 16.66 660 LEU B CA 1
ATOM 5322 C C . LEU B 1 57 ? -45.610 -40.818 26.843 1.00 16.02 660 LEU B C 1
ATOM 5323 O O . LEU B 1 57 ? -45.336 -40.162 27.840 1.00 17.06 660 LEU B O 1
ATOM 5339 N N . ALA B 1 58 ? -45.130 -42.026 26.625 1.00 16.27 661 ALA B N 1
ATOM 5340 C CA . ALA B 1 58 ? -44.230 -42.692 27.553 1.00 17.60 661 ALA B CA 1
ATOM 5341 C C . ALA B 1 58 ? -42.840 -42.054 27.605 1.00 16.43 661 ALA B C 1
ATOM 5342 O O . ALA B 1 58 ? -42.306 -41.617 26.582 1.00 15.71 661 ALA B O 1
ATOM 5349 N N . ILE B 1 59 ? -42.271 -42.039 28.802 1.00 15.83 662 ILE B N 1
ATOM 5350 C CA . ILE B 1 59 ? -40.886 -41.660 29.022 1.00 15.82 662 ILE B CA 1
ATOM 5351 C C . ILE B 1 59 ? -40.286 -42.813 29.844 1.00 16.41 662 ILE B C 1
ATOM 5352 O O . ILE B 1 59 ? -40.490 -42.879 31.077 1.00 18.58 662 ILE B O 1
ATOM 5368 N N . THR B 1 60 ? -39.593 -43.715 29.163 1.00 16.87 663 THR B N 1
ATOM 5369 C CA . THR B 1 60 ? -39.016 -44.890 29.803 1.00 17.58 663 THR B CA 1
ATOM 5370 C C . THR B 1 60 ? -37.526 -45.002 29.548 1.00 16.84 663 THR B C 1
ATOM 5371 O O . THR B 1 60 ? -36.753 -45.154 30.486 1.00 17.12 663 THR B O 1
ATOM 5382 N N . PHE B 1 61 ? -37.092 -44.917 28.305 1.00 15.29 664 PHE B N 1
ATOM 5383 C CA . PHE B 1 61 ? -35.682 -45.069 28.017 1.00 15.37 664 PHE B CA 1
ATOM 5384 C C . PHE B 1 61 ? -34.800 -44.077 28.776 1.00 15.42 664 PHE B C 1
ATOM 5385 O O . PHE B 1 61 ? -33.736 -44.423 29.264 1.00 15.50 664 PHE B O 1
ATOM 5402 N N . ALA B 1 62 ? -35.280 -42.849 28.895 1.00 14.55 665 ALA B N 1
ATOM 5403 C CA . ALA B 1 62 ? -34.538 -41.803 29.571 1.00 13.81 665 ALA B CA 1
ATOM 5404 C C . ALA B 1 62 ? -34.270 -42.094 31.045 1.00 15.12 665 ALA B C 1
ATOM 5405 O O . ALA B 1 62 ? -33.353 -41.524 31.620 1.00 16.17 665 ALA B O 1
ATOM 5412 N N . LYS B 1 63 ? -35.069 -42.975 31.632 1.00 14.58 666 LYS B N 1
ATOM 5413 C CA . LYS B 1 63 ? -34.964 -43.294 33.050 1.00 15.38 666 LYS B CA 1
ATOM 5414 C C . LYS B 1 63 ? -34.288 -44.634 33.287 1.00 16.60 666 LYS B C 1
ATOM 5415 O O . LYS B 1 63 ? -34.183 -45.058 34.447 1.00 17.61 666 LYS B O 1
ATOM 5434 N N . LEU B 1 64 ? -33.861 -45.332 32.247 1.00 15.71 667 LEU B N 1
ATOM 5435 C CA . LEU B 1 64 ? -33.184 -46.597 32.484 1.00 17.14 667 LEU B CA 1
ATOM 5436 C C . LEU B 1 64 ? -31.914 -46.333 33.271 1.00 17.66 667 LEU B C 1
ATOM 5437 O O . LEU B 1 64 ? -31.266 -45.311 33.092 1.00 16.88 667 LEU B O 1
ATOM 5453 N N . PRO B 1 65 ? -31.517 -47.273 34.147 1.00 18.23 668 PRO B N 1
ATOM 5454 C CA . PRO B 1 65 ? -30.321 -47.037 34.960 1.00 17.68 668 PRO B CA 1
ATOM 5455 C C . PRO B 1 65 ? -29.094 -46.623 34.166 1.00 18.04 668 PRO B C 1
ATOM 5456 O O . PRO B 1 65 ? -28.380 -45.719 34.613 1.00 19.44 668 PRO B O 1
ATOM 5467 N N . GLN B 1 66 ? -28.835 -47.230 33.013 1.00 18.13 669 GLN B N 1
ATOM 5468 C CA . GLN B 1 66 ? -27.652 -46.896 32.247 1.00 19.87 669 GLN B CA 1
ATOM 5469 C C . GLN B 1 66 ? -27.723 -45.535 31.539 1.00 16.69 669 GLN B C 1
ATOM 5470 O O . GLN B 1 66 ? -26.729 -45.062 31.025 1.00 19.96 669 GLN B O 1
ATOM 5484 N N . ASN B 1 67 ? -28.904 -44.919 31.557 1.00 16.20 670 ASN B N 1
ATOM 5485 C CA . ASN B 1 67 ? -29.103 -43.637 30.886 1.00 15.73 670 ASN B CA 1
ATOM 5486 C C . ASN B 1 67 ? -29.243 -42.455 31.820 1.00 15.63 670 ASN B C 1
ATOM 5487 O O . ASN B 1 67 ? -29.164 -41.312 31.375 1.00 15.42 670 ASN B O 1
ATOM 5498 N N . LEU B 1 68 ? -29.443 -42.696 33.111 1.00 14.60 671 LEU B N 1
ATOM 5499 C CA . LEU B 1 68 ? -29.716 -41.605 34.043 1.00 14.96 671 LEU B CA 1
ATOM 5500 C C . LEU B 1 68 ? -28.609 -40.562 34.030 1.00 16.11 671 LEU B C 1
ATOM 5501 O O . LEU B 1 68 ? -28.894 -39.359 34.051 1.00 16.31 671 LEU B O 1
ATOM 5517 N N . ASP B 1 69 ? -27.359 -40.993 33.949 1.00 15.51 672 ASP B N 1
ATOM 5518 C CA . ASP B 1 69 ? -26.255 -40.041 34.008 1.00 16.46 672 ASP B CA 1
ATOM 5519 C C . ASP B 1 69 ? -26.068 -39.244 32.715 1.00 15.89 672 ASP B C 1
ATOM 5520 O O . ASP B 1 69 ? -25.256 -38.320 32.652 1.00 17.41 672 ASP B O 1
ATOM 5529 N N . LYS B 1 70 ? -26.822 -39.601 31.690 1.00 15.90 673 LYS B N 1
ATOM 5530 C CA . LYS B 1 70 ? -26.757 -38.893 30.412 1.00 16.09 673 LYS B CA 1
ATOM 5531 C C . LYS B 1 70 ? -27.754 -37.736 30.336 1.00 14.47 673 LYS B C 1
ATOM 5532 O O . LYS B 1 70 ? -27.829 -37.038 29.306 1.00 14.60 673 LYS B O 1
ATOM 5551 N N . ASN B 1 71 ? -28.521 -37.540 31.400 1.00 12.97 674 ASN B N 1
ATOM 5552 C CA . ASN B 1 71 ? -29.461 -36.428 31.496 1.00 13.43 674 ASN B CA 1
ATOM 5553 C C . ASN B 1 71 ? -28.868 -35.333 32.349 1.00 13.66 674 ASN B C 1
ATOM 5554 O O . ASN B 1 71 ? -28.508 -35.572 33.497 1.00 14.33 674 ASN B O 1
ATOM 5565 N N . ARG B 1 72 ? -28.762 -34.127 31.803 1.00 13.28 675 ARG B N 1
ATOM 5566 C CA . ARG B 1 72 ? -28.230 -33.031 32.568 1.00 13.87 675 ARG B CA 1
ATOM 5567 C C . ARG B 1 72 ? -29.157 -32.661 33.721 1.00 13.85 675 ARG B C 1
ATOM 5568 O O . ARG B 1 72 ? -28.691 -32.363 34.819 1.00 14.09 675 ARG B O 1
ATOM 5589 N N . TYR B 1 73 ? -30.456 -32.669 33.476 1.00 13.07 676 TYR B N 1
ATOM 5590 C CA . TYR B 1 73 ? -31.468 -32.341 34.474 1.00 13.57 676 TYR B CA 1
ATOM 5591 C C . TYR B 1 73 ? -32.364 -33.551 34.624 1.00 13.46 676 TYR B C 1
ATOM 5592 O O . TYR B 1 73 ? -32.877 -34.086 33.638 1.00 14.67 676 TYR B O 1
ATOM 5610 N N . LYS B 1 74 ? -32.579 -33.964 35.868 1.00 14.25 677 LYS B N 1
ATOM 5611 C CA . LYS B 1 74 ? -33.230 -35.221 36.150 1.00 14.92 677 LYS B CA 1
ATOM 5612 C C . LYS B 1 74 ? -34.585 -35.384 35.508 1.00 14.02 677 LYS B C 1
ATOM 5613 O O . LYS B 1 74 ? -34.929 -36.497 35.090 1.00 15.57 677 LYS B O 1
ATOM 5632 N N . ASP B 1 75 ? -35.347 -34.300 35.457 1.00 13.43 678 ASP B N 1
ATOM 5633 C CA . ASP B 1 75 ? -36.731 -34.349 34.992 1.00 15.97 678 ASP B CA 1
ATOM 5634 C C . ASP B 1 75 ? -36.959 -33.686 33.628 1.00 16.48 678 ASP B C 1
ATOM 5635 O O . ASP B 1 75 ? -38.117 -33.516 33.241 1.00 18.81 678 ASP B O 1
ATOM 5644 N N . VAL B 1 76 ? -35.899 -33.314 32.914 1.00 13.19 679 VAL B N 1
ATOM 5645 C CA . VAL B 1 76 ? -36.039 -32.815 31.546 1.00 12.40 679 VAL B CA 1
ATOM 5646 C C . VAL B 1 76 ? -35.602 -33.943 30.631 1.00 12.02 679 VAL B C 1
ATOM 5647 O O . VAL B 1 76 ? -34.419 -34.154 30.402 1.00 13.48 679 VAL B O 1
ATOM 5660 N N . LEU B 1 77 ? -36.598 -34.681 30.139 1.00 11.85 680 LEU B N 1
ATOM 5661 C CA . LEU B 1 77 ? -36.399 -35.971 29.497 1.00 12.19 680 LEU B CA 1
ATOM 5662 C C . LEU B 1 77 ? -37.162 -36.075 28.176 1.00 12.81 680 LEU B C 1
ATOM 5663 O O . LEU B 1 77 ? -38.280 -35.598 28.087 1.00 14.39 680 LEU B O 1
ATOM 5679 N N . PRO B 1 78 ? -36.588 -36.758 27.183 1.00 12.55 681 PRO B N 1
ATOM 5680 C CA . PRO B 1 78 ? -37.293 -36.962 25.915 1.00 12.84 681 PRO B CA 1
ATOM 5681 C C . PRO B 1 78 ? -38.372 -38.031 26.029 1.00 13.35 681 PRO B C 1
ATOM 5682 O O . PRO B 1 78 ? -38.229 -39.015 26.780 1.00 13.55 681 PRO B O 1
ATOM 5693 N N . TYR B 1 79 ? -39.456 -37.851 25.284 1.00 12.97 682 TYR B N 1
ATOM 5694 C CA . TYR B 1 79 ? -40.435 -38.912 25.066 1.00 13.01 682 TYR B CA 1
ATOM 5695 C C . TYR B 1 79 ? -39.789 -40.046 24.296 1.00 14.82 682 TYR B C 1
ATOM 5696 O O . TYR B 1 79 ? -38.943 -39.839 23.430 1.00 14.20 682 TYR B O 1
ATOM 5714 N N . ASP B 1 80 ? -40.217 -41.268 24.603 1.00 15.18 683 ASP B N 1
ATOM 5715 C CA . ASP B 1 80 ? -39.736 -42.427 23.861 1.00 14.68 683 ASP B CA 1
ATOM 5716 C C . ASP B 1 80 ? -39.942 -42.291 22.345 1.00 15.39 683 ASP B C 1
ATOM 5717 O O . ASP B 1 80 ? -39.061 -42.613 21.550 1.00 17.02 683 ASP B O 1
ATOM 5726 N N . THR B 1 81 ? -41.103 -41.792 21.953 1.00 15.32 684 THR B N 1
ATOM 5727 C CA . THR B 1 81 ? -41.460 -41.837 20.541 1.00 16.04 684 THR B CA 1
ATOM 5728 C C . THR B 1 81 ? -40.669 -40.877 19.684 1.00 17.39 684 THR B C 1
ATOM 5729 O O . THR B 1 81 ? -40.438 -41.148 18.512 1.00 19.57 684 THR B O 1
ATOM 5740 N N . THR B 1 82 ? -40.264 -39.739 20.240 1.00 15.38 685 THR B N 1
ATOM 5741 C CA . THR B 1 82 ? -39.589 -38.716 19.451 1.00 14.68 685 THR B CA 1
ATOM 5742 C C . THR B 1 82 ? -38.119 -38.540 19.809 1.00 13.19 685 THR B C 1
ATOM 5743 O O . THR B 1 82 ? -37.460 -37.622 19.326 1.00 13.92 685 THR B O 1
ATOM 5754 N N . ARG B 1 83 ? -37.572 -39.423 20.644 1.00 14.12 686 ARG B N 1
ATOM 5755 C CA . ARG B 1 83 ? -36.161 -39.309 20.996 1.00 13.82 686 ARG B CA 1
ATOM 5756 C C . ARG B 1 83 ? -35.263 -39.634 19.823 1.00 14.53 686 ARG B C 1
ATOM 5757 O O . ARG B 1 83 ? -35.611 -40.442 18.961 1.00 16.27 686 ARG B O 1
ATOM 5778 N N . VAL B 1 84 ? -34.097 -39.010 19.772 1.00 13.76 687 VAL B N 1
ATOM 5779 C CA . VAL B 1 84 ? -33.102 -39.292 18.759 1.00 15.31 687 VAL B CA 1
ATOM 5780 C C . VAL B 1 84 ? -32.342 -40.569 19.127 1.00 15.51 687 VAL B C 1
ATOM 5781 O O . VAL B 1 84 ? -31.823 -40.692 20.224 1.00 17.94 687 VAL B O 1
ATOM 5794 N N . LEU B 1 85 ? -32.267 -41.509 18.192 1.00 17.81 688 LEU B N 1
ATOM 5795 C CA . LEU B 1 85 ? -31.557 -42.765 18.434 1.00 20.58 688 LEU B CA 1
ATOM 5796 C C . LEU B 1 85 ? -30.139 -42.727 17.920 1.00 23.87 688 LEU B C 1
ATOM 5797 O O . LEU B 1 85 ? -29.896 -42.242 16.820 1.00 22.58 688 LEU B O 1
ATOM 5813 N N . LEU B 1 86 ? -29.218 -43.264 18.711 1.00 22.20 689 LEU B N 1
ATOM 5814 C CA . LEU B 1 86 ? -27.836 -43.465 18.306 1.00 25.14 689 LEU B CA 1
ATOM 5815 C C . LEU B 1 86 ? -27.688 -44.922 17.905 1.00 26.56 689 LEU B C 1
ATOM 5816 O O . LEU B 1 86 ? -28.352 -45.787 18.465 1.00 26.57 689 LEU B O 1
ATOM 5832 N N . GLN B 1 87 ? -26.826 -45.186 16.931 1.00 31.03 690 GLN B N 1
ATOM 5833 C CA . GLN B 1 87 ? -26.478 -46.556 16.588 1.00 36.25 690 GLN B CA 1
ATOM 5834 C C . GLN B 1 87 ? -25.479 -47.078 17.619 1.00 39.52 690 GLN B C 1
ATOM 5835 O O . GLN B 1 87 ? -24.569 -46.355 18.032 1.00 44.91 690 GLN B O 1
ATOM 5849 N N . GLY B 1 88 ? -25.663 -48.324 18.049 1.00 40.69 691 GLY B N 1
ATOM 5850 C CA . GLY B 1 88 ? -24.721 -48.957 18.960 1.00 38.15 691 GLY B CA 1
ATOM 5851 C C . GLY B 1 88 ? -25.367 -49.622 20.158 1.00 35.43 691 GLY B C 1
ATOM 5852 O O . GLY B 1 88 ? -26.592 -49.725 20.247 1.00 42.20 691 GLY B O 1
ATOM 5856 N N . ASN B 1 89 ? -24.527 -50.082 21.082 1.00 40.89 692 ASN B N 1
ATOM 5857 C CA . ASN B 1 89 ? -25.021 -50.797 22.255 1.00 43.69 692 ASN B CA 1
ATOM 5858 C C . ASN B 1 89 ? -25.762 -49.836 23.175 1.00 44.21 692 ASN B C 1
ATOM 5859 O O . ASN B 1 89 ? -26.625 -50.250 23.951 1.00 44.58 692 ASN B O 1
ATOM 5870 N N . GLU B 1 90 ? -25.429 -48.551 23.063 1.00 41.07 693 GLU B N 1
ATOM 5871 C CA . GLU B 1 90 ? -26.045 -47.509 23.881 1.00 35.02 693 GLU B CA 1
ATOM 5872 C C . GLU B 1 90 ? -26.681 -46.451 22.978 1.00 25.64 693 GLU B C 1
ATOM 5873 O O . GLU B 1 90 ? -26.009 -45.549 22.478 1.00 29.05 693 GLU B O 1
ATOM 5885 N N . ASP B 1 91 ? -27.986 -46.575 22.790 1.00 24.88 694 ASP B N 1
ATOM 5886 C CA . ASP B 1 91 ? -28.659 -45.780 21.777 1.00 21.47 694 ASP B CA 1
ATOM 5887 C C . ASP B 1 91 ? -29.138 -44.431 22.291 1.00 19.13 694 ASP B C 1
ATOM 5888 O O . ASP B 1 91 ? -29.806 -43.720 21.543 1.00 22.03 694 ASP B O 1
ATOM 5897 N N . TYR B 1 92 ? -28.790 -44.070 23.529 1.00 17.58 695 TYR B N 1
ATOM 5898 C CA . TYR B 1 92 ? -29.482 -42.947 24.176 1.00 17.14 695 TYR B CA 1
ATOM 5899 C C . TYR B 1 92 ? -28.743 -41.633 24.187 1.00 16.76 695 TYR B C 1
ATOM 5900 O O . TYR B 1 92 ? -27.577 -41.522 24.580 1.00 17.33 695 TYR B O 1
ATOM 5918 N N . ILE B 1 93 ? -29.478 -40.607 23.761 1.00 15.00 696 ILE B N 1
ATOM 5919 C CA . ILE B 1 93 ? -29.080 -39.226 23.982 1.00 14.72 696 ILE B CA 1
ATOM 5920 C C . ILE B 1 93 ? -30.327 -38.441 24.373 1.00 14.03 696 ILE B C 1
ATOM 5921 O O . ILE B 1 93 ? -31.430 -38.727 23.913 1.00 14.04 696 ILE B O 1
ATOM 5937 N N . ASN B 1 94 ? -30.154 -37.454 25.253 1.00 13.29 697 ASN B N 1
ATOM 5938 C CA . ASN B 1 94 ? -31.254 -36.576 25.606 1.00 12.69 697 ASN B CA 1
ATOM 5939 C C . ASN B 1 94 ? -31.432 -35.533 24.493 1.00 12.54 697 ASN B C 1
ATOM 5940 O O . ASN B 1 94 ? -30.833 -34.447 24.532 1.00 13.13 697 ASN B O 1
ATOM 5951 N N . ALA B 1 95 ? -32.205 -35.930 23.497 1.00 12.57 698 ALA B N 1
ATOM 5952 C CA . ALA B 1 95 ? -32.441 -35.133 22.301 1.00 12.88 698 ALA B CA 1
ATOM 5953 C C . ALA B 1 95 ? -33.733 -35.616 21.697 1.00 12.64 698 ALA B C 1
ATOM 5954 O O . ALA B 1 95 ? -34.064 -36.802 21.782 1.00 13.33 698 ALA B O 1
ATOM 5961 N N . SER B 1 96 ? -34.453 -34.692 21.065 1.00 12.87 699 SER B N 1
ATOM 5962 C CA . SER B 1 96 ? -35.781 -34.961 20.521 1.00 13.41 699 SER B CA 1
ATOM 5963 C C . SER B 1 96 ? -35.938 -34.365 19.136 1.00 12.33 699 SER B C 1
ATOM 5964 O O . SER B 1 96 ? -35.494 -33.245 18.872 1.00 13.14 699 SER B O 1
ATOM 5972 N N . TYR B 1 97 ? -36.621 -35.095 18.260 1.00 12.47 700 TYR B N 1
ATOM 5973 C CA . TYR B 1 97 ? -37.063 -34.530 16.990 1.00 11.72 700 TYR B CA 1
ATOM 5974 C C . TYR B 1 97 ? -38.251 -33.625 17.265 1.00 12.82 700 TYR B C 1
ATOM 5975 O O . TYR B 1 97 ? -39.215 -34.038 17.895 1.00 13.79 700 TYR B O 1
ATOM 5993 N N . VAL B 1 98 ? -38.195 -32.386 16.755 1.00 12.43 701 VAL B N 1
ATOM 5994 C CA . VAL B 1 98 ? -39.292 -31.436 16.860 1.00 12.85 701 VAL B CA 1
ATOM 5995 C C . VAL B 1 98 ? -39.490 -30.848 15.479 1.00 12.28 701 VAL B C 1
ATOM 5996 O O . VAL B 1 98 ? -38.619 -30.164 14.959 1.00 13.21 701 VAL B O 1
ATOM 6009 N N . ASN B 1 99 ? -40.637 -31.157 14.890 1.00 13.00 702 ASN B N 1
ATOM 6010 C CA . ASN B 1 99 ? -40.948 -30.761 13.512 1.00 14.12 702 ASN B CA 1
ATOM 6011 C C . ASN B 1 99 ? -42.168 -29.879 13.538 1.00 14.15 702 ASN B C 1
ATOM 6012 O O . ASN B 1 99 ? -43.180 -30.262 14.098 1.00 15.68 702 ASN B O 1
ATOM 6023 N N . MET B 1 100 ? -42.075 -28.691 12.950 1.00 13.36 703 MET B N 1
ATOM 6024 C CA . MET B 1 100 ? -43.179 -27.742 12.950 1.00 13.84 703 MET B CA 1
ATOM 6025 C C . MET B 1 100 ? -43.762 -27.639 11.540 1.00 16.66 703 MET B C 1
ATOM 6026 O O . MET B 1 100 ? -43.067 -27.253 10.606 1.00 16.24 703 MET B O 1
ATOM 6040 N N . GLU B 1 101 ? -45.035 -27.985 11.407 1.00 16.91 704 GLU B N 1
ATOM 6041 C CA . GLU B 1 101 ? -45.715 -27.977 10.113 1.00 18.19 704 GLU B CA 1
ATOM 6042 C C . GLU B 1 101 ? -46.415 -26.661 9.856 1.00 21.58 704 GLU B C 1
ATOM 6043 O O . GLU B 1 101 ? -47.092 -26.101 10.728 1.00 23.58 704 GLU B O 1
ATOM 6055 N N . ILE B 1 102 ? -46.221 -26.154 8.646 1.00 22.08 705 ILE B N 1
ATOM 6056 C CA . ILE B 1 102 ? -46.995 -25.048 8.122 1.00 27.08 705 ILE B CA 1
ATOM 6057 C C . ILE B 1 102 ? -47.830 -25.748 7.013 1.00 31.59 705 ILE B C 1
ATOM 6058 O O . ILE B 1 102 ? -47.437 -25.729 5.869 1.00 25.15 705 ILE B O 1
ATOM 6074 N N . PRO B 1 103 ? -48.932 -26.457 7.358 1.00 43.11 706 PRO B N 1
ATOM 6075 C CA . PRO B 1 103 ? -49.514 -27.347 6.332 1.00 41.04 706 PRO B CA 1
ATOM 6076 C C . PRO B 1 103 ? -50.124 -26.634 5.123 1.00 37.59 706 PRO B C 1
ATOM 6077 O O . PRO B 1 103 ? -50.058 -27.139 4.001 1.00 38.53 706 PRO B O 1
ATOM 6088 N N . ALA B 1 104 ? -50.681 -25.452 5.343 1.00 33.65 707 ALA B N 1
ATOM 6089 C CA . ALA B 1 104 ? -51.160 -24.624 4.245 1.00 43.68 707 ALA B CA 1
ATOM 6090 C C . ALA B 1 104 ? -50.001 -24.035 3.443 1.00 45.71 707 ALA B C 1
ATOM 6091 O O . ALA B 1 104 ? -50.107 -22.922 2.926 1.00 51.28 707 ALA B O 1
ATOM 6098 N N . ALA B 1 105 ? -48.902 -24.781 3.334 1.00 33.88 708 ALA B N 1
ATOM 6099 C CA . ALA B 1 105 ? -47.696 -24.290 2.674 1.00 30.02 708 ALA B CA 1
ATOM 6100 C C . ALA B 1 105 ? -46.764 -25.406 2.204 1.00 26.88 708 ALA B C 1
ATOM 6101 O O . ALA B 1 105 ? -45.724 -25.136 1.580 1.00 31.38 708 ALA B O 1
ATOM 6108 N N . ASN B 1 106 ? -47.148 -26.651 2.456 1.00 30.77 709 ASN B N 1
ATOM 6109 C CA . ASN B 1 106 ? -46.303 -27.795 2.144 1.00 31.78 709 ASN B CA 1
ATOM 6110 C C . ASN B 1 106 ? -44.908 -27.553 2.693 1.00 32.62 709 ASN B C 1
ATOM 6111 O O . ASN B 1 106 ? -43.901 -27.696 1.990 1.00 33.77 709 ASN B O 1
ATOM 6122 N N . LEU B 1 107 ? -44.867 -27.156 3.961 1.00 24.16 710 LEU B N 1
ATOM 6123 C CA . LEU B 1 107 ? -43.620 -26.807 4.615 1.00 22.50 710 LEU B CA 1
ATOM 6124 C C . LEU B 1 107 ? -43.572 -27.443 6.005 1.00 17.28 710 LEU B C 1
ATOM 6125 O O . LEU B 1 107 ? -44.537 -27.361 6.739 1.00 18.04 710 LEU B O 1
ATOM 6141 N N . VAL B 1 108 ? -42.445 -28.091 6.308 1.00 17.63 711 VAL B N 1
ATOM 6142 C CA . VAL B 1 108 ? -42.141 -28.568 7.665 1.00 17.80 711 VAL B CA 1
ATOM 6143 C C . VAL B 1 108 ? -40.747 -28.087 8.026 1.00 19.37 711 VAL B C 1
ATOM 6144 O O . VAL B 1 108 ? -39.780 -28.331 7.305 1.00 20.80 711 VAL B O 1
ATOM 6157 N N . ASN B 1 109 ? -40.632 -27.383 9.149 1.00 15.25 712 ASN B N 1
ATOM 6158 C CA . ASN B 1 109 ? -39.334 -26.982 9.657 1.00 15.50 712 ASN B CA 1
ATOM 6159 C C . ASN B 1 109 ? -38.876 -27.994 10.687 1.00 14.71 712 ASN B C 1
ATOM 6160 O O . ASN B 1 109 ? -39.529 -28.166 11.739 1.00 14.44 712 ASN B O 1
ATOM 6171 N N . LYS B 1 110 ? -37.756 -28.634 10.409 1.00 13.73 713 LYS B N 1
ATOM 6172 C CA . LYS B 1 110 ? -37.273 -29.691 11.266 1.00 14.69 713 LYS B CA 1
ATOM 6173 C C . LYS B 1 110 ? -36.220 -29.169 12.224 1.00 12.37 713 LYS B C 1
ATOM 6174 O O . LYS B 1 110 ? -35.355 -28.361 11.863 1.00 13.47 713 LYS B O 1
ATOM 6193 N N . TYR B 1 111 ? -36.284 -29.668 13.459 1.00 13.05 714 TYR B N 1
ATOM 6194 C CA . TYR B 1 111 ? -35.294 -29.385 14.488 1.00 11.94 714 TYR B CA 1
ATOM 6195 C C . TYR B 1 111 ? -34.915 -30.662 15.223 1.00 12.55 714 TYR B C 1
ATOM 6196 O O . TYR B 1 111 ? -35.714 -31.611 15.278 1.00 12.63 714 TYR B O 1
ATOM 6214 N N . ILE B 1 112 ? -33.733 -30.663 15.813 1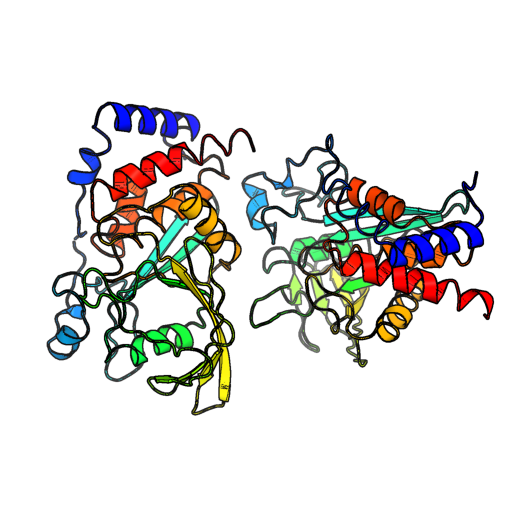.00 12.43 715 ILE B N 1
ATOM 6215 C CA . ILE B 1 112 ? -33.406 -31.580 16.911 1.00 13.04 715 ILE B CA 1
ATOM 6216 C C . ILE B 1 112 ? -33.140 -30.680 18.112 1.00 12.08 715 ILE B C 1
ATOM 6217 O O . ILE B 1 112 ? -32.253 -29.826 18.055 1.00 13.24 715 ILE B O 1
ATOM 6233 N N . ALA B 1 113 ? -33.938 -30.832 19.151 1.00 11.63 716 ALA B N 1
ATOM 6234 C CA . ALA B 1 113 ? -33.793 -30.060 20.379 1.00 11.67 716 ALA B CA 1
ATOM 6235 C C . ALA B 1 113 ? -33.093 -30.923 21.396 1.00 11.66 716 ALA B C 1
ATOM 6236 O O . ALA B 1 113 ? -33.534 -32.050 21.666 1.00 13.53 716 ALA B O 1
ATOM 6243 N N . THR B 1 114 ? -32.001 -30.424 21.954 1.00 12.29 717 THR B N 1
ATOM 6244 C CA . THR B 1 114 ? -31.212 -31.234 22.878 1.00 12.90 717 THR B CA 1
ATOM 6245 C C . THR B 1 114 ? -30.674 -30.379 24.019 1.00 12.84 717 THR B C 1
ATOM 6246 O O . THR B 1 114 ? -30.724 -29.153 23.974 1.00 12.32 717 THR B O 1
ATOM 6257 N N . GLN B 1 115 ? -30.196 -31.039 25.063 1.00 13.08 718 GLN B N 1
ATOM 6258 C CA . GLN B 1 115 ? -29.548 -30.381 26.185 1.00 12.57 718 GLN B CA 1
ATOM 6259 C C . GLN B 1 115 ? -28.119 -29.997 25.843 1.00 12.38 718 GLN B C 1
ATOM 6260 O O . GLN B 1 115 ? -27.547 -30.449 24.850 1.00 13.30 718 GLN B O 1
ATOM 6274 N N . GLY B 1 116 ? -27.535 -29.159 26.670 1.00 12.23 719 GLY B N 1
ATOM 6275 C CA . GLY B 1 116 ? -26.110 -28.881 26.564 1.00 13.13 719 GLY B CA 1
ATOM 6276 C C . GLY B 1 116 ? -25.332 -30.131 26.956 1.00 13.42 719 GLY B C 1
ATOM 6277 O O . GLY B 1 116 ? -25.538 -30.664 28.058 1.00 14.08 719 GLY B O 1
ATOM 6281 N N . PRO B 1 117 ? -24.455 -30.617 26.088 1.00 13.96 720 PRO B N 1
ATOM 6282 C CA . PRO B 1 117 ? -23.729 -31.848 26.409 1.00 15.41 720 PRO B CA 1
ATOM 6283 C C . PRO B 1 117 ? -22.976 -31.783 27.733 1.00 15.58 720 PRO B C 1
ATOM 6284 O O . PRO B 1 117 ? -22.484 -30.743 28.138 1.00 15.26 720 PRO B O 1
ATOM 6295 N N . LEU B 1 118 ? -22.899 -32.938 28.387 1.00 17.40 721 LEU B N 1
ATOM 6296 C CA . LEU B 1 118 ? -22.089 -33.163 29.565 1.00 16.39 721 LEU B CA 1
ATOM 6297 C C . LEU B 1 118 ? -20.731 -33.626 29.063 1.00 17.07 721 LEU B C 1
ATOM 6298 O O . LEU B 1 118 ? -20.601 -33.995 27.924 1.00 16.31 721 LEU B O 1
ATOM 6314 N N . PRO B 1 119 ? -19.708 -33.621 29.939 1.00 19.09 722 PRO B N 1
ATOM 6315 C CA . PRO B 1 119 ? -18.384 -34.044 29.475 1.00 21.06 722 PRO B CA 1
ATOM 6316 C C . PRO B 1 119 ? -18.398 -35.418 28.799 1.00 18.64 722 PRO B C 1
ATOM 6317 O O . PRO B 1 119 ? -17.761 -35.610 27.768 1.00 21.73 722 PRO B O 1
ATOM 6328 N N . HIS B 1 120 ? -19.179 -36.342 29.343 1.00 18.46 723 HIS B N 1
ATOM 6329 C CA . HIS B 1 120 ? -19.217 -37.711 28.856 1.00 19.86 723 HIS B CA 1
ATOM 6330 C C . HIS B 1 120 ? -20.314 -37.954 27.807 1.00 21.53 723 HIS B C 1
ATOM 6331 O O . HIS B 1 120 ? -20.509 -39.083 27.376 1.00 20.68 723 HIS B O 1
ATOM 6346 N N . THR B 1 121 ? -21.032 -36.909 27.375 1.00 17.89 724 THR B N 1
ATOM 6347 C CA . THR B 1 121 ? -21.996 -37.090 26.274 1.00 19.14 724 THR B CA 1
ATOM 6348 C C . THR B 1 121 ? -21.588 -36.343 25.009 1.00 17.58 724 THR B C 1
ATOM 6349 O O . THR B 1 121 ? -22.304 -36.383 24.024 1.00 18.17 724 THR B O 1
ATOM 6360 N N . CYS B 1 122 ? -20.433 -35.689 25.026 1.00 18.91 725 CYS B N 1
ATOM 6361 C CA . CYS B 1 122 ? -19.952 -34.984 23.853 1.00 19.85 725 CYS B CA 1
ATOM 6362 C C . CYS B 1 122 ? -19.789 -35.914 22.652 1.00 19.30 725 CYS B C 1
ATOM 6363 O O . CYS B 1 122 ? -20.040 -35.527 21.507 1.00 19.98 725 CYS B O 1
ATOM 6371 N N . ALA B 1 123 ? -19.359 -37.151 22.891 1.00 21.29 726 ALA B N 1
ATOM 6372 C CA . ALA B 1 123 ? -19.178 -38.094 21.802 1.00 23.05 726 ALA B CA 1
ATOM 6373 C C . ALA B 1 123 ? -20.514 -38.414 21.142 1.00 20.27 726 ALA B C 1
ATOM 6374 O O . ALA B 1 123 ? -20.595 -38.550 19.921 1.00 21.54 726 ALA B O 1
ATOM 6381 N N . GLN B 1 124 ? -21.563 -38.524 21.953 1.00 19.73 727 GLN B N 1
ATOM 6382 C CA . GLN B 1 124 ? -22.890 -38.836 21.435 1.00 19.60 727 GLN B CA 1
ATOM 6383 C C . GLN B 1 124 ? -23.478 -37.637 20.668 1.00 16.93 727 GLN B C 1
ATOM 6384 O O . GLN B 1 124 ? -24.112 -37.813 19.639 1.00 18.12 727 GLN B O 1
ATOM 6398 N N . PHE B 1 125 ? -23.267 -36.436 21.187 1.00 16.81 728 PHE B N 1
ATOM 6399 C CA . PHE B 1 125 ? -23.704 -35.214 20.526 1.00 16.74 728 PHE B CA 1
ATOM 6400 C C . PHE B 1 125 ? -23.108 -35.130 19.123 1.00 16.73 728 PHE B C 1
ATOM 6401 O O . PHE B 1 125 ? -23.815 -34.929 18.145 1.00 17.20 728 PHE B O 1
ATOM 6418 N N . TRP B 1 126 ? -21.797 -35.325 19.023 1.00 17.23 729 TRP B N 1
ATOM 6419 C CA . TRP B 1 126 ? -21.142 -35.259 17.715 1.00 18.60 729 TRP B CA 1
ATOM 6420 C C . TRP B 1 126 ? -21.572 -36.418 16.800 1.00 19.45 729 TRP B C 1
ATOM 6421 O O . TRP B 1 126 ? -21.645 -36.258 15.594 1.00 19.96 729 TRP B O 1
ATOM 6442 N N . GLN B 1 127 ? -21.878 -37.572 17.382 1.00 19.78 730 GLN B N 1
ATOM 6443 C CA . GLN B 1 127 ? -22.373 -38.690 16.591 1.00 21.43 730 GLN B CA 1
ATOM 6444 C C . GLN B 1 127 ? -23.693 -38.337 15.908 1.00 20.55 730 GLN B C 1
ATOM 6445 O O . GLN B 1 127 ? -23.910 -38.698 14.753 1.00 22.00 730 GLN B O 1
ATOM 6459 N N . VAL B 1 128 ? -24.573 -37.623 16.609 1.00 19.75 731 VAL B N 1
ATOM 6460 C CA . VAL B 1 128 ? -25.823 -37.173 16.019 1.00 19.30 731 VAL B CA 1
ATOM 6461 C C . VAL B 1 128 ? -25.540 -36.223 14.853 1.00 19.14 731 VAL B C 1
ATOM 6462 O O . VAL B 1 128 ? -26.120 -36.352 13.772 1.00 20.53 731 VAL B O 1
ATOM 6475 N N . VAL B 1 129 ? -24.644 -35.271 15.082 1.00 18.80 732 VAL B N 1
ATOM 6476 C CA . VAL B 1 129 ? -24.297 -34.301 14.060 1.00 18.35 732 VAL B CA 1
ATOM 6477 C C . VAL B 1 129 ? -23.750 -35.049 12.825 1.00 18.57 732 VAL B C 1
ATOM 6478 O O . VAL B 1 129 ? -24.101 -34.727 11.693 1.00 20.36 732 VAL B O 1
ATOM 6491 N N . TRP B 1 130 ? -22.885 -36.021 13.064 1.00 19.63 733 TRP B N 1
ATOM 6492 C CA . TRP B 1 130 ? -22.297 -36.790 11.975 1.00 21.38 733 TRP B CA 1
ATOM 6493 C C . TRP B 1 130 ? -23.336 -37.658 11.285 1.00 22.03 733 TRP B C 1
ATOM 6494 O O . TRP B 1 130 ? -23.432 -37.648 10.051 1.00 22.74 733 TRP B O 1
ATOM 6515 N N . ASP B 1 131 ? -24.095 -38.424 12.070 1.00 26.13 734 ASP B N 1
ATOM 6516 C CA . ASP B 1 131 ? -25.069 -39.380 11.539 1.00 29.64 734 ASP B CA 1
ATOM 6517 C C . ASP B 1 131 ? -25.938 -38.713 10.516 1.00 29.44 734 ASP B C 1
ATOM 6518 O O . ASP B 1 131 ? -26.217 -39.272 9.452 1.00 31.11 734 ASP B O 1
ATOM 6527 N N . GLN B 1 132 ? -26.374 -37.503 10.849 1.00 24.02 735 GLN B N 1
ATOM 6528 C CA . GLN B 1 132 ? -27.403 -36.830 10.095 1.00 21.29 735 GLN B CA 1
ATOM 6529 C C . GLN B 1 132 ? -26.826 -35.685 9.240 1.00 19.19 735 GLN B C 1
ATOM 6530 O O . GLN B 1 132 ? -27.559 -34.987 8.559 1.00 24.09 735 GLN B O 1
ATOM 6544 N N . LYS B 1 133 ? -25.499 -35.563 9.243 1.00 19.75 736 LYS B N 1
ATOM 6545 C CA . LYS B 1 133 ? -24.784 -34.518 8.507 1.00 19.81 736 LYS B CA 1
ATOM 6546 C C . LYS B 1 133 ? -25.442 -33.154 8.704 1.00 21.92 736 LYS B C 1
ATOM 6547 O O . LYS B 1 133 ? -25.689 -32.413 7.761 1.00 22.78 736 LYS B O 1
ATOM 6566 N N . LEU B 1 134 ? -25.698 -32.851 9.975 1.00 22.20 737 LEU B N 1
ATOM 6567 C CA . LEU B 1 134 ? -26.290 -31.570 10.377 1.00 21.29 737 LEU B CA 1
ATOM 6568 C C . LEU B 1 134 ? -25.287 -30.446 10.118 1.00 18.10 737 LEU B C 1
ATOM 6569 O O . LEU B 1 134 ? -24.165 -30.498 10.603 1.00 21.22 737 LEU B O 1
ATOM 6585 N N . SER B 1 135 ? -25.719 -29.423 9.380 1.00 17.87 738 SER B N 1
ATOM 6586 C CA A SER B 1 135 ? -24.816 -28.335 9.020 0.51 18.52 738 SER B CA 1
ATOM 6587 C CA B SER B 1 135 ? -24.854 -28.321 8.986 0.49 18.56 738 SER B CA 1
ATOM 6588 C C . SER B 1 135 ? -24.972 -27.075 9.866 1.00 16.26 738 SER B C 1
ATOM 6589 O O . SER B 1 135 ? -24.186 -26.147 9.728 1.00 16.70 738 SER B O 1
ATOM 6604 N N . LEU B 1 136 ? -25.964 -27.050 10.762 1.00 16.56 739 LEU B N 1
ATOM 6605 C CA . LEU B 1 136 ? -26.162 -25.887 11.637 1.00 15.52 739 LEU B CA 1
ATOM 6606 C C . LEU B 1 136 ? -26.500 -26.285 13.067 1.00 13.72 739 LEU B C 1
ATOM 6607 O O . LEU B 1 136 ? -27.445 -27.039 13.284 1.00 15.01 739 LEU B O 1
ATOM 6623 N N . ILE B 1 137 ? -25.708 -25.784 13.999 1.00 13.66 740 ILE B N 1
ATOM 6624 C CA . ILE B 1 137 ? -25.969 -25.915 15.422 1.00 12.84 740 ILE B CA 1
ATOM 6625 C C . ILE B 1 137 ? -26.243 -24.525 15.960 1.00 12.80 740 ILE B C 1
ATOM 6626 O O . ILE B 1 137 ? -25.437 -23.612 15.727 1.00 13.31 740 ILE B O 1
ATOM 6642 N N . VAL B 1 138 ? -27.345 -24.375 16.696 1.00 12.99 741 VAL B N 1
ATOM 6643 C CA . VAL B 1 138 ? -27.699 -23.120 17.347 1.00 12.11 741 VAL B CA 1
ATOM 6644 C C . VAL B 1 138 ? -27.682 -23.368 18.854 1.00 12.35 741 VAL B C 1
ATOM 6645 O O . VAL B 1 138 ? -28.508 -24.153 19.365 1.00 12.99 741 VAL B O 1
ATOM 6658 N N . MET B 1 139 ? -26.729 -22.749 19.537 1.00 11.69 742 MET B N 1
ATOM 6659 C CA . MET B 1 139 ? -26.539 -22.855 20.973 1.00 11.01 742 MET B CA 1
ATOM 6660 C C . MET B 1 139 ? -27.003 -21.574 21.623 1.00 12.74 742 MET B C 1
ATOM 6661 O O . MET B 1 139 ? -26.511 -20.506 21.272 1.00 15.03 742 MET B O 1
ATOM 6675 N N . LEU B 1 140 ? -27.920 -21.667 22.575 1.00 12.01 743 LEU B N 1
ATOM 6676 C CA . LEU B 1 140 ? -28.584 -20.495 23.138 1.00 11.38 743 LEU B CA 1
ATOM 6677 C C . LEU B 1 140 ? -28.181 -20.184 24.583 1.00 13.70 743 LEU B C 1
ATOM 6678 O O . LEU B 1 140 ? -28.866 -19.419 25.264 1.00 19.31 743 LEU B O 1
ATOM 6694 N N . THR B 1 141 ? -27.019 -20.652 25.011 1.00 13.03 744 THR B N 1
ATOM 6695 C CA . THR B 1 141 ? -26.518 -20.473 26.357 1.00 13.76 744 THR B CA 1
ATOM 6696 C C . THR B 1 141 ? -25.039 -20.126 26.325 1.00 12.90 744 THR B C 1
ATOM 6697 O O . THR B 1 141 ? -24.316 -20.504 25.413 1.00 13.43 744 THR B O 1
ATOM 6708 N N . THR B 1 142 ? -24.591 -19.443 27.373 1.00 13.13 745 THR B N 1
ATOM 6709 C CA . THR B 1 142 ? -23.180 -19.390 27.699 1.00 13.68 745 THR B CA 1
ATOM 6710 C C . THR B 1 142 ? -22.770 -20.705 28.367 1.00 14.56 745 THR B C 1
ATOM 6711 O O . THR B 1 142 ? -23.618 -21.494 28.804 1.00 14.58 745 THR B O 1
ATOM 6722 N N . LEU B 1 143 ? -21.469 -20.963 28.427 1.00 14.65 746 LEU B N 1
ATOM 6723 C CA . LEU B 1 143 ? -20.974 -22.181 29.065 1.00 15.00 746 LEU B CA 1
ATOM 6724 C C . LEU B 1 143 ? -21.263 -22.200 30.559 1.00 15.45 746 LEU B C 1
ATOM 6725 O O . LEU B 1 143 ? -21.531 -23.267 31.125 1.00 16.45 746 LEU B O 1
ATOM 6741 N N . THR B 1 144 ? -21.223 -21.034 31.186 1.00 14.93 747 THR B N 1
ATOM 6742 C CA . THR B 1 144 ? -21.493 -20.901 32.609 1.00 16.08 747 THR B CA 1
ATOM 6743 C C . THR B 1 144 ? -22.394 -19.711 32.859 1.00 16.20 747 THR B C 1
ATOM 6744 O O . THR B 1 144 ? -22.413 -18.768 32.065 1.00 17.19 747 THR B O 1
ATOM 6755 N N . GLU B 1 145 ? -23.122 -19.771 33.966 1.00 18.23 748 GLU B N 1
ATOM 6756 C CA A GLU B 1 145 ? -23.915 -18.668 34.495 0.53 21.11 748 GLU B CA 1
ATOM 6757 C CA B GLU B 1 145 ? -23.889 -18.639 34.474 0.47 21.10 748 GLU B CA 1
ATOM 6758 C C . GLU B 1 145 ? -23.737 -18.634 35.995 1.00 26.93 748 GLU B C 1
ATOM 6759 O O . GLU B 1 145 ? -24.029 -19.626 36.660 1.00 26.53 748 GLU B O 1
ATOM 6782 N N . ARG B 1 146 ? -23.267 -17.512 36.529 1.00 27.73 749 ARG B N 1
ATOM 6783 C CA . ARG B 1 146 ? -22.990 -17.386 37.968 1.00 29.60 749 ARG B CA 1
ATOM 6784 C C . ARG B 1 146 ? -22.060 -18.484 38.479 1.00 29.64 749 ARG B C 1
ATOM 6785 O O . ARG B 1 146 ? -22.224 -19.011 39.584 1.00 26.66 749 ARG B O 1
ATOM 6806 N N . GLY B 1 147 ? -21.049 -18.793 37.680 0.60 21.69 750 GLY B N 1
ATOM 6807 C CA . GLY B 1 147 ? -20.019 -19.741 38.055 0.60 23.66 750 GLY B CA 1
ATOM 6808 C C . GLY B 1 147 ? -20.419 -21.192 37.876 0.60 25.38 750 GLY B C 1
ATOM 6809 O O . GLY B 1 147 ? -19.577 -22.089 37.959 0.60 27.47 750 GLY B O 1
ATOM 6813 N N . ARG B 1 148 ? -21.700 -21.433 37.613 1.00 23.91 751 ARG B N 1
ATOM 6814 C CA . ARG B 1 148 ? -22.189 -22.796 37.478 1.00 22.96 751 ARG B CA 1
ATOM 6815 C C . ARG B 1 148 ? -22.196 -23.184 36.009 1.00 19.10 751 ARG B C 1
ATOM 6816 O O . ARG B 1 148 ? -22.648 -22.420 35.138 1.00 19.04 751 ARG B O 1
ATOM 6837 N N . THR B 1 149 ? -21.684 -24.363 35.736 1.00 18.75 752 THR B N 1
ATOM 6838 C CA . THR B 1 149 ? -21.645 -24.891 34.393 1.00 18.73 752 THR B CA 1
ATOM 6839 C C . THR B 1 149 ? -23.049 -25.211 33.850 1.00 17.69 752 THR B C 1
ATOM 6840 O O . THR B 1 149 ? -23.868 -25.866 34.502 1.00 20.03 752 THR B O 1
ATOM 6851 N N . LYS B 1 150 ? -23.311 -24.734 32.637 1.00 15.03 753 LYS B N 1
ATOM 6852 C CA . LYS B 1 150 ? -24.578 -24.941 31.942 1.00 14.93 753 LYS B CA 1
ATOM 6853 C C . LYS B 1 150 ? -24.401 -25.848 30.737 1.00 13.83 753 LYS B C 1
ATOM 6854 O O . LYS B 1 150 ? -25.364 -26.457 30.254 1.00 14.36 753 LYS B O 1
ATOM 6873 N N . CYS B 1 151 ? -23.183 -25.922 30.213 1.00 15.04 754 CYS B N 1
ATOM 6874 C CA . CYS B 1 151 ? -22.898 -26.719 29.036 1.00 14.81 754 CYS B CA 1
ATOM 6875 C C . CYS B 1 151 ? -21.412 -26.997 29.018 1.00 15.20 754 CYS B C 1
ATOM 6876 O O . CYS B 1 151 ? -20.640 -26.103 29.323 1.00 17.21 754 CYS B O 1
ATOM 6884 N N . HIS B 1 152 ? -21.014 -28.202 28.651 1.00 15.41 755 HIS B N 1
ATOM 6885 C CA . HIS B 1 152 ? -19.602 -28.501 28.500 1.00 16.62 755 HIS B CA 1
ATOM 6886 C C . HIS B 1 152 ? -19.134 -27.901 27.180 1.00 17.06 755 HIS B C 1
ATOM 6887 O O . HIS B 1 152 ? -19.887 -27.855 26.207 1.00 17.76 755 HIS B O 1
ATOM 6902 N N . GLN B 1 153 ? -17.895 -27.417 27.111 1.00 17.04 756 GLN B N 1
ATOM 6903 C CA . GLN B 1 153 ? -17.382 -26.922 25.838 1.00 18.14 756 GLN B CA 1
ATOM 6904 C C . GLN B 1 153 ? -16.971 -28.094 24.946 1.00 19.48 756 GLN B C 1
ATOM 6905 O O . GLN B 1 153 ? -15.896 -28.698 25.131 1.00 20.53 756 GLN B O 1
ATOM 6919 N N . TYR B 1 154 ? -17.828 -28.413 23.983 1.00 16.92 757 TYR B N 1
ATOM 6920 C CA . TYR B 1 154 ? -17.686 -29.595 23.150 1.00 18.26 757 TYR B CA 1
ATOM 6921 C C . TYR B 1 154 ? -16.960 -29.314 21.834 1.00 16.42 757 TYR B C 1
ATOM 6922 O O . TYR B 1 154 ? -16.867 -30.179 20.966 1.00 19.34 757 TYR B O 1
ATOM 6940 N N . TRP B 1 155 ? -16.446 -28.092 21.708 1.00 17.85 758 TRP B N 1
ATOM 6941 C CA . TRP B 1 155 ? -15.616 -27.701 20.580 1.00 19.80 758 TRP B CA 1
ATOM 6942 C C . TRP B 1 155 ? -14.307 -27.105 21.108 1.00 19.63 758 TRP B C 1
ATOM 6943 O O . TRP B 1 155 ? -14.252 -26.597 22.215 1.00 20.22 758 TRP B O 1
ATOM 6964 N N . PRO B 1 156 ? -13.251 -27.141 20.285 1.00 23.64 759 PRO B N 1
ATOM 6965 C CA . PRO B 1 156 ? -11.958 -26.616 20.713 1.00 25.07 759 PRO B CA 1
ATOM 6966 C C . PRO B 1 156 ? -11.819 -25.136 20.430 1.00 22.97 759 PRO B C 1
ATOM 6967 O O . PRO B 1 156 ? -12.375 -24.643 19.443 1.00 24.81 759 PRO B O 1
ATOM 6978 N N . ASP B 1 157 ? -11.078 -24.435 21.282 1.00 25.24 760 ASP B N 1
ATOM 6979 C CA . ASP B 1 157 ? -10.628 -23.090 20.942 1.00 29.29 760 ASP B CA 1
ATOM 6980 C C . ASP B 1 157 ? -9.677 -23.205 19.752 1.00 33.02 760 ASP B C 1
ATOM 6981 O O . ASP B 1 157 ? -8.818 -24.078 19.751 1.00 34.80 760 ASP B O 1
ATOM 6990 N N . PRO B 1 158 ? -9.817 -22.334 18.737 1.00 28.80 761 PRO B N 1
ATOM 6991 C CA . PRO B 1 158 ? -8.797 -22.408 17.681 1.00 33.22 761 PRO B CA 1
ATOM 6992 C C . PRO B 1 158 ? -7.411 -22.088 18.264 1.00 27.62 761 PRO B C 1
ATOM 6993 O O . PRO B 1 158 ? -7.329 -21.284 19.187 1.00 33.27 761 PRO B O 1
ATOM 7004 N N . PRO B 1 159 ? -6.342 -22.722 17.759 1.00 36.80 762 PRO B N 1
ATOM 7005 C CA . PRO B 1 159 ? -6.275 -23.743 16.716 1.00 35.89 762 PRO B CA 1
ATOM 7006 C C . PRO B 1 159 ? -6.218 -25.132 17.335 1.00 41.55 762 PRO B C 1
ATOM 7007 O O . PRO B 1 159 ? -5.741 -26.075 16.697 1.00 44.18 762 PRO B O 1
ATOM 7018 N N . ASP B 1 160 ? -6.686 -25.256 18.574 1.00 33.21 763 ASP B N 1
ATOM 7019 C CA . ASP B 1 160 ? -6.610 -26.527 19.279 1.00 32.64 763 ASP B CA 1
ATOM 7020 C C . ASP B 1 160 ? -7.439 -27.565 18.550 1.00 33.69 763 ASP B C 1
ATOM 7021 O O . ASP B 1 160 ? -8.352 -27.241 17.793 1.00 33.39 763 ASP B O 1
ATOM 7030 N N . VAL B 1 161 ? -7.113 -28.821 18.794 1.00 42.19 764 VAL B N 1
ATOM 7031 C CA . VAL B 1 161 ? -7.835 -29.927 18.193 1.00 42.96 764 VAL B CA 1
ATOM 7032 C C . VAL B 1 161 ? -8.522 -30.680 19.312 1.00 40.43 764 VAL B C 1
ATOM 7033 O O . VAL B 1 161 ? -8.068 -30.666 20.457 1.00 42.91 764 VAL B O 1
ATOM 7046 N N . MET B 1 162 ? -9.636 -31.313 18.977 1.00 34.38 765 MET B N 1
ATOM 7047 C CA . MET B 1 162 ? -10.448 -32.016 19.949 1.00 35.92 765 MET B CA 1
ATOM 7048 C C . MET B 1 162 ? -10.847 -33.342 19.332 1.00 28.26 765 MET B C 1
ATOM 7049 O O . MET B 1 162 ? -11.126 -33.409 18.139 1.00 33.71 765 MET B O 1
ATOM 7063 N N . ASN B 1 163 ? -10.833 -34.397 20.137 1.00 30.95 766 ASN B N 1
ATOM 7064 C CA . ASN B 1 163 ? -11.332 -35.695 19.705 1.00 31.20 766 ASN B CA 1
ATOM 7065 C C . ASN B 1 163 ? -12.471 -36.173 20.598 1.00 29.32 766 ASN B C 1
ATOM 7066 O O . ASN B 1 163 ? -12.340 -36.215 21.815 1.00 31.86 766 ASN B O 1
ATOM 7077 N N . HIS B 1 164 ? -13.598 -36.497 19.969 1.00 29.47 767 HIS B N 1
ATOM 7078 C CA . HIS B 1 164 ? -14.770 -36.999 20.666 1.00 26.87 767 HIS B CA 1
ATOM 7079 C C . HIS B 1 164 ? -15.333 -38.183 19.907 1.00 28.76 767 HIS B C 1
ATOM 7080 O O . HIS B 1 164 ? -15.751 -38.035 18.766 1.00 30.70 767 HIS B O 1
ATOM 7095 N N . GLY B 1 165 ? -15.333 -39.350 20.543 1.00 34.67 768 GLY B N 1
ATOM 7096 C CA . GLY B 1 165 ? -15.997 -40.531 20.011 1.00 40.26 768 GLY B CA 1
ATOM 7097 C C . GLY B 1 165 ? -15.697 -40.875 18.560 1.00 37.84 768 GLY B C 1
ATOM 7098 O O . GLY B 1 165 ? -16.603 -41.222 17.798 1.00 41.70 768 GLY B O 1
ATOM 7102 N N . GLY B 1 166 ? -14.432 -40.776 18.169 1.00 37.58 769 GLY B N 1
ATOM 7103 C CA . GLY B 1 166 ? -14.036 -41.150 16.824 1.00 39.70 769 GLY B CA 1
ATOM 7104 C C . GLY B 1 166 ? -14.109 -40.007 15.832 1.00 38.58 769 GLY B C 1
ATOM 7105 O O . GLY B 1 166 ? -13.896 -40.207 14.630 1.00 36.46 769 GLY B O 1
ATOM 7109 N N . PHE B 1 167 ? -14.408 -38.808 16.330 1.00 31.54 770 PHE B N 1
ATOM 7110 C CA . PHE B 1 167 ? -14.418 -37.616 15.493 1.00 29.49 770 PHE B CA 1
ATOM 7111 C C . PHE B 1 167 ? -13.364 -36.614 15.927 1.00 30.06 770 PHE B C 1
ATOM 7112 O O . PHE B 1 167 ? -13.174 -36.356 17.108 1.00 34.99 770 PHE B O 1
ATOM 7129 N N . HIS B 1 168 ? -12.697 -36.058 14.931 1.00 28.30 771 HIS B N 1
ATOM 7130 C CA . HIS B 1 168 ? -11.713 -35.009 15.094 1.00 28.92 771 HIS B CA 1
ATOM 7131 C C . HIS B 1 168 ? -12.458 -33.694 14.847 1.00 23.78 771 HIS B C 1
ATOM 7132 O O . HIS B 1 168 ? -13.061 -33.531 13.792 1.00 26.62 771 HIS B O 1
ATOM 7147 N N . ILE B 1 169 ? -12.434 -32.784 15.820 1.00 27.52 772 ILE B N 1
ATOM 7148 C CA . ILE B 1 169 ? -13.134 -31.503 15.698 1.00 25.54 772 ILE B CA 1
ATOM 7149 C C . ILE B 1 169 ? -12.115 -30.386 15.678 1.00 22.86 772 ILE B C 1
ATOM 7150 O O . ILE B 1 169 ? -11.258 -30.311 16.551 1.00 24.26 772 ILE B O 1
ATOM 7166 N N . GLN B 1 170 ? -12.215 -29.506 14.699 1.00 23.33 773 GLN B N 1
ATOM 7167 C CA . GLN B 1 170 ? -11.422 -28.289 14.719 1.00 24.19 773 GLN B CA 1
ATOM 7168 C C . GLN B 1 170 ? -12.294 -27.086 14.394 1.00 23.12 773 GLN B C 1
ATOM 7169 O O . GLN B 1 170 ? -13.227 -27.168 13.601 1.00 26.15 773 GLN B O 1
ATOM 7183 N N . CYS B 1 171 ? -11.972 -25.976 15.036 1.00 23.92 774 CYS B N 1
ATOM 7184 C CA . CYS B 1 171 ? -12.685 -24.728 14.820 1.00 26.30 774 CYS B CA 1
ATOM 7185 C C . CYS B 1 171 ? -11.912 -23.910 13.793 1.00 24.39 774 CYS B C 1
ATOM 7186 O O . CYS B 1 171 ? -10.828 -23.398 14.095 1.00 30.52 774 CYS B O 1
ATOM 7194 N N . GLN B 1 172 ? -12.462 -23.798 12.586 1.00 22.99 775 GLN B N 1
ATOM 7195 C CA . GLN B 1 172 ? -11.777 -23.140 11.469 1.00 26.80 775 GLN B CA 1
ATOM 7196 C C . GLN B 1 172 ? -11.831 -21.612 11.538 1.00 33.25 775 GLN B C 1
ATOM 7197 O O . GLN B 1 172 ? -10.950 -20.924 11.015 1.00 30.10 775 GLN B O 1
ATOM 7211 N N . SER B 1 173 ? -12.864 -21.080 12.179 1.00 25.60 776 SER B N 1
ATOM 7212 C CA . SER B 1 173 ? -13.006 -19.635 12.305 1.00 26.52 776 SER B CA 1
ATOM 7213 C C . SER B 1 173 ? -13.889 -19.339 13.500 1.00 25.42 776 SER B C 1
ATOM 7214 O O . SER B 1 173 ? -14.714 -20.161 13.871 1.00 22.53 776 SER B O 1
ATOM 7222 N N . GLU B 1 174 ? -13.700 -18.169 14.092 1.00 22.59 777 GLU B N 1
ATOM 7223 C CA . GLU B 1 174 ? -14.438 -17.741 15.271 1.00 22.67 777 GLU B CA 1
ATOM 7224 C C . GLU B 1 174 ? -14.556 -16.224 15.183 1.00 26.03 777 GLU B C 1
ATOM 7225 O O . GLU B 1 174 ? -13.547 -15.515 15.205 1.00 27.22 777 GLU B O 1
ATOM 7237 N N . ASP B 1 175 ? -15.786 -15.739 15.052 1.00 20.35 778 ASP B N 1
ATOM 7238 C CA A ASP B 1 175 ? -16.084 -14.322 14.863 0.55 20.61 778 ASP B CA 1
ATOM 7239 C CA B ASP B 1 175 ? -16.041 -14.312 14.920 0.45 20.65 778 ASP B CA 1
ATOM 7240 C C . ASP B 1 175 ? -17.230 -13.902 15.778 1.00 18.62 778 ASP B C 1
ATOM 7241 O O . ASP B 1 175 ? -18.267 -14.573 15.824 1.00 19.83 778 ASP B O 1
ATOM 7258 N N . CYS B 1 176 ? -17.083 -12.785 16.461 1.00 16.30 779 CYS B N 1
ATOM 7259 C CA . CYS B 1 176 ? -18.076 -12.350 17.425 1.00 16.58 779 CYS B CA 1
ATOM 7260 C C . CYS B 1 176 ? -18.869 -11.163 16.944 1.00 17.24 779 CYS B C 1
ATOM 7261 O O . CYS B 1 176 ? -18.382 -10.326 16.175 1.00 16.15 779 CYS B O 1
ATOM 7269 N N . THR B 1 177 ? -20.107 -11.104 17.408 1.00 14.78 780 THR B N 1
ATOM 7270 C CA . THR B 1 177 ? -20.970 -9.958 17.275 1.00 15.30 780 THR B CA 1
ATOM 7271 C C . THR B 1 177 ? -21.499 -9.626 18.649 1.00 14.69 780 THR B C 1
ATOM 7272 O O . THR B 1 177 ? -21.227 -10.342 19.621 1.00 14.75 780 THR B O 1
ATOM 7283 N N . ILE B 1 178 ? -22.273 -8.561 18.776 1.00 13.59 781 ILE B N 1
ATOM 7284 C CA . ILE B 1 178 ? -22.736 -8.136 20.083 1.00 14.62 781 ILE B CA 1
ATOM 7285 C C . ILE B 1 178 ? -23.462 -9.266 20.832 1.00 14.23 781 ILE B C 1
ATOM 7286 O O . ILE B 1 178 ? -23.250 -9.440 22.026 1.00 15.23 781 ILE B O 1
ATOM 7302 N N . ALA B 1 179 ? -24.294 -10.040 20.140 1.00 13.51 782 ALA B N 1
ATOM 7303 C CA . ALA B 1 179 ? -25.165 -11.014 20.809 1.00 13.29 782 ALA B CA 1
ATOM 7304 C C . ALA B 1 179 ? -24.760 -12.465 20.573 1.00 12.95 782 ALA B C 1
ATOM 7305 O O . ALA B 1 179 ? -25.293 -13.349 21.271 1.00 13.73 782 ALA B O 1
ATOM 7312 N N . TYR B 1 180 ? -23.873 -12.747 19.626 1.00 13.11 783 TYR B N 1
ATOM 7313 C CA . TYR B 1 180 ? -23.584 -14.148 19.320 1.00 14.71 783 TYR B CA 1
ATOM 7314 C C . TYR B 1 180 ? -22.210 -14.340 18.697 1.00 14.88 783 TYR B C 1
ATOM 7315 O O . TYR B 1 180 ? -21.641 -13.404 18.108 1.00 15.59 783 TYR B O 1
ATOM 7333 N N . VAL B 1 181 ? -21.682 -15.546 18.840 1.00 14.66 784 VAL B N 1
ATOM 7334 C CA . VAL B 1 181 ? -20.411 -15.958 18.270 1.00 15.33 784 VAL B CA 1
ATOM 7335 C C . VAL B 1 181 ? -20.707 -16.919 17.129 1.00 15.75 784 VAL B C 1
ATOM 7336 O O . VAL B 1 181 ? -21.576 -17.810 17.243 1.00 15.59 784 VAL B O 1
ATOM 7349 N N . SER B 1 182 ? -20.018 -16.740 16.009 1.00 17.03 785 SER B N 1
ATOM 7350 C CA A SER B 1 182 ? -20.174 -17.608 14.854 0.61 16.79 785 SER B CA 1
ATOM 7351 C CA B SER B 1 182 ? -20.165 -17.605 14.838 0.39 16.79 785 SER B CA 1
ATOM 7352 C C . SER B 1 182 ? -18.883 -18.379 14.648 1.00 18.21 785 SER B C 1
ATOM 7353 O O . SER B 1 182 ? -17.816 -17.778 14.553 1.00 18.65 785 SER B O 1
ATOM 7368 N N . ARG B 1 183 ? -18.978 -19.698 14.575 1.00 16.27 786 ARG B N 1
ATOM 7369 C CA . ARG B 1 183 ? -17.824 -20.562 14.425 1.00 18.23 786 ARG B CA 1
ATOM 7370 C C . ARG B 1 183 ? -18.074 -21.543 13.303 1.00 19.68 786 ARG B C 1
ATOM 7371 O O . ARG B 1 183 ? -19.175 -22.039 13.119 1.00 21.78 786 ARG B O 1
ATOM 7392 N N . GLU B 1 184 ? -17.049 -21.784 12.496 1.00 19.53 787 GLU B N 1
ATOM 7393 C CA . GLU B 1 184 ? -17.114 -22.828 11.480 1.00 17.87 787 GLU B CA 1
ATOM 7394 C C . GLU B 1 184 ? -16.294 -24.000 11.990 1.00 18.55 787 GLU B C 1
ATOM 7395 O O . GLU B 1 184 ? -15.131 -23.827 12.377 1.00 21.47 787 GLU B O 1
ATOM 7407 N N . MET B 1 185 ? -16.916 -25.171 12.048 1.00 18.34 788 MET B N 1
ATOM 7408 C CA A MET B 1 185 ? -16.265 -26.359 12.584 0.49 20.70 788 MET B CA 1
ATOM 7409 C CA B MET B 1 185 ? -16.279 -26.373 12.573 0.51 20.70 788 MET B CA 1
ATOM 7410 C C . MET B 1 185 ? -16.066 -27.361 11.460 1.00 21.05 788 MET B C 1
ATOM 7411 O O . MET B 1 185 ? -16.933 -27.530 10.614 1.00 21.55 788 MET B O 1
ATOM 7438 N N . LEU B 1 186 ? -14.912 -28.018 11.475 1.00 24.31 789 LEU B N 1
ATOM 7439 C CA . LEU B 1 186 ? -14.640 -29.120 10.559 1.00 25.41 789 LEU B CA 1
ATOM 7440 C C . LEU B 1 186 ? -14.601 -30.381 11.401 1.00 21.18 789 LEU B C 1
ATOM 7441 O O . LEU B 1 186 ? -13.837 -30.482 12.363 1.00 26.70 789 LEU B O 1
ATOM 7457 N N . VAL B 1 187 ? -15.473 -31.311 11.058 1.00 22.64 790 VAL B N 1
ATOM 7458 C CA . VAL B 1 187 ? -15.564 -32.597 11.727 1.00 26.97 790 VAL B CA 1
ATOM 7459 C C . VAL B 1 187 ? -14.991 -33.672 10.803 1.00 25.80 790 VAL B C 1
ATOM 7460 O O . VAL B 1 187 ? -15.445 -33.825 9.670 1.00 25.04 790 VAL B O 1
ATOM 7473 N N . THR B 1 188 ? -13.997 -34.407 11.292 1.00 28.68 791 THR B N 1
ATOM 7474 C CA . THR B 1 188 ? -13.381 -35.464 10.501 1.00 30.81 791 THR B CA 1
ATOM 7475 C C . THR B 1 188 ? -13.614 -36.811 11.182 1.00 26.71 791 THR B C 1
ATOM 7476 O O . THR B 1 188 ? -13.322 -36.991 12.368 1.00 29.34 791 THR B O 1
ATOM 7487 N N . ASN B 1 189 ? -14.177 -37.749 10.431 1.00 33.50 792 ASN B N 1
ATOM 7488 C CA . ASN B 1 189 ? -14.261 -39.128 10.888 1.00 31.83 792 ASN B CA 1
ATOM 7489 C C . ASN B 1 189 ? -12.850 -39.698 10.829 1.00 34.76 792 ASN B C 1
ATOM 7490 O O . ASN B 1 189 ? -12.279 -39.847 9.751 1.00 37.00 792 ASN B O 1
ATOM 7501 N N . THR B 1 190 ? -12.290 -39.997 11.997 1.00 40.95 793 THR B N 1
ATOM 7502 C CA . THR B 1 190 ? -10.882 -40.359 12.098 1.00 36.95 793 THR B CA 1
ATOM 7503 C C . THR B 1 190 ? -10.603 -41.676 11.377 1.00 43.79 793 THR B C 1
ATOM 7504 O O . THR B 1 190 ? -9.572 -41.829 10.722 1.00 46.37 793 THR B O 1
ATOM 7515 N N . GLN B 1 191 ? -11.542 -42.610 11.477 1.00 41.41 794 GLN B N 1
ATOM 7516 C CA . GLN B 1 191 ? -11.362 -43.949 10.925 1.00 46.38 794 GLN B CA 1
ATOM 7517 C C . GLN B 1 191 ? -11.329 -43.961 9.397 1.00 48.94 794 GLN B C 1
ATOM 7518 O O . GLN B 1 191 ? -10.758 -44.875 8.802 1.00 54.81 794 GLN B O 1
ATOM 7532 N N . THR B 1 192 ? -11.917 -42.949 8.762 1.00 40.32 795 THR B N 1
ATOM 7533 C CA . THR B 1 192 ? -12.074 -42.961 7.307 1.00 37.93 795 THR B CA 1
ATOM 7534 C C . THR B 1 192 ? -11.556 -41.706 6.611 1.00 43.43 795 THR B C 1
ATOM 7535 O O . THR B 1 192 ? -11.271 -41.732 5.410 1.00 35.63 795 THR B O 1
ATOM 7546 N N . GLY B 1 193 ? -11.455 -40.606 7.353 1.00 38.90 796 GLY B N 1
ATOM 7547 C CA . GLY B 1 193 ? -10.934 -39.363 6.805 1.00 36.65 796 GLY B CA 1
ATOM 7548 C C . GLY B 1 193 ? -11.966 -38.443 6.163 1.00 32.26 796 GLY B C 1
ATOM 7549 O O . GLY B 1 193 ? -11.630 -37.375 5.667 1.00 35.07 796 GLY B O 1
ATOM 7553 N N . GLU B 1 194 ? -13.228 -38.855 6.171 1.00 30.16 797 GLU B N 1
ATOM 7554 C CA . GLU B 1 194 ? -14.289 -38.049 5.579 1.00 31.22 797 GLU B CA 1
ATOM 7555 C C . GLU B 1 194 ? -14.507 -36.810 6.437 1.00 24.55 797 GLU B C 1
ATOM 7556 O O . GLU B 1 194 ? -14.412 -36.875 7.665 1.00 30.74 797 GLU B O 1
ATOM 7568 N N . GLU B 1 195 ? -14.794 -35.701 5.767 1.00 28.12 798 GLU B N 1
ATOM 7569 C CA . GLU B 1 195 ? -14.937 -34.408 6.414 1.00 28.70 798 GLU B CA 1
ATOM 7570 C C . GLU B 1 195 ? -16.361 -33.877 6.289 1.00 28.24 798 GLU B C 1
ATOM 7571 O O . GLU B 1 195 ? -17.061 -34.132 5.306 1.00 25.60 798 GLU B O 1
ATOM 7583 N N . HIS B 1 196 ? -16.778 -33.132 7.308 1.00 23.72 799 HIS B N 1
ATOM 7584 C CA . HIS B 1 196 ? -18.109 -32.527 7.334 1.00 26.16 799 HIS B CA 1
ATOM 7585 C C . HIS B 1 196 ? -17.994 -31.171 8.012 1.00 19.88 799 HIS B C 1
ATOM 7586 O O . HIS B 1 196 ? -17.403 -31.063 9.072 1.00 20.32 799 HIS B O 1
ATOM 7601 N N . THR B 1 197 ? -18.541 -30.140 7.377 1.00 19.10 800 THR B N 1
ATOM 7602 C CA . THR B 1 197 ? -18.497 -28.774 7.908 1.00 19.25 800 THR B CA 1
ATOM 7603 C C . THR B 1 197 ? -19.802 -28.430 8.623 1.00 18.08 800 THR B C 1
ATOM 7604 O O . THR B 1 197 ? -20.887 -28.757 8.151 1.00 18.51 800 THR B O 1
ATOM 7615 N N . VAL B 1 198 ? -19.673 -27.782 9.774 1.00 17.54 801 VAL B N 1
ATOM 7616 C CA . VAL B 1 198 ? -20.838 -27.363 10.559 1.00 18.81 801 VAL B CA 1
ATOM 7617 C C . VAL B 1 198 ? -20.689 -25.905 10.926 1.00 17.07 801 VAL B C 1
ATOM 7618 O O . VAL B 1 198 ? -19.632 -25.497 11.389 1.00 20.32 801 VAL B O 1
ATOM 7631 N N . THR B 1 199 ? -21.745 -25.117 10.714 1.00 14.69 802 THR B N 1
ATOM 7632 C CA . THR B 1 199 ? -21.808 -23.764 11.247 1.00 16.55 802 THR B CA 1
ATOM 7633 C C . THR B 1 199 ? -22.398 -23.816 12.657 1.00 14.57 802 THR B C 1
ATOM 7634 O O . THR B 1 199 ? -23.425 -24.448 12.852 1.00 15.19 802 THR B O 1
ATOM 7645 N N . HIS B 1 200 ? -21.714 -23.196 13.601 1.00 13.82 803 HIS B N 1
ATOM 7646 C CA . HIS B 1 200 ? -22.096 -23.192 15.001 1.00 13.94 803 HIS B CA 1
ATOM 7647 C C . HIS B 1 200 ? -22.331 -21.748 15.426 1.00 13.79 803 HIS B C 1
ATOM 7648 O O . HIS B 1 200 ? -21.437 -20.911 15.321 1.00 15.09 803 HIS B O 1
ATOM 7663 N N . LEU B 1 201 ? -23.537 -21.443 15.908 1.00 13.18 804 LEU B N 1
ATOM 7664 C CA . LEU B 1 201 ? -23.896 -20.094 16.350 1.00 13.35 804 LEU B CA 1
ATOM 7665 C C . LEU B 1 201 ? -24.203 -20.150 17.831 1.00 12.76 804 LEU B C 1
ATOM 7666 O O . LEU B 1 201 ? -25.074 -20.939 18.240 1.00 15.00 804 LEU B O 1
ATOM 7682 N N . GLN B 1 202 ? -23.518 -19.347 18.636 1.00 12.54 805 GLN B N 1
ATOM 7683 C CA . GLN B 1 202 ? -23.705 -19.345 20.068 1.00 12.40 805 GLN B CA 1
ATOM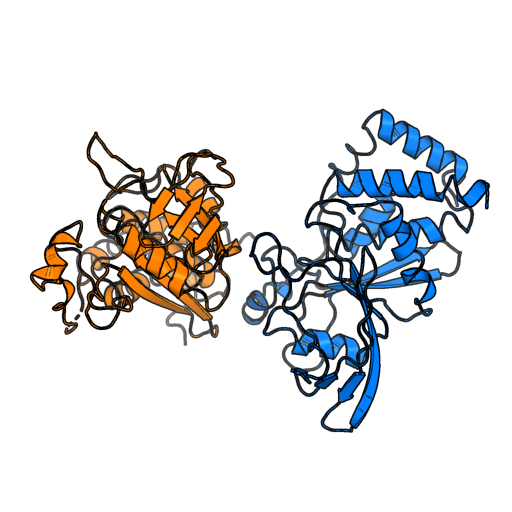 7684 C C . GLN B 1 202 ? -24.252 -18.004 20.495 1.00 13.70 805 GLN B C 1
ATOM 7685 O O . GLN B 1 202 ? -23.521 -16.994 20.457 1.00 14.13 805 GLN B O 1
ATOM 7699 N N . TYR B 1 203 ? -25.519 -17.969 20.892 1.00 12.66 806 TYR B N 1
ATOM 7700 C CA . TYR B 1 203 ? -26.161 -16.736 21.309 1.00 12.23 806 TYR B CA 1
ATOM 7701 C C . TYR B 1 203 ? -25.892 -16.560 22.793 1.00 12.99 806 TYR B C 1
ATOM 7702 O O . TYR B 1 203 ? -26.307 -17.400 23.598 1.00 13.60 806 TYR B O 1
ATOM 7720 N N . VAL B 1 204 ? -25.182 -15.493 23.156 1.00 13.29 807 VAL B N 1
ATOM 7721 C CA . VAL B 1 204 ? -24.646 -15.332 24.508 1.00 14.33 807 VAL B CA 1
ATOM 7722 C C . VAL B 1 204 ? -25.403 -14.318 25.335 1.00 13.70 807 VAL B C 1
ATOM 7723 O O . VAL B 1 204 ? -25.122 -14.177 26.538 1.00 15.49 807 VAL B O 1
ATOM 7736 N N . ALA B 1 205 ? -26.365 -13.623 24.743 1.00 12.90 808 ALA B N 1
ATOM 7737 C CA . ALA B 1 205 ? -27.050 -12.523 25.405 1.00 14.84 808 ALA B CA 1
ATOM 7738 C C . ALA B 1 205 ? -28.485 -12.889 25.717 1.00 13.09 808 ALA B C 1
ATOM 7739 O O . ALA B 1 205 ? -29.420 -12.163 25.387 1.00 14.36 808 ALA B O 1
ATOM 7746 N N . TRP B 1 206 ? -28.658 -14.046 26.375 1.00 14.00 809 TRP B N 1
ATOM 7747 C CA . TRP B 1 206 ? -29.982 -14.591 26.661 1.00 12.53 809 TRP B CA 1
ATOM 7748 C C . TRP B 1 206 ? -29.896 -15.516 27.876 1.00 14.51 809 TRP B C 1
ATOM 7749 O O . TRP B 1 206 ? -29.504 -16.673 27.749 1.00 14.41 809 TRP B O 1
ATOM 7770 N N . PRO B 1 207 ? -30.216 -14.988 29.068 1.00 14.22 810 PRO B N 1
ATOM 7771 C CA . PRO B 1 207 ? -30.049 -15.786 30.286 1.00 13.60 810 PRO B CA 1
ATOM 7772 C C . PRO B 1 207 ? -31.059 -16.895 30.442 1.00 14.09 810 PRO B C 1
ATOM 7773 O O . PRO B 1 207 ? -32.189 -16.831 29.975 1.00 13.87 810 PRO B O 1
ATOM 7784 N N . GLU B 1 208 ? -30.621 -17.920 31.167 1.00 14.00 811 GLU B N 1
ATOM 7785 C CA . GLU B 1 208 ? -31.469 -19.059 31.497 1.00 14.55 811 GLU B CA 1
ATOM 7786 C C . GLU B 1 208 ? -32.771 -18.608 32.157 1.00 14.40 811 GLU B C 1
ATOM 7787 O O . GLU B 1 208 ? -32.735 -17.733 33.041 1.00 14.92 811 GLU B O 1
ATOM 7799 N N . HIS B 1 209 ? -33.885 -19.195 31.741 1.00 13.64 812 HIS B N 1
ATOM 7800 C CA . HIS B 1 209 ? -35.218 -18.899 32.272 1.00 14.39 812 HIS B CA 1
ATOM 7801 C C . HIS B 1 209 ? -35.697 -17.497 31.939 1.00 15.94 812 HIS B C 1
ATOM 7802 O O . HIS B 1 209 ? -36.790 -17.092 32.352 1.00 18.97 812 HIS B O 1
ATOM 7817 N N . GLY B 1 210 ? -34.936 -16.770 31.127 1.00 13.84 813 GLY B N 1
ATOM 7818 C CA . GLY B 1 210 ? -35.272 -15.397 30.808 1.00 13.95 813 GLY B CA 1
ATOM 7819 C C . GLY B 1 210 ? -35.431 -15.140 29.331 1.00 13.59 813 GLY B C 1
ATOM 7820 O O . GLY B 1 210 ? -35.635 -16.059 28.526 1.00 13.49 813 GLY B O 1
ATOM 7824 N N . VAL B 1 211 ? -35.320 -13.865 28.983 1.00 13.30 814 VAL B N 1
ATOM 7825 C CA . VAL B 1 211 ? -35.586 -13.382 27.637 1.00 12.16 814 VAL B CA 1
ATOM 7826 C C . VAL B 1 211 ? -34.311 -12.802 27.038 1.00 13.01 814 VAL B C 1
ATOM 7827 O O . VAL B 1 211 ? -33.360 -12.465 27.736 1.00 13.46 814 VAL B O 1
ATOM 7840 N N . PRO B 1 212 ? -34.261 -12.668 25.711 1.00 13.29 815 PRO B N 1
ATOM 7841 C CA . PRO B 1 212 ? -33.069 -12.039 25.129 1.00 13.65 815 PRO B CA 1
ATOM 7842 C C . PRO B 1 212 ? -32.840 -10.639 25.694 1.00 13.55 815 PRO B C 1
ATOM 7843 O O . PRO B 1 212 ? -33.794 -9.893 25.899 1.00 15.13 815 PRO B O 1
ATOM 7854 N N . ASP B 1 213 ? -31.589 -10.304 25.935 1.00 14.32 816 ASP B N 1
ATOM 7855 C CA . ASP B 1 213 ? -31.263 -8.974 26.447 1.00 16.11 816 ASP B CA 1
ATOM 7856 C C . ASP B 1 213 ? -31.723 -7.864 25.504 1.00 17.19 816 ASP B C 1
ATOM 7857 O O . ASP B 1 213 ? -32.065 -6.769 25.962 1.00 19.71 816 ASP B O 1
ATOM 7866 N N . ASP B 1 214 ? -31.757 -8.143 24.209 1.00 16.05 817 ASP B N 1
ATOM 7867 C CA . ASP B 1 214 ? -32.147 -7.133 23.217 1.00 16.48 817 ASP B CA 1
ATOM 7868 C C . ASP B 1 214 ? -33.025 -7.800 22.153 1.00 14.96 817 ASP B C 1
ATOM 7869 O O . ASP B 1 214 ? -32.585 -8.720 21.443 1.00 15.36 817 ASP B O 1
ATOM 7878 N N . SER B 1 215 ? -34.249 -7.329 22.019 1.00 15.65 818 SER B N 1
ATOM 7879 C CA A SER B 1 215 ? -35.195 -7.951 21.121 0.61 16.88 818 SER B CA 1
ATOM 7880 C CA B SER B 1 215 ? -35.215 -7.918 21.112 0.39 16.90 818 SER B CA 1
ATOM 7881 C C . SER B 1 215 ? -34.787 -7.808 19.656 1.00 16.20 818 SER B C 1
ATOM 7882 O O . SER B 1 215 ? -34.992 -8.719 18.875 1.00 15.68 818 SER B O 1
ATOM 7897 N N . SER B 1 216 ? -34.190 -6.674 19.286 1.00 15.54 819 SER B N 1
ATOM 7898 C CA . SER B 1 216 ? -33.750 -6.497 17.901 1.00 14.50 819 SER B CA 1
ATOM 7899 C C . SER B 1 216 ? -32.606 -7.433 17.540 1.00 13.44 819 SER B C 1
ATOM 7900 O O . SER B 1 216 ? -32.592 -7.991 16.457 1.00 13.99 819 SER B O 1
ATOM 7908 N N . ASP B 1 217 ? -31.648 -7.601 18.445 1.00 14.13 820 ASP B N 1
ATOM 7909 C CA . ASP B 1 217 ? -30.565 -8.526 18.224 1.00 13.75 820 ASP B CA 1
ATOM 7910 C C . ASP B 1 217 ? -31.118 -9.943 18.064 1.00 13.58 820 ASP B C 1
ATOM 7911 O O . ASP B 1 217 ? -30.653 -10.720 17.243 1.00 13.56 820 ASP B O 1
ATOM 7920 N N . PHE B 1 218 ? -32.135 -10.268 18.846 1.00 12.99 821 PHE B N 1
ATOM 7921 C CA . PHE B 1 218 ? -32.762 -11.584 18.742 1.00 12.52 821 PHE B CA 1
ATOM 7922 C C . PHE B 1 218 ? -33.430 -11.805 17.392 1.00 12.04 821 PHE B C 1
ATOM 7923 O O . PHE B 1 218 ? -33.229 -12.834 16.778 1.00 12.37 821 PHE B O 1
ATOM 7940 N N . LEU B 1 219 ? -34.185 -10.819 16.938 1.00 12.89 822 LEU B N 1
ATOM 7941 C CA . LEU B 1 219 ? -34.876 -10.964 15.661 1.00 12.82 822 LEU B CA 1
ATOM 7942 C C . LEU B 1 219 ? -33.893 -11.043 14.494 1.00 13.82 822 LEU B C 1
ATOM 7943 O O . LEU B 1 219 ? -34.078 -11.844 13.591 1.00 13.28 822 LEU B O 1
ATOM 7959 N N . GLU B 1 220 ? -32.826 -10.239 14.513 1.00 13.34 823 GLU B N 1
ATOM 7960 C CA . GLU B 1 220 ? -31.810 -10.354 13.473 1.00 12.59 823 GLU B CA 1
ATOM 7961 C C . GLU B 1 220 ? -31.213 -11.763 13.474 1.00 13.47 823 GLU B C 1
ATOM 7962 O O . GLU B 1 220 ? -30.996 -12.347 12.427 1.00 13.86 823 GLU B O 1
ATOM 7974 N N . PHE B 1 221 ? -30.974 -12.307 14.666 1.00 12.39 824 PHE B N 1
ATOM 7975 C CA . PHE B 1 221 ? -30.404 -13.651 14.798 1.00 12.70 824 PHE B CA 1
ATOM 7976 C C . PHE B 1 221 ? -31.346 -14.696 14.231 1.00 11.27 824 PHE B C 1
ATOM 7977 O O . PHE B 1 221 ? -30.918 -15.591 13.510 1.00 12.74 824 PHE B O 1
ATOM 7994 N N . VAL B 1 222 ? -32.626 -14.605 14.564 1.00 11.89 825 VAL B N 1
ATOM 7995 C CA . VAL B 1 222 ? -33.567 -15.574 14.023 1.00 12.79 825 VAL B CA 1
ATOM 7996 C C . VAL B 1 222 ? -33.636 -15.462 12.485 1.00 13.49 825 VAL B C 1
ATOM 7997 O O . VAL B 1 222 ? -33.688 -16.478 11.799 1.00 12.25 825 VAL B O 1
ATOM 8010 N N . ASN B 1 223 ? -33.614 -14.247 11.950 1.00 12.95 826 ASN B N 1
ATOM 8011 C CA A ASN B 1 223 ? -33.551 -14.077 10.499 0.0000 13.95 826 ASN B CA 1
ATOM 8012 C CA B ASN B 1 223 ? -33.556 -14.096 10.495 1.00 13.77 826 ASN B CA 1
ATOM 8013 C C . ASN B 1 223 ? -32.316 -14.766 9.914 1.00 13.21 826 ASN B C 1
ATOM 8014 O O . ASN B 1 223 ? -32.377 -15.408 8.846 1.00 13.26 826 ASN B O 1
ATOM 8035 N N . TYR B 1 224 ? -31.196 -14.637 10.612 1.00 12.20 827 TYR B N 1
ATOM 8036 C CA . TYR B 1 224 ? -29.970 -15.283 10.174 1.00 12.78 827 TYR B CA 1
ATOM 8037 C C . TYR B 1 224 ? -30.094 -16.798 10.186 1.00 13.39 827 TYR B C 1
ATOM 8038 O O . TYR B 1 224 ? -29.734 -17.486 9.233 1.00 13.68 827 TYR B O 1
ATOM 8056 N N . VAL B 1 225 ? -30.665 -17.348 11.256 1.00 13.15 828 VAL B N 1
ATOM 8057 C CA . VAL B 1 225 ? -30.895 -18.782 11.289 1.00 12.63 828 VAL B CA 1
ATOM 8058 C C . VAL B 1 225 ? -31.792 -19.221 10.107 1.00 12.39 828 VAL B C 1
ATOM 8059 O O . VAL B 1 225 ? -31.525 -20.234 9.461 1.00 12.84 828 VAL B O 1
ATOM 8072 N N . ARG B 1 226 ? -32.860 -18.484 9.852 1.00 12.99 829 ARG B N 1
ATOM 8073 C CA . ARG B 1 226 ? -33.719 -18.834 8.735 1.00 13.02 829 ARG B CA 1
ATOM 8074 C C . ARG B 1 226 ? -32.950 -18.841 7.412 1.00 13.93 829 ARG B C 1
ATOM 8075 O O . ARG B 1 226 ? -33.192 -19.679 6.553 1.00 14.45 829 ARG B O 1
ATOM 8096 N N . SER B 1 227 ? -31.999 -17.921 7.270 1.00 13.40 830 SER B N 1
ATOM 8097 C CA . SER B 1 227 ? -31.239 -17.837 6.030 1.00 12.87 830 SER B CA 1
ATOM 8098 C C . SER B 1 227 ? -30.317 -19.044 5.852 1.00 13.68 830 SER B C 1
ATOM 8099 O O . SER B 1 227 ? -29.925 -19.344 4.717 1.00 15.32 830 SER B O 1
ATOM 8107 N N . LEU B 1 228 ? -29.988 -19.761 6.930 1.00 13.61 831 LEU B N 1
ATOM 8108 C CA . LEU B 1 228 ? -29.111 -20.926 6.868 1.00 14.05 831 LEU B CA 1
ATOM 8109 C C . LEU B 1 228 ? -29.849 -22.254 6.836 1.00 16.52 831 LEU B C 1
ATOM 8110 O O . LEU B 1 228 ? -29.253 -23.292 6.555 1.00 17.95 831 LEU B O 1
ATOM 8126 N N . ARG B 1 229 ? -31.146 -22.244 7.097 1.00 16.01 832 ARG B N 1
ATOM 8127 C CA . ARG B 1 229 ? -31.925 -23.461 7.040 1.00 16.31 832 ARG B CA 1
ATOM 8128 C C . ARG B 1 229 ? -31.966 -24.022 5.628 1.00 19.08 832 ARG B C 1
ATOM 8129 O O . ARG B 1 229 ? -32.162 -23.282 4.658 1.00 19.52 832 ARG B O 1
ATOM 8150 N N . VAL B 1 230 ? -31.814 -25.337 5.534 1.00 19.48 833 VAL B N 1
ATOM 8151 C CA . VAL B 1 230 ? -31.949 -26.045 4.261 1.00 21.16 833 VAL B CA 1
ATOM 8152 C C . VAL B 1 230 ? -33.140 -26.975 4.361 1.00 25.39 833 VAL B C 1
ATOM 8153 O O . VAL B 1 230 ? -33.275 -27.688 5.354 1.00 25.38 833 VAL B O 1
ATOM 8166 N N . ASP B 1 231 ? -33.999 -26.976 3.343 1.00 28.76 834 ASP B N 1
ATOM 8167 C CA . ASP B 1 231 ? -35.235 -27.749 3.405 1.00 37.19 834 ASP B CA 1
ATOM 8168 C C . ASP B 1 231 ? -34.930 -29.214 3.699 1.00 32.75 834 ASP B C 1
ATOM 8169 O O . ASP B 1 231 ? -33.949 -29.771 3.211 1.00 35.99 834 ASP B O 1
ATOM 8178 N N . SER B 1 232 ? -35.754 -29.815 4.544 1.00 34.39 835 SER B N 1
ATOM 8179 C CA . SER B 1 232 ? -35.626 -31.229 4.872 1.00 36.61 835 SER B CA 1
ATOM 8180 C C . SER B 1 232 ? -34.410 -31.582 5.742 1.00 33.03 835 SER B C 1
ATOM 8181 O O . SER B 1 232 ? -34.204 -32.756 6.019 1.00 31.65 835 SER B O 1
ATOM 8189 N N . GLU B 1 233 ? -33.603 -30.601 6.159 1.00 24.40 836 GLU B N 1
ATOM 8190 C CA . GLU B 1 233 ? -32.493 -30.875 7.068 1.00 23.33 836 GLU B CA 1
ATOM 8191 C C . GLU B 1 233 ? -32.800 -30.253 8.436 1.00 18.12 836 GLU B C 1
ATOM 8192 O O . GLU B 1 233 ? -33.133 -29.074 8.495 1.00 18.34 836 GLU B O 1
ATOM 8204 N N . PRO B 1 234 ? -32.695 -31.034 9.522 1.00 17.41 837 PRO B N 1
ATOM 8205 C CA . PRO B 1 234 ? -32.972 -30.436 10.829 1.00 15.76 837 PRO B CA 1
ATOM 8206 C C . PRO B 1 234 ? -31.895 -29.475 11.272 1.00 16.05 837 PRO B C 1
ATOM 8207 O O . PRO B 1 234 ? -30.707 -29.672 11.025 1.00 17.83 837 PRO B O 1
ATOM 8218 N N . VAL B 1 235 ? -32.335 -28.413 11.936 1.00 13.74 838 VAL B N 1
ATOM 8219 C CA . VAL B 1 235 ? -31.419 -27.542 12.651 1.00 13.31 838 VAL B CA 1
ATOM 8220 C C . VAL B 1 235 ? -31.303 -28.068 14.071 1.00 13.51 838 VAL B C 1
ATOM 8221 O O . VAL B 1 235 ? -32.338 -28.306 14.715 1.00 14.07 838 VAL B O 1
ATOM 8234 N N . LEU B 1 236 ? -30.087 -28.247 14.574 1.00 12.27 839 LEU B N 1
ATOM 8235 C CA . LEU B 1 236 ? -29.917 -28.661 15.961 1.00 11.99 839 LEU B CA 1
ATOM 8236 C C . LEU B 1 236 ? -29.929 -27.412 16.823 1.00 13.28 839 LEU B C 1
ATOM 8237 O O . LEU B 1 236 ? -29.151 -26.499 16.583 1.00 13.19 839 LEU B O 1
ATOM 8253 N N . VAL B 1 237 ? -30.817 -27.386 17.813 1.00 11.73 840 VAL B N 1
ATOM 8254 C CA A VAL B 1 237 ? -30.946 -26.275 18.743 0.43 11.34 840 VAL B CA 1
ATOM 8255 C CA B VAL B 1 237 ? -30.922 -26.275 18.737 0.57 11.32 840 VAL B CA 1
ATOM 8256 C C . VAL B 1 237 ? -30.754 -26.794 20.160 1.00 11.71 840 VAL B C 1
ATOM 8257 O O . VAL B 1 237 ? -31.313 -27.842 20.534 1.00 12.63 840 VAL B O 1
ATOM 8282 N N . HIS B 1 238 ? -29.961 -26.090 20.956 1.00 11.36 841 HIS B N 1
ATOM 8283 C CA . HIS B 1 238 ? -29.789 -26.462 22.345 1.00 10.75 841 HIS B CA 1
ATOM 8284 C C . HIS B 1 238 ? -29.532 -25.254 23.194 1.00 12.40 841 HIS B C 1
ATOM 8285 O O . HIS B 1 238 ? -29.088 -24.217 22.714 1.00 13.00 841 HIS B O 1
ATOM 8300 N N . CYS B 1 239 ? -29.774 -25.411 24.485 1.00 12.71 842 CYS B N 1
ATOM 8301 C CA . CYS B 1 239 ? -29.352 -24.445 25.488 1.00 12.3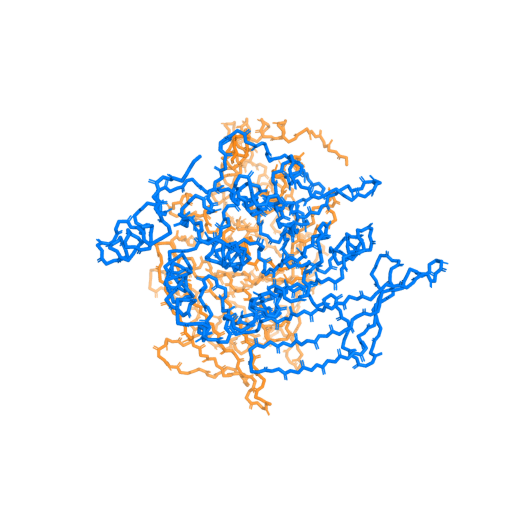1 842 CYS B CA 1
ATOM 8302 C C . CYS B 1 239 ? -28.729 -25.298 26.592 1.00 12.54 842 CYS B C 1
ATOM 8303 O O . CYS B 1 239 ? -27.834 -26.101 26.282 1.00 13.11 842 CYS B O 1
ATOM 8310 N N . SER B 1 240 ? -29.136 -25.127 27.838 1.00 12.23 843 SER B N 1
ATOM 8311 C CA . SER B 1 240 ? -28.653 -26.030 28.882 1.00 12.32 843 SER B CA 1
ATOM 8312 C C . SER B 1 240 ? -29.559 -27.243 28.998 1.00 11.74 843 SER B C 1
ATOM 8313 O O . SER B 1 240 ? -29.100 -28.381 28.885 1.00 13.32 843 SER B O 1
ATOM 8321 N N . ALA B 1 241 ? -30.845 -26.994 29.191 1.00 12.50 844 ALA B N 1
ATOM 8322 C CA . ALA B 1 241 ? -31.831 -28.081 29.290 1.00 12.99 844 ALA B CA 1
ATOM 8323 C C . ALA B 1 241 ? -32.430 -28.470 27.945 1.00 13.64 844 ALA B C 1
ATOM 8324 O O . ALA B 1 241 ? -32.988 -29.551 27.815 1.00 13.68 844 ALA B O 1
ATOM 8331 N N . GLY B 1 242 ? -32.376 -27.575 26.966 1.00 11.94 845 GLY B N 1
ATOM 8332 C CA . GLY B 1 242 ? -32.916 -27.833 25.650 1.00 12.92 845 GLY B CA 1
ATOM 8333 C C . GLY B 1 242 ? -34.411 -27.598 25.515 1.00 12.06 845 GLY B C 1
ATOM 8334 O O . GLY B 1 242 ? -35.006 -28.143 24.550 1.00 13.20 845 GLY B O 1
ATOM 8338 N N . ILE B 1 243 ? -35.009 -26.780 26.371 1.00 11.41 846 ILE B N 1
ATOM 8339 C CA . ILE B 1 243 ? -36.453 -26.574 26.324 1.00 11.54 846 ILE B CA 1
ATOM 8340 C C . ILE B 1 243 ? -36.926 -25.111 26.335 1.00 11.44 846 ILE B C 1
ATOM 8341 O O . ILE B 1 243 ? -37.834 -24.768 25.590 1.00 11.68 846 ILE B O 1
ATOM 8357 N N . GLY B 1 244 ? -36.338 -24.258 27.173 1.00 11.26 847 GLY B N 1
ATOM 8358 C CA . GLY B 1 244 ? -36.877 -22.904 27.331 1.00 11.43 847 GLY B CA 1
ATOM 8359 C C . GLY B 1 244 ? -36.553 -21.975 26.173 1.00 11.21 847 GLY B C 1
ATOM 8360 O O . GLY B 1 244 ? -37.411 -21.565 25.382 1.00 11.85 847 GLY B O 1
ATOM 8364 N N . ARG B 1 245 ? -35.275 -21.637 26.093 1.00 11.34 848 ARG B N 1
ATOM 8365 C CA . ARG B 1 245 ? -34.786 -20.788 25.034 1.00 11.23 848 ARG B CA 1
ATOM 8366 C C . ARG B 1 245 ? -34.964 -21.454 23.683 1.00 11.19 848 ARG B C 1
ATOM 8367 O O . ARG B 1 245 ? -35.318 -20.801 22.700 1.00 11.33 848 ARG B O 1
ATOM 8388 N N . THR B 1 246 ? -34.743 -22.763 23.590 1.00 11.45 849 THR B N 1
ATOM 8389 C CA A THR B 1 246 ? -35.011 -23.451 22.327 0.61 12.19 849 THR B CA 1
ATOM 8390 C CA B THR B 1 246 ? -34.995 -23.504 22.368 0.39 12.27 849 THR B CA 1
ATOM 8391 C C . THR B 1 246 ? -36.463 -23.310 21.933 1.00 11.04 849 THR B C 1
ATOM 8392 O O . THR B 1 246 ? -36.756 -23.034 20.767 1.00 11.21 849 THR B O 1
ATOM 8413 N N . GLY B 1 247 ? -37.381 -23.471 22.871 1.00 10.79 850 GLY B N 1
ATOM 8414 C CA . GLY B 1 247 ? -38.774 -23.290 22.566 1.00 11.57 850 GLY B CA 1
ATOM 8415 C C . GLY B 1 247 ? -39.128 -21.906 22.033 1.00 10.62 850 GLY B C 1
ATOM 8416 O O . GLY B 1 247 ? -39.962 -21.753 21.134 1.00 11.35 850 GLY B O 1
ATOM 8420 N N . VAL B 1 248 ? -38.521 -20.871 22.599 1.00 10.91 851 VAL B N 1
ATOM 8421 C CA . VAL B 1 248 ? -38.770 -19.507 22.118 1.00 11.39 851 VAL B CA 1
ATOM 8422 C C . VAL B 1 248 ? -38.283 -19.348 20.678 1.00 11.19 851 VAL B C 1
ATOM 8423 O O . VAL B 1 248 ? -38.975 -18.766 19.833 1.00 11.20 851 VAL B O 1
ATOM 8436 N N . LEU B 1 249 ? -37.093 -19.856 20.381 1.00 11.12 852 LEU B N 1
ATOM 8437 C CA A LEU B 1 249 ? -36.565 -19.760 19.029 0.31 11.19 852 LEU B CA 1
ATOM 8438 C CA B LEU B 1 249 ? -36.555 -19.785 19.020 0.69 11.12 852 LEU B CA 1
ATOM 8439 C C . LEU B 1 249 ? -37.459 -20.494 18.041 1.00 11.25 852 LEU B C 1
ATOM 8440 O O . LEU B 1 249 ? -37.776 -19.960 16.972 1.00 11.52 852 LEU B O 1
ATOM 8471 N N . VAL B 1 250 ? -37.876 -21.713 18.356 1.00 11.11 853 VAL B N 1
ATOM 8472 C CA . VAL B 1 250 ? -38.754 -22.460 17.468 1.00 11.97 853 VAL B CA 1
ATOM 8473 C C . VAL B 1 250 ? -40.076 -21.719 17.247 1.00 11.04 853 VAL B C 1
ATOM 8474 O O . VAL B 1 250 ? -40.577 -21.651 16.106 1.00 11.13 853 VAL B O 1
ATOM 8487 N N . THR B 1 251 ? -40.655 -21.157 18.298 1.00 10.97 854 THR B N 1
ATOM 8488 C CA . THR B 1 251 ? -41.904 -20.440 18.183 1.00 11.06 854 THR B CA 1
ATOM 8489 C C . THR B 1 251 ? -41.741 -19.244 17.242 1.00 11.54 854 THR B C 1
ATOM 8490 O O . THR B 1 251 ? -42.590 -18.996 16.366 1.00 11.75 854 THR B O 1
ATOM 8501 N N . MET B 1 252 ? -40.662 -18.508 17.433 1.00 11.38 855 MET B N 1
ATOM 8502 C CA . MET B 1 252 ? -40.407 -17.334 16.611 1.00 11.80 855 MET B CA 1
ATOM 8503 C C . MET B 1 252 ? -40.200 -17.686 15.151 1.00 11.74 855 MET B C 1
ATOM 8504 O O . MET B 1 252 ? -40.776 -17.020 14.282 1.00 12.84 855 MET B O 1
ATOM 8518 N N . GLU B 1 253 ? -39.403 -18.696 14.848 1.00 10.98 856 GLU B N 1
ATOM 8519 C CA . GLU B 1 253 ? -39.215 -19.062 13.450 1.00 11.64 856 GLU B CA 1
ATOM 8520 C C . GLU B 1 253 ? -40.543 -19.470 12.833 1.00 11.55 856 GLU B C 1
ATOM 8521 O O . GLU B 1 253 ? -40.843 -19.090 11.685 1.00 12.22 856 GLU B O 1
ATOM 8533 N N . THR B 1 254 ? -41.333 -20.252 13.567 1.00 11.81 857 THR B N 1
ATOM 8534 C CA . THR B 1 254 ? -42.631 -20.667 13.070 1.00 11.49 857 THR B CA 1
ATOM 8535 C C . THR B 1 254 ? -43.496 -19.456 12.740 1.00 12.28 857 THR B C 1
ATOM 8536 O O . THR B 1 254 ? -44.087 -19.358 11.653 1.00 12.30 857 THR B O 1
ATOM 8547 N N . ALA B 1 255 ? -43.586 -18.525 13.672 1.00 11.76 858 ALA B N 1
ATOM 8548 C CA . ALA B 1 255 ? -44.381 -17.323 13.469 1.00 12.15 858 ALA B CA 1
ATOM 8549 C C . ALA B 1 255 ? -43.891 -16.514 12.260 1.00 12.44 858 ALA B C 1
ATOM 8550 O O . ALA B 1 255 ? -44.721 -15.961 11.533 1.00 12.90 858 ALA B O 1
ATOM 8557 N N . MET B 1 256 ? -42.587 -16.419 12.040 1.00 12.11 859 MET B N 1
ATOM 8558 C CA . MET B 1 256 ? -42.099 -15.693 10.865 1.00 12.24 859 MET B CA 1
ATOM 8559 C C . MET B 1 256 ? -42.562 -16.350 9.573 1.00 13.82 859 MET B C 1
ATOM 8560 O O . MET B 1 256 ? -42.901 -15.652 8.601 1.00 13.49 859 MET B O 1
ATOM 8574 N N . CYS B 1 257 ? -42.576 -17.670 9.518 1.00 12.42 860 CYS B N 1
ATOM 8575 C CA . CYS B 1 257 ? -43.070 -18.352 8.338 1.00 11.78 860 CYS B CA 1
ATOM 8576 C C . CYS B 1 257 ? -44.539 -18.090 8.115 1.00 13.68 860 CYS B C 1
ATOM 8577 O O . CYS B 1 257 ? -44.973 -17.922 6.973 1.00 14.13 860 CYS B O 1
ATOM 8585 N N . LEU B 1 258 ? -45.318 -18.076 9.182 1.00 12.91 861 LEU B N 1
ATOM 8586 C CA . LEU B 1 258 ? -46.741 -17.793 9.080 1.00 12.69 861 LEU B CA 1
ATOM 8587 C C . LEU B 1 258 ? -47.040 -16.367 8.633 1.00 12.55 861 LEU B C 1
ATOM 8588 O O . LEU B 1 258 ? -47.899 -16.153 7.772 1.00 13.98 861 LEU B O 1
ATOM 8604 N N . THR B 1 259 ? -46.363 -15.390 9.206 1.00 12.29 862 THR B N 1
ATOM 8605 C CA A THR B 1 259 ? -46.591 -13.967 8.934 0.44 13.69 862 THR B CA 1
ATOM 8606 C CA B THR B 1 259 ? -46.705 -14.015 8.913 0.56 13.83 862 THR B CA 1
ATOM 8607 C C . THR B 1 259 ? -46.443 -13.695 7.445 1.00 14.53 862 THR B C 1
ATOM 8608 O O . THR B 1 259 ? -47.277 -13.049 6.823 1.00 15.18 862 THR B O 1
ATOM 8629 N N . GLU B 1 260 ? -45.349 -14.193 6.886 1.00 13.08 863 GLU B N 1
ATOM 8630 C CA A GLU B 1 260 ? -44.969 -13.989 5.488 0.25 14.23 863 GLU B CA 1
ATOM 8631 C CA B GLU B 1 260 ? -45.041 -13.861 5.506 0.75 14.37 863 GLU B CA 1
ATOM 8632 C C . GLU B 1 260 ? -45.976 -14.573 4.535 1.00 15.12 863 GLU B C 1
ATOM 8633 O O . GLU B 1 260 ? -46.037 -14.190 3.360 1.00 15.68 863 GLU B O 1
ATOM 8656 N N . ARG B 1 261 ? -46.720 -15.566 5.013 1.00 13.79 864 ARG B N 1
ATOM 8657 C CA . ARG B 1 261 ? -47.704 -16.287 4.224 1.00 14.58 864 ARG B CA 1
ATOM 8658 C C . ARG B 1 261 ? -49.135 -15.850 4.500 1.00 15.21 864 ARG B C 1
ATOM 8659 O O . ARG B 1 261 ? -50.077 -16.446 3.974 1.00 16.13 864 ARG B O 1
ATOM 8680 N N . ASN B 1 262 ? -49.306 -14.821 5.303 1.00 14.28 865 ASN B N 1
ATOM 8681 C CA . ASN B 1 262 ? -50.629 -14.338 5.642 1.00 15.29 865 ASN B CA 1
ATOM 8682 C C . ASN B 1 262 ? -51.480 -15.426 6.297 1.00 16.00 865 ASN B C 1
ATOM 8683 O O . ASN B 1 262 ? -52.687 -15.514 6.038 1.00 17.12 865 ASN B O 1
ATOM 8694 N N . LEU B 1 263 ? -50.855 -16.240 7.147 1.00 14.44 866 LEU B N 1
ATOM 8695 C CA . LEU B 1 263 ? -51.559 -17.281 7.892 1.00 14.69 866 LEU B CA 1
ATOM 8696 C C . LEU B 1 263 ? -51.677 -16.879 9.357 1.00 15.09 866 LEU B C 1
ATOM 8697 O O . LEU B 1 263 ? -50.781 -16.267 9.905 1.00 14.80 866 LEU B O 1
ATOM 8713 N N . PRO B 1 264 ? -52.803 -17.210 9.994 1.00 13.89 867 PRO B N 1
ATOM 8714 C CA . PRO B 1 264 ? -52.989 -16.793 11.388 1.00 14.98 867 PRO B CA 1
ATOM 8715 C C . PRO B 1 264 ? -52.054 -17.499 12.359 1.00 13.51 867 PRO B C 1
ATOM 8716 O O . PRO B 1 264 ? -51.625 -18.633 12.129 1.00 14.14 867 PRO B O 1
ATOM 8727 N N . ILE B 1 265 ? -51.723 -16.786 13.428 1.00 12.93 868 ILE B N 1
ATOM 8728 C CA . ILE B 1 265 ? -50.755 -17.251 14.415 1.00 12.59 868 ILE B CA 1
ATOM 8729 C C . ILE B 1 265 ? -51.410 -17.324 15.778 1.00 12.48 868 ILE B C 1
ATOM 8730 O O . ILE B 1 265 ? -51.907 -16.332 16.293 1.00 13.88 868 ILE B O 1
ATOM 8746 N N . TYR B 1 266 ? -51.396 -18.528 16.337 1.00 12.53 869 TYR B N 1
ATOM 8747 C CA . TYR B 1 266 ? -51.901 -18.815 17.676 1.00 12.20 869 TYR B CA 1
ATOM 8748 C C . TYR B 1 266 ? -50.756 -19.376 18.502 1.00 12.13 869 TYR B C 1
ATOM 8749 O O . TYR B 1 266 ? -50.480 -20.584 18.452 1.00 12.65 869 TYR B O 1
ATOM 8767 N N . PRO B 1 267 ? -50.049 -18.508 19.246 1.00 12.32 870 PRO B N 1
ATOM 8768 C CA . PRO B 1 267 ? -48.840 -18.972 19.931 1.00 12.36 870 PRO B CA 1
ATOM 8769 C C . PRO B 1 267 ? -49.107 -20.135 20.888 1.00 12.84 870 PRO B C 1
ATOM 8770 O O . PRO B 1 267 ? -48.237 -20.988 21.044 1.00 12.73 870 PRO B O 1
ATOM 8781 N N . LEU B 1 268 ? -50.279 -20.205 21.502 1.00 11.93 871 LEU B N 1
ATOM 8782 C CA . LEU B 1 268 ? -50.544 -21.286 22.439 1.00 11.67 871 LEU B CA 1
ATOM 8783 C C . LEU B 1 268 ? -50.556 -22.621 21.724 1.00 12.27 871 LEU B C 1
ATOM 8784 O O . LEU B 1 268 ? -50.108 -23.631 22.272 1.00 12.88 871 LEU B O 1
ATOM 8800 N N . ASP B 1 269 ? -51.054 -22.635 20.499 1.00 12.58 872 ASP B N 1
ATOM 8801 C CA . ASP B 1 269 ? -51.081 -23.850 19.695 1.00 13.02 872 ASP B CA 1
ATOM 8802 C C . ASP B 1 269 ? -49.713 -24.227 19.172 1.00 12.31 872 ASP B C 1
ATOM 8803 O O . ASP B 1 269 ? -49.391 -25.417 19.067 1.00 13.71 872 ASP B O 1
ATOM 8812 N N . ILE B 1 270 ? -48.886 -23.239 18.867 1.00 11.53 873 ILE B N 1
ATOM 8813 C CA . ILE B 1 270 ? -47.510 -23.511 18.481 1.00 12.66 873 ILE B CA 1
ATOM 8814 C C . ILE B 1 270 ? -46.782 -24.154 19.667 1.00 12.12 873 ILE B C 1
ATOM 8815 O O . ILE B 1 270 ? -46.086 -25.163 19.486 1.00 12.97 873 ILE B O 1
ATOM 8831 N N . VAL B 1 271 ? -46.938 -23.602 20.865 1.00 11.84 874 VAL B N 1
ATOM 8832 C CA . VAL B 1 271 ? -46.320 -24.199 22.040 1.00 13.01 874 VAL B CA 1
ATOM 8833 C C . VAL B 1 271 ? -46.825 -25.618 22.297 1.00 11.65 874 VAL B C 1
ATOM 8834 O O . VAL B 1 271 ? -46.024 -26.515 22.573 1.00 11.93 874 VAL B O 1
ATOM 8847 N N . ARG B 1 272 ? -48.131 -25.841 22.202 1.00 12.99 875 ARG B N 1
ATOM 8848 C CA . ARG B 1 272 ? -48.656 -27.196 22.382 1.00 13.56 875 ARG B CA 1
ATOM 8849 C C . ARG B 1 272 ? -48.050 -28.173 21.381 1.00 13.84 875 ARG B C 1
ATOM 8850 O O . ARG B 1 272 ? -47.651 -29.295 21.733 1.00 13.50 875 ARG B O 1
ATOM 8871 N N . LYS B 1 273 ? -47.918 -27.759 20.138 1.00 12.60 876 LYS B N 1
ATOM 8872 C CA . LYS B 1 273 ? -47.420 -28.637 19.102 1.00 13.09 876 LYS B CA 1
ATOM 8873 C C . LYS B 1 273 ? -45.948 -29.000 19.354 1.00 13.22 876 LYS B C 1
ATOM 8874 O O . LYS B 1 273 ? -45.500 -30.122 19.067 1.00 14.19 876 LYS B O 1
ATOM 8893 N N . MET B 1 274 ? -45.183 -28.058 19.879 1.00 12.49 877 MET B N 1
ATOM 8894 C CA . MET B 1 274 ? -43.814 -28.356 20.320 1.00 13.18 877 MET B CA 1
ATOM 8895 C C . MET B 1 274 ? -43.806 -29.322 21.494 1.00 12.51 877 MET B C 1
ATOM 8896 O O . MET B 1 274 ? -42.994 -30.239 21.538 1.00 12.74 877 MET B O 1
ATOM 8910 N N . ARG B 1 275 ? -44.634 -29.040 22.483 1.00 11.59 878 ARG B N 1
ATOM 8911 C CA . ARG B 1 275 ? -44.650 -29.836 23.703 1.00 12.36 878 ARG B CA 1
ATOM 8912 C C . ARG B 1 275 ? -45.100 -31.268 23.462 1.00 13.61 878 ARG B C 1
ATOM 8913 O O . ARG B 1 275 ? -44.761 -32.135 24.252 1.00 13.70 878 ARG B O 1
ATOM 8934 N N . ASP B 1 276 ? -45.831 -31.527 22.397 1.00 13.03 879 ASP B N 1
ATOM 8935 C CA . ASP B 1 276 ? -46.214 -32.883 22.039 1.00 14.24 879 ASP B CA 1
ATOM 8936 C C . ASP B 1 276 ? -45.006 -33.628 21.512 1.00 13.50 879 ASP B C 1
ATOM 8937 O O . ASP B 1 276 ? -45.089 -34.839 21.291 1.00 14.62 879 ASP B O 1
ATOM 8946 N N . GLN B 1 277 ? -43.892 -32.933 21.291 1.00 11.96 880 GLN B N 1
ATOM 8947 C CA . GLN B 1 277 ? -42.679 -33.532 20.743 1.00 12.30 880 GLN B CA 1
ATOM 8948 C C . GLN B 1 277 ? -41.501 -33.505 21.706 1.00 12.06 880 GLN B C 1
ATOM 8949 O O . GLN B 1 277 ? -40.665 -34.399 21.705 1.00 12.44 880 GLN B O 1
ATOM 8963 N N . ARG B 1 278 ? -41.430 -32.467 22.543 1.00 12.74 881 ARG B N 1
ATOM 8964 C CA . ARG B 1 278 ? -40.472 -32.436 23.657 1.00 12.21 881 ARG B CA 1
ATOM 8965 C C . ARG B 1 278 ? -41.134 -31.654 24.765 1.00 11.68 881 ARG B C 1
ATOM 8966 O O . ARG B 1 278 ? -41.532 -30.498 24.576 1.00 13.04 881 ARG B O 1
ATOM 8987 N N . ALA B 1 279 ? -41.325 -32.261 25.929 1.00 11.96 882 ALA B N 1
ATOM 8988 C CA . ALA B 1 279 ? -42.054 -31.638 26.999 1.00 12.67 882 ALA B CA 1
ATOM 8989 C C . ALA B 1 279 ? -41.425 -30.332 27.473 1.00 11.30 882 ALA B C 1
ATOM 8990 O O . ALA B 1 279 ? -40.208 -30.158 27.431 1.00 13.74 882 ALA B O 1
ATOM 8997 N N . MET B 1 280 ? -42.290 -29.410 27.872 1.00 11.51 883 MET B N 1
ATOM 8998 C CA . MET B 1 280 ? -41.911 -28.199 28.603 1.00 11.64 883 MET B CA 1
ATOM 8999 C C . MET B 1 280 ? -41.285 -27.115 27.753 1.00 13.09 883 MET B C 1
ATOM 9000 O O . MET B 1 280 ? -40.842 -26.117 28.300 1.00 13.26 883 MET B O 1
ATOM 9014 N N . MET B 1 281 ? -41.297 -27.243 26.441 1.00 12.02 884 MET B N 1
ATOM 9015 C CA A MET B 1 281 ? -40.713 -26.200 25.613 0.66 12.22 884 MET B CA 1
ATOM 9016 C CA B MET B 1 281 ? -40.774 -26.201 25.551 0.34 12.19 884 MET B CA 1
ATOM 9017 C C . MET B 1 281 ? -41.451 -24.878 25.852 1.00 11.92 884 MET B C 1
ATOM 9018 O O . MET B 1 281 ? -42.680 -24.819 25.934 1.00 12.48 884 MET B O 1
ATOM 9045 N N . VAL B 1 282 ? -40.642 -23.828 25.968 1.00 11.64 885 VAL B N 1
ATOM 9046 C CA . VAL B 1 282 ? -40.993 -22.483 26.475 1.00 11.83 885 VAL B CA 1
ATOM 9047 C C . VAL B 1 282 ? -41.269 -22.634 27.970 1.00 12.95 885 VAL B C 1
ATOM 9048 O O . VAL B 1 282 ? -42.345 -23.034 28.381 1.00 12.96 885 VAL B O 1
ATOM 9061 N N . GLN B 1 283 ? -40.290 -22.341 28.795 1.00 12.60 886 GLN B N 1
ATOM 9062 C CA . GLN B 1 283 ? -40.394 -22.689 30.204 1.00 12.75 886 GLN B CA 1
ATOM 9063 C C . GLN B 1 283 ? -41.175 -21.695 31.029 1.00 15.02 886 GLN B C 1
ATOM 9064 O O . GLN B 1 283 ? -41.932 -22.085 31.933 1.00 16.97 886 GLN B O 1
ATOM 9078 N N . THR B 1 284 ? -40.984 -20.417 30.789 1.00 13.15 887 THR B N 1
ATOM 9079 C CA . THR B 1 284 ? -41.494 -19.412 31.714 1.00 14.05 887 THR B CA 1
ATOM 9080 C C . THR B 1 284 ? -42.469 -18.439 31.081 1.00 13.12 887 THR B C 1
ATOM 9081 O O . THR B 1 284 ? -42.513 -18.225 29.863 1.00 12.74 887 THR B O 1
ATOM 9092 N N . SER B 1 285 ? -43.268 -17.812 31.928 1.00 13.78 888 SER B N 1
ATOM 9093 C CA A SER B 1 285 ? -44.211 -16.803 31.476 0.16 13.99 888 SER B CA 1
ATOM 9094 C CA B SER B 1 285 ? -44.197 -16.795 31.491 0.84 13.90 888 SER B CA 1
ATOM 9095 C C . SER B 1 285 ? -43.484 -15.635 30.814 1.00 12.82 888 SER B C 1
ATOM 9096 O O . SER B 1 285 ? -43.971 -15.085 29.846 1.00 15.06 888 SER B O 1
ATOM 9111 N N . SER B 1 286 ? -42.331 -15.251 31.334 1.00 13.46 889 SER B N 1
ATOM 9112 C CA . SER B 1 286 ? -41.603 -14.139 30.718 1.00 13.08 889 SER B CA 1
ATOM 9113 C C . SER B 1 286 ? -41.194 -14.493 29.297 1.00 13.19 889 SER B C 1
ATOM 9114 O O . SER B 1 286 ? -41.223 -13.656 28.415 1.00 13.55 889 SER B O 1
ATOM 9122 N N . GLN B 1 287 ? -40.811 -15.741 29.082 1.00 12.22 890 GLN B N 1
ATOM 9123 C CA . GLN B 1 287 ? -40.432 -16.205 27.744 1.00 12.15 890 GLN B CA 1
ATOM 9124 C C . GLN B 1 287 ? -41.610 -16.172 26.809 1.00 11.98 890 GLN B C 1
ATOM 9125 O O . GLN B 1 287 ? -41.498 -15.738 25.653 1.00 12.27 890 GLN B O 1
ATOM 9139 N N . TYR B 1 288 ? -42.745 -16.681 27.272 1.00 12.72 891 TYR B N 1
ATOM 9140 C CA . TYR B 1 288 ? -43.930 -16.666 26.433 1.00 12.48 891 TYR B CA 1
ATOM 9141 C C . TYR B 1 288 ? -44.392 -15.241 26.124 1.00 12.08 891 TYR B C 1
ATOM 9142 O O . TYR B 1 288 ? -44.707 -14.931 24.984 1.00 13.32 891 TYR B O 1
ATOM 9160 N N . LYS B 1 289 ? -44.430 -14.376 27.123 1.00 12.67 892 LYS B N 1
ATOM 9161 C CA . LYS B 1 289 ? -44.825 -12.991 26.883 1.00 14.01 892 LYS B CA 1
ATOM 9162 C C . LYS B 1 289 ? -43.896 -12.331 25.873 1.00 13.23 892 LYS B C 1
ATOM 9163 O O . LYS B 1 289 ? -44.339 -11.667 24.955 1.00 14.08 892 LYS B O 1
ATOM 9182 N N . PHE B 1 290 ? -42.599 -12.561 26.031 1.00 13.05 893 PHE B N 1
ATOM 9183 C CA . PHE B 1 290 ? -41.613 -12.004 25.127 1.00 13.51 893 PHE B CA 1
ATOM 9184 C C . PHE B 1 290 ? -41.874 -12.433 23.693 1.00 13.86 893 PHE B C 1
ATOM 9185 O O . PHE B 1 290 ? -41.863 -11.614 22.768 1.00 14.12 893 PHE B O 1
ATOM 9202 N N . VAL B 1 291 ? -42.061 -13.726 23.467 1.00 13.08 894 VAL B N 1
ATOM 9203 C CA . VAL B 1 291 ? -42.191 -14.170 22.093 1.00 13.58 894 VAL B CA 1
ATOM 9204 C C . VAL B 1 291 ? -43.502 -13.682 21.499 1.00 12.44 894 VAL B C 1
ATOM 9205 O O . VAL B 1 291 ? -43.537 -13.355 20.315 1.00 12.99 894 VAL B O 1
ATOM 9218 N N . CYS B 1 292 ? -44.559 -13.586 22.297 1.00 12.59 895 CYS B N 1
ATOM 9219 C CA . CYS B 1 292 ? -45.819 -13.044 21.793 1.00 13.52 895 CYS B CA 1
ATOM 9220 C C . CYS B 1 292 ? -45.676 -11.581 21.370 1.00 13.90 895 CYS B C 1
ATOM 9221 O O . CYS B 1 292 ? -46.195 -11.182 20.329 1.00 13.78 895 CYS B O 1
ATOM 9229 N N . GLU B 1 293 ? -44.991 -10.801 22.189 1.00 14.28 896 GLU B N 1
ATOM 9230 C CA . GLU B 1 293 ? -44.711 -9.405 21.833 1.00 14.90 896 GLU B CA 1
ATOM 9231 C C . GLU B 1 293 ? -43.856 -9.309 20.578 1.00 15.11 896 GLU B C 1
ATOM 9232 O O . GLU B 1 293 ? -44.105 -8.472 19.706 1.00 15.42 896 GLU B O 1
ATOM 9244 N N . ALA B 1 294 ? -42.868 -10.180 20.451 1.00 13.50 897 ALA B N 1
ATOM 9245 C CA . ALA B 1 294 ? -42.013 -10.177 19.269 1.00 15.07 897 ALA B CA 1
ATOM 9246 C C . ALA B 1 294 ? -42.794 -10.541 18.012 1.00 14.76 897 ALA B C 1
ATOM 9247 O O . ALA B 1 294 ? -42.530 -10.015 16.933 1.00 15.14 897 ALA B O 1
ATOM 9254 N N . ILE B 1 295 ? -43.723 -11.483 18.131 1.00 14.38 898 ILE B N 1
ATOM 9255 C CA . ILE B 1 295 ? -44.584 -11.867 17.018 1.00 13.76 898 ILE B CA 1
ATOM 9256 C C . ILE B 1 295 ? -45.395 -10.663 16.526 1.00 13.54 898 ILE B C 1
ATOM 9257 O O . ILE B 1 295 ? -45.481 -10.407 15.323 1.00 14.67 898 ILE B O 1
ATOM 9273 N N . LEU B 1 296 ? -45.985 -9.919 17.450 1.00 14.18 899 LEU B N 1
ATOM 9274 C CA . LEU B 1 296 ? -46.725 -8.722 17.054 1.00 16.26 899 LEU B CA 1
ATOM 9275 C C . LEU B 1 296 ? -45.833 -7.745 16.305 1.00 18.13 899 LEU B C 1
ATOM 9276 O O . LEU B 1 296 ? -46.247 -7.152 15.300 1.00 17.39 899 LEU B O 1
ATOM 9292 N N . ARG B 1 297 ? -44.605 -7.580 16.780 1.00 16.04 900 ARG B N 1
ATOM 9293 C CA . ARG B 1 297 ? -43.654 -6.667 16.146 1.00 17.55 900 ARG B CA 1
ATOM 9294 C C . ARG B 1 297 ? -43.316 -7.117 14.741 1.00 16.44 900 ARG B C 1
ATOM 9295 O O . ARG B 1 297 ? -43.327 -6.311 13.799 1.00 17.25 900 ARG B O 1
ATOM 9316 N N . VAL B 1 298 ? -42.999 -8.384 14.537 1.00 15.43 901 VAL B N 1
ATOM 9317 C CA A VAL B 1 298 ? -42.687 -8.908 13.217 0.64 16.78 901 VAL B CA 1
ATOM 9318 C CA B VAL B 1 298 ? -42.663 -8.808 13.188 0.36 16.85 901 VAL B CA 1
ATOM 9319 C C . VAL B 1 298 ? -43.887 -8.779 12.263 1.00 16.31 901 VAL B C 1
ATOM 9320 O O . VAL B 1 298 ? -43.740 -8.482 11.078 1.00 16.90 901 VAL B O 1
ATOM 9345 N N . TYR B 1 299 ? -45.079 -9.027 12.785 1.00 15.71 902 TYR B N 1
ATOM 9346 C CA . TYR B 1 299 ? -46.297 -8.886 11.986 1.00 15.85 902 TYR B CA 1
ATOM 9347 C C . TYR B 1 299 ? -46.443 -7.446 11.483 1.00 16.20 902 TYR B C 1
ATOM 9348 O O . TYR B 1 299 ? -46.639 -7.207 10.280 1.00 17.75 902 TYR B O 1
ATOM 9366 N N . GLU B 1 300 ? -46.296 -6.490 12.387 1.00 17.48 903 GLU B N 1
ATOM 9367 C CA A GLU B 1 300 ? -46.492 -5.085 12.026 0.55 20.00 903 GLU B CA 1
ATOM 9368 C CA B GLU B 1 300 ? -46.490 -5.083 12.046 0.45 20.02 903 GLU B CA 1
ATOM 9369 C C . GLU B 1 300 ? -45.417 -4.613 11.056 1.00 20.77 903 GLU B C 1
ATOM 9370 O O . GLU B 1 300 ? -45.705 -3.903 10.088 1.00 20.84 903 GLU B O 1
ATOM 9393 N N . GLU B 1 301 ? -44.179 -5.036 11.265 1.00 18.48 904 GLU B N 1
ATOM 9394 C CA . GLU B 1 301 ? -43.107 -4.657 10.354 1.00 20.89 904 GLU B CA 1
ATOM 9395 C C . GLU B 1 301 ? -43.331 -5.298 8.983 1.00 21.17 904 GLU B C 1
ATOM 9396 O O . GLU B 1 301 ? -43.026 -4.702 7.935 1.00 20.98 904 GLU B O 1
ATOM 9408 N N . GLY B 1 302 ? -43.885 -6.505 8.955 1.00 20.66 905 GLY B N 1
ATOM 9409 C CA . GLY B 1 302 ? -44.127 -7.195 7.703 1.00 24.74 905 GLY B CA 1
ATOM 9410 C C . GLY B 1 302 ? -45.121 -6.467 6.818 1.00 22.05 905 GLY B C 1
ATOM 9411 O O . GLY B 1 302 ? -45.046 -6.541 5.585 1.00 27.44 905 GLY B O 1
ATOM 9415 N N A LEU B 1 303 ? -46.055 -5.764 7.431 0.54 20.13 906 LEU B N 1
ATOM 9416 N N B LEU B 1 303 ? -46.030 -5.722 7.441 0.46 20.19 906 LEU B N 1
ATOM 9417 C CA A LEU B 1 303 ? -47.023 -5.014 6.655 0.54 25.10 906 LEU B CA 1
ATOM 9418 C CA B LEU B 1 303 ? -47.059 -4.962 6.721 0.46 25.02 906 LEU B CA 1
ATOM 9419 C C A LEU B 1 303 ? -46.328 -3.874 5.924 0.54 22.79 906 LEU B C 1
ATOM 9420 C C B LEU B 1 303 ? -46.545 -3.656 6.125 0.46 24.07 906 LEU B C 1
ATOM 9421 O O A LEU B 1 303 ? -46.598 -3.640 4.741 0.54 19.48 906 LEU B O 1
ATOM 9422 O O B LEU B 1 303 ? -47.226 -3.018 5.313 0.46 22.90 906 LEU B O 1
ATOM 9453 N N . VAL B 1 304 ? -45.390 -3.215 6.602 1.00 23.71 907 VAL B N 1
ATOM 9454 C CA . VAL B 1 304 ? -44.706 -2.074 6.019 1.00 29.44 907 VAL B CA 1
ATOM 9455 C C . VAL B 1 304 ? -43.841 -2.566 4.866 1.00 25.90 907 VAL B C 1
ATOM 9456 O O . VAL B 1 304 ? -44.010 -2.102 3.746 1.00 39.24 907 VAL B O 1
ATOM 9469 N N . GLN B 1 305 ? -42.896 -3.458 5.191 1.00 30.85 908 GLN B N 1
ATOM 9470 C CA . GLN B 1 305 ? -42.071 -4.284 4.277 1.00 43.06 908 GLN B CA 1
ATOM 9471 C C . GLN B 1 305 ? -40.742 -4.639 4.948 1.00 39.99 908 GLN B C 1
ATOM 9472 O O . GLN B 1 305 ? -40.677 -5.498 5.834 1.00 43.54 908 GLN B O 1
#

Solvent-accessible surface area: 24942 Å² total; per-residue (Å²): 169,82,95,56,85,6,122,17,1,5,64,105,8,118,149,4,33,131,73,29,62,18,40,99,84,11,115,145,26,75,158,84,76,119,71,34,57,22,74,81,1,83,66,55,94,4,28,66,22,15,44,63,115,98,20,10,0,0,28,103,28,12,0,100,16,128,71,152,83,43,2,11,1,1,0,74,0,53,6,138,4,81,116,37,151,40,58,4,73,1,0,0,3,8,0,3,25,83,88,5,0,31,41,2,0,53,5,0,18,58,60,75,0,40,5,0,0,0,0,0,42,46,70,43,144,58,48,68,20,2,62,47,0,2,3,77,54,126,83,68,48,104,28,50,44,8,55,0,47,7,100,54,80,97,89,64,150,4,37,16,27,26,81,0,26,0,23,33,76,176,88,44,89,112,23,72,0,33,0,0,10,1,56,19,7,58,41,95,15,51,6,105,64,45,48,39,0,8,119,1,0,69,80,0,64,80,57,43,86,108,74,42,19,4,2,0,0,3,1,11,0,1,1,6,0,0,0,0,0,0,0,1,5,1,8,4,11,25,107,94,107,27,18,2,54,8,43,51,11,0,81,107,0,6,36,30,1,2,39,0,0,51,36,43,51,0,3,86,22,0,0,75,5,2,28,82,23,15,98,85,40,113,126,187,165,82,97,56,86,7,124,18,1,5,64,90,7,118,131,3,32,128,74,28,65,20,35,91,92,11,106,137,28,71,165,97,72,98,79,41,55,27,71,82,1,122,66,109,98,5,89,95,27,16,42,70,164,103,19,13,0,0,29,103,29,15,0,98,12,136,59,152,95,48,2,10,1,0,0,72,0,52,6,116,1,108,74,30,149,34,62,3,66,0,0,0,2,8,0,3,26,84,96,4,0,32,39,3,0,49,2,0,22,42,56,75,0,19,4,0,0,0,0,0,41,46,70,31,230,75,175,76,21,2,64,48,0,2,3,76,53,126,76,90,48,100,31,51,43,8,50,0,60,9,85,39,75,91,96,71,151,3,38,16,24,22,38,0,24,0,24,31,77,174,88,45,90,109,22,24,0,11,0,0,10,0,56,19,7,58,40,96,15,52,6,105,64,45,50,43,0,10,117,0,0,69,79,0,50,79,23,44,64,99,76,41,19,4,2,0,0,4,1,12,0,0,1,6,0,0,0,0,0,0,0,1,5,0,7,4,22,18,52,24,100,23,18,1,54,7,45,52,12,0,79,109,0,7,36,31,2,3,40,0,0,56,35,42,50,1,4,89,21,0,0,76,6,0,28,83,23,14,96,87,34,111,128,158

Radius of gyration: 26.82 Å; Cα contacts (8 Å, |Δi|>4): 1207; chains: 2; bounding box: 58×63×72 Å

Sequence (568 aa):
SNADTLEGSMAQLKKGLESGTVLIIQFEEQLYRKKPPGLAITFAKLPQNLDKNRYKDVLPYDTTRVLLQGNEDYINASYVNMEIPAANLVNKYIATQGPLPHTCAQFWQVVWDQKLSSLIVMLLTTLTEERGRTKCHQYWPDPPDVMNHGGFHIQCQSEDDCTIAYVSSREEMMLVTNTQTGEEHTVTHLQYVAWPEHGVPDDSSSSDFLEFVNNYVRSLRVDSEPVLVVHCSAGIGRTTGVLLVTMETAMCLTTERNLPIYPLDIVRKMRDQRAMMMVQTSSSQYKFVCEAILRVYEEEGLVQSNADTLEGSMAQLKKGLESGTVLLIQFEQLYRKKPPGLAITFAKLPQNLDKNRYKDVLPYDTTRVLLQGNEDYINASYVNMEIPAANLVNKYIATQGPLPHTCAQFWQVVWDQKLSSLIVMLTTLTEERGRTKCHQYWPDPPDVMNHGGFHIQCQSEDDCTIAYVSSREMMLVTNTQTGEEHTVTHLQYVAWPEHGVPDDSSSDFLEFVNNYVRSLRVDSEPVLVVHCSAGIGRTTGVLLVTMETAMCLTTEERNLPIYPLDIVRKMRDQRAMMMVQTSSSQYKFVCEAILRVVYEEEGLLVQ

Secondary structure (DSSP, 8-state):
--SS-HHHHHHHHHHHHHHSHHHHHHHHS-SS-TT----GGGSGGGGGG-SSTT----TTTEEEPSSS--EEEEEEEEEEETTTTEEEEEEEEPPPPGGGHHHHHHHHHHTT--EEEE-S-SEETTEESS---SPPTT-EEEETTEEEEEEEEEE-SSEEEEEEEEEETTT--EEEEEEEEE-S--TTS--S-HHHHHHHHHHHHHH--TT-PEEEE-SSSSHHHHHHHHHHHHHHHHHTT----HHHHHHHHHTTSTT-S-SHHHHHHHHHHHHHHHHHHHH-/--SS-HHHHHHHHHHHHHHSHHHHHHHHS-SS-TT----GGGSGGGGGG-SSTT----TTTEEEPSSS--EEEEEEEEEEEGGGTEEEEEEEEPPPPGGGHHHHHHHHHHTT--EEEE-S-SEETTEESS---SPPTT-EEEETTEEEEEEEEEE-SSEEEEEEEEEETTT--EEEEEEEEE-S--TTS--S-HHHHHHHHHHHHHH--TT-PEEEE-SSSSHHHHHHHHHHHHHHHHHTT----HHHHHHHHHTTSTT-S-SHHHHHHHHHHHHHHHHHHHH-

CATH classification: 3.90.190.10

GO terms:
  GO:0004725 protein tyrosine phosphatase activity (F, IDA)
  GO:0004725 protein tyrosine phosphatase activity (F, TAS)
  GO:0042059 negative regulation of epidermal growth factor receptor signaling pathway (P, TAS)
  GO:0005829 cytosol (C, TAS)
  GO:0005886 plasma membrane (C, TAS)
  GO:0000165 MAPK cascade (P, TAS)
  GO:0005515 protein binding (F, IPI)
  GO:0017080 sodium channel regulator activity (F, IDA)
  GO:0045930 negative regulation of mitotic cell cycle (P, IDA)
  GO:1902305 regulation of sodium ion transmembrane transport (P, IDA)
  GO:0098902 regulation of membrane depolarization during action potential (P, IDA)
  GO:0051045 negative regulation of membrane protein ectodomain proteolysis (P, IMP)
  GO:0051117 ATPase binding (F, IPI)
  GO:0001784 phosphotyrosine residue binding (F, IPI)
  GO:0005737 cytoplasm (C, IDA)
  GO:0009898 cytoplasmic side of plasma membrane (C, IDA)

InterPro domains:
  IPR000242 Tyrosine-specific protein phosphatase, PTPase domain [PF00102] (670-899)
  IPR000242 Tyrosine-specific protein phosphatase, PTPase domain [PR00700] (694-701)
  IPR000242 Tyrosine-specific protein phosphatase, PTPase domain [PR00700] (714-734)
  IPR000242 Tyrosine-specific protein phosphatase, PTPase domain [PR00700] (799-816)
  IPR000242 Tyrosine-specific protein phosphatase, PTPase domain [PR00700] (837-855)
  IPR000242 Tyrosine-specific protein phosphatase, PTPase domain [PR00700] (868-883)
  IPR000242 Tyrosine-specific protein phosphatase, PTPase domain [PR00700] (884-894)
  IPR000242 Tyrosine-specific protein phosphatase, PTPase domain [PS50055] (646-901)
  IPR000242 Tyrosine-specific protein phosphatase, PTPase domain [SM00194] (645-903)
  IPR000299 FERM domain [PS50057] (29-312)
  IPR000387 Tyrosine-specific protein phosphatases domain [PS50056] (819-892)
  IPR001478 PDZ domain [PF00595] (511-594)
  IPR001478 PDZ domain [PS50106] (510-582)
  IPR001478 PDZ domain [SM00228] (519-598)
  IPR003595 Protein-tyrosine phosphatase, catalytic [SM00404] (800-900)
  IPR011993 PH-like domain superfamily [G3DSA:2.30.29.30] (217-311)
  IPR012151 Protein-tyrosine phosphatase, non-receptor type-3, -4 [PIRSF000927] (1-911)
  IPR014352 FERM/acyl-CoA-binding protein superfamily [G3DSA:1.20.80.10] (109-216)
  IPR016130 Protein-tyrosine phosphatase, active site [PS00383] (840-850)
  IPR018979 FERM, N-terminal [PF09379] (33-96)

Nearest PDB structures (foldseek):
  4ri5-assembly2_B  TM=1.003E+00  e=9.925E-58  Homo sapiens
  4qun-assembly2_B  TM=1.001E+00  e=1.809E-56  Homo sapiens
  4ri4-assembly2_B  TM=9.998E-01  e=2.032E-56  Homo sapiens
  4s0g-assembly1_A  TM=9.957E-01  e=1.883E-54  Homo sapiens
  4rhg-assembly1_A  TM=9.895E-01  e=6.373E-54  Homo sapiens

B-factor: mean 23.32, std 10.39, range [6.76, 75.42]

Foldseek 3Di:
DAPDWQVVLLVVLVVCLVVVVLLVVLVVDAQADPPFDFDLCPPPVNQVQALDNPFAFTPVFAQFQDDDSRDHRKGWAWDDDPPPPAIAIAIFHAAGDPQCLLVVVSVCVVLLAAEEEEEEDQDDPNHGLHDPSADDPPDWDDHNQKIKGWPDWDDDPFKIWTKIWIARNVPRDIGIHIYIYGYQADDPAGGPDLVVVVVVLVVVVVPDDGPRHHYYYYRSRAAVVLLSQLLNSLLVCLLVRGHHDSSVSSNSRSNTGGCHRPDSNSSSSSSVSSSVSNVVVVVD/DAPDWQVVLLVVLVVCLVVVNLLVVLVVDAQADPPFDFDLCPPPVNCVQALDNPQAFGPVFAQFFPDPRGDHRKGWAWDDPPVVPAIAIAIFHAAGDPQCLLVVVRSCVVQLAAEEEEEEDQDDPNHGLHDPSADDPPDWDDHNQKIKGWPDWDDDPFKIWTKIWIARNVPGDIGIHIYIHGYQADDPAGGPDLVVVVVVLVVVVVPDDGPGHHYYYYRSRAAVVLLSQLLNSLLVQLLVRGHDDSSVSSVSRSNTGGCHRPDSNSSSSSSVSSSVSNVVSVVD